Protein AF-0000000085051380 (afdb_homodimer)

pLDDT: mean 86.17, std 19.12, range [20.48, 98.88]

Secondary structure (DSSP, 8-state):
-PPPEEEEEESTTSSHHHHHHHHHHIIIIIS---EEEEEETT--SS-SSEEE-TTS-EEE-EEES-GGGGHHHHHH-SEEEESSGGG-TTSSS-HHHHHHHHHHTT-EEEEEEESB-TTSPBPHHHHHHHHH-SEEEE--EE-TTT-SEE-EEEE-S----S-----TTTEEEE-HHHHHTTS-----------------/-PPPEEEEEESTTSSHHHHHHHHHHIIIIIS---EEEEEETT--SS-SSEEE-TTS-EEE-EEES-GGGGHHHHHH-SEEEESSGGGGGGSSS-HHHHHHHHHHTT-EEEEEEESB-TTSPBPHHHHHHHHH-SEEEE--EE-TTT-SEE-EEEE-S----S-----TTTEEEE-HHHHHTTS-----------------

Foldseek 3Di:
DFAAEEEEEFAPPLCLLVVLLVVVCCCCPVVVWFEAEEEECQQCLDHPFWRADPVGDIDGYDYDPAPVVCVVVLLRGQEYEYDALLPCPDHPDDPLVVVNVSRVSVHYYYYYHYQAWQVRHGSPSSVVSCVVHPYYHYTWDAAPPPRPTFRHKHFPDPDPDGDDNDHPVGITTHHPVVSVVPPPVPCPPPPPDDDPPPPD/DFAAEEEEEFAPPLCLLVVLLVVVCCCCPVVVWFEAEEEEPQQCLDHPFWRADPVGDIDGYDYDQEPVVCVVVLLRGQEYEYEALLPCPPYPDDPLVVVNVSRVSVHYYYYYHYQAWQVRHGSPSSVVSCVVHPYYHYTWDAAPPPRPTFRHKHFPDPDPDGDDNDDPVGITTHHPVVSVVPPPVPCPPPPPDDDPPPPD

Solvent-accessible surface area (backbone atoms only — not comparable to full-atom values): 21698 Å² total; per-residue (Å²): 106,51,31,53,38,36,25,35,27,23,23,60,82,26,50,52,62,48,55,50,48,52,53,50,49,42,37,40,71,74,64,64,39,50,71,43,36,38,32,39,70,81,58,49,87,86,34,74,47,38,49,65,33,96,86,66,53,71,44,75,32,45,62,39,81,36,64,77,80,43,48,72,55,66,73,66,30,50,29,42,35,32,49,49,46,53,61,51,64,82,37,85,52,60,53,66,60,52,51,50,51,39,21,64,71,37,24,28,36,38,40,25,27,43,16,43,42,56,84,59,46,45,27,61,58,38,5,34,46,45,27,54,30,76,37,72,47,77,40,52,20,52,10,75,85,78,57,46,71,7,67,35,30,33,62,72,57,94,63,87,68,78,79,64,95,61,57,78,85,40,36,44,24,18,20,60,58,66,42,60,72,63,44,67,80,64,76,71,70,70,74,76,76,81,75,79,78,68,85,117,108,53,32,52,37,35,27,34,28,23,23,60,83,26,50,51,61,49,56,50,48,52,52,50,50,41,37,40,72,72,64,65,39,48,70,44,35,37,32,39,69,81,60,49,86,86,35,74,48,38,50,65,33,95,88,66,51,70,45,76,33,44,61,39,78,34,61,78,82,44,48,72,57,64,71,67,30,47,28,40,34,31,49,49,45,54,69,44,78,82,38,85,51,59,52,66,60,50,49,50,50,38,20,64,72,37,22,27,36,39,39,26,27,44,16,41,42,57,86,58,46,46,27,62,60,37,5,35,46,46,27,54,29,77,38,71,46,77,41,52,20,52,10,75,85,78,59,48,72,7,67,34,30,33,61,72,59,95,63,89,68,78,80,65,94,61,56,77,84,39,36,45,24,17,21,60,60,66,41,59,73,63,45,68,78,64,75,72,70,70,77,78,76,81,78,79,78,66,88,118

InterPro domains:
  IPR001267 Thymidine kinase [PF00265] (3-179)
  IPR001267 Thymidine kinase [PIRSF035805] (3-181)
  IPR001267 Thymidine kinase [PTHR11441] (2-181)
  IPR020633 Thymidine kinase, conserved site [PS00603] (166-179)
  IPR027417 P-loop containing nucleoside triphosphate hydrolase [G3DSA:3.40.50.300] (1-139)
  IPR027417 P-loop containing nucleoside triphosphate hydrolase [SSF52540] (2-140)

Sequence (400 aa):
MYGRLTVICGPMFAGKTTELLKRILWARNGERKDVLVLKTAFDVRYSRTEVITHDGLAAEAVVLHAFSDVEARLQEADLVCFDEVQFFQNMDRDVVELIRDLLASGTDVVAAGLDTNWKGEAFAATGLLMAMADEVVKLKAHCAVCGQPAHKTFKKVEDNVEIQLGHGDLYEPRCNRHWFDHLPLLSLSRAPAEGEISNVMYGRLTVICGPMFAGKTTELLKRILWARNGERKDVLVLKTAFDVRYSRTEVITHDGLAAEAVVLHAFSDVEARLQEADLVCFDEVQFFQNMDRDVVELIRDLLASGTDVVAAGLDTNWKGEAFAATGLLMAMADEVVKLKAHCAVCGQPAHKTFKKVEDNVEIQLGHGDLYEPRCNRHWFDHLPLLSLSRAPAEGEISNV

Structure (mmCIF, N/CA/C/O backbone):
data_AF-0000000085051380-model_v1
#
loop_
_entity.id
_entity.type
_entity.pdbx_description
1 polymer 'Thymidine kinase'
#
loop_
_atom_site.group_PDB
_atom_site.id
_atom_site.type_symbol
_atom_site.label_atom_id
_atom_site.label_alt_id
_atom_site.label_comp_id
_atom_site.label_asym_id
_atom_site.label_entity_id
_atom_site.label_seq_id
_atom_site.pdbx_PDB_ins_code
_atom_site.Cartn_x
_atom_site.Cartn_y
_atom_site.Cartn_z
_atom_site.occupancy
_atom_site.B_iso_or_equiv
_atom_site.auth_seq_id
_atom_site.auth_comp_id
_atom_site.auth_asym_id
_atom_site.auth_atom_id
_atom_site.pdbx_PDB_model_num
ATOM 1 N N . MET A 1 1 ? -10.828 -21.703 -6.918 1 85.94 1 MET A N 1
ATOM 2 C CA . MET A 1 1 ? -10.016 -21.234 -5.801 1 85.94 1 MET A CA 1
ATOM 3 C C . MET A 1 1 ? -9.328 -19.906 -6.145 1 85.94 1 MET A C 1
ATOM 5 O O . MET A 1 1 ? -9.008 -19.656 -7.309 1 85.94 1 MET A O 1
ATOM 9 N N . TYR A 1 2 ? -9.289 -19.016 -5.383 1 94.5 2 TYR A N 1
ATOM 10 C CA . TYR A 1 2 ? -8.625 -17.719 -5.543 1 94.5 2 TYR A CA 1
ATOM 11 C C . TYR A 1 2 ? -7.305 -17.688 -4.777 1 94.5 2 TYR A C 1
ATOM 13 O O . TYR A 1 2 ? -7.238 -18.125 -3.627 1 94.5 2 TYR A O 1
ATOM 21 N N . GLY A 1 3 ? -6.227 -17.297 -5.434 1 97.06 3 GLY A N 1
ATOM 22 C CA . GLY A 1 3 ? -4.91 -17.281 -4.82 1 97.06 3 GLY A CA 1
ATOM 23 C C . GLY A 1 3 ? -4.746 -16.203 -3.768 1 97.06 3 GLY A C 1
ATOM 24 O O . GLY A 1 3 ? -5.605 -15.336 -3.625 1 97.06 3 GLY A O 1
ATOM 25 N N . ARG A 1 4 ? -3.65 -16.328 -3.029 1 97.81 4 ARG A N 1
ATOM 26 C CA . ARG A 1 4 ? -3.285 -15.336 -2.016 1 97.81 4 ARG A CA 1
ATOM 27 C C . ARG A 1 4 ? -2.154 -14.445 -2.508 1 97.81 4 ARG A C 1
ATOM 29 O O . ARG A 1 4 ? -1.201 -14.922 -3.127 1 97.81 4 ARG A O 1
ATOM 36 N N . LEU A 1 5 ? -2.295 -13.156 -2.189 1 98.69 5 LEU A N 1
ATOM 37 C CA . LEU A 1 5 ? -1.269 -12.188 -2.561 1 98.69 5 LEU A CA 1
ATOM 38 C C . LEU A 1 5 ? -0.555 -11.648 -1.324 1 98.69 5 LEU A C 1
ATOM 40 O O . LEU A 1 5 ? -1.196 -11.117 -0.415 1 98.69 5 LEU A O 1
ATOM 44 N N . THR A 1 6 ? 0.75 -11.797 -1.294 1 98.81 6 THR A N 1
ATOM 45 C CA . THR A 1 6 ? 1.611 -11.164 -0.303 1 98.81 6 THR A CA 1
ATOM 46 C C . THR A 1 6 ? 2.549 -10.156 -0.966 1 98.81 6 THR A C 1
ATOM 48 O O . THR A 1 6 ? 3.17 -10.461 -1.987 1 98.81 6 THR A O 1
ATOM 51 N N . VAL A 1 7 ? 2.598 -8.992 -0.379 1 98.88 7 VAL A N 1
ATOM 52 C CA . VAL A 1 7 ? 3.529 -7.988 -0.88 1 98.88 7 VAL A CA 1
ATOM 53 C C . VAL A 1 7 ? 4.582 -7.684 0.183 1 98.88 7 VAL A C 1
ATOM 55 O O . VAL A 1 7 ? 4.246 -7.355 1.323 1 98.88 7 VAL A O 1
ATOM 58 N N . ILE A 1 8 ? 5.824 -7.848 -0.172 1 98.81 8 ILE A N 1
ATOM 59 C CA . ILE A 1 8 ? 6.98 -7.48 0.638 1 98.81 8 ILE A CA 1
ATOM 60 C C . ILE A 1 8 ? 7.617 -6.207 0.083 1 98.81 8 ILE A C 1
ATOM 62 O O . ILE A 1 8 ? 8.047 -6.176 -1.071 1 98.81 8 ILE A O 1
ATOM 66 N N . CYS A 1 9 ? 7.621 -5.188 0.937 1 98.69 9 CYS A N 1
ATOM 67 C CA . CYS A 1 9 ? 8.133 -3.938 0.382 1 98.69 9 CYS A CA 1
ATOM 68 C C . CYS A 1 9 ? 8.93 -3.162 1.425 1 98.69 9 CYS A C 1
ATOM 70 O O . CYS A 1 9 ? 8.984 -3.557 2.592 1 98.69 9 CYS A O 1
ATOM 72 N N . GLY A 1 10 ? 9.641 -2.156 1.001 1 98.12 10 GLY A N 1
ATOM 73 C CA . GLY A 1 10 ? 10.492 -1.302 1.814 1 98.12 10 GLY A CA 1
ATOM 74 C C . GLY A 1 10 ? 11.609 -0.646 1.026 1 98.12 10 GLY A C 1
ATOM 75 O O . GLY A 1 10 ? 11.742 -0.874 -0.178 1 98.12 10 GLY A O 1
ATOM 76 N N . PRO A 1 11 ? 12.344 0.21 1.714 1 96.94 11 PRO A N 1
ATOM 77 C CA . PRO A 1 11 ? 13.484 0.847 1.049 1 96.94 11 PRO A CA 1
ATOM 78 C C . PRO A 1 11 ? 14.617 -0.135 0.74 1 96.94 11 PRO A C 1
ATOM 80 O O . PRO A 1 11 ? 14.539 -1.308 1.118 1 96.94 11 PRO A O 1
ATOM 83 N N . MET A 1 12 ? 15.578 0.372 -0.011 1 92.06 12 MET A N 1
ATOM 84 C CA . MET A 1 12 ? 16.781 -0.437 -0.198 1 92.06 12 MET A CA 1
ATOM 85 C C . MET A 1 12 ? 17.406 -0.799 1.145 1 92.06 12 MET A C 1
ATOM 87 O O . MET A 1 12 ? 17.344 -0.02 2.098 1 92.06 12 MET A O 1
ATOM 91 N N . PHE A 1 13 ? 17.906 -2.059 1.236 1 90.94 13 PHE A N 1
ATOM 92 C CA . PHE A 1 13 ? 18.641 -2.57 2.385 1 90.94 13 PHE A CA 1
ATOM 93 C C . PHE A 1 13 ? 17.688 -2.928 3.523 1 90.94 13 PHE A C 1
ATOM 95 O O . PHE A 1 13 ? 18.125 -3.121 4.66 1 90.94 13 PHE A O 1
ATOM 102 N N . ALA A 1 14 ? 16.453 -3.043 3.205 1 95.25 14 ALA A N 1
ATOM 103 C CA . ALA A 1 14 ? 15.477 -3.361 4.242 1 95.25 14 ALA A CA 1
ATOM 104 C C . ALA A 1 14 ? 15.344 -4.871 4.43 1 95.25 14 ALA A C 1
ATOM 106 O O . ALA A 1 14 ? 14.633 -5.332 5.324 1 95.25 14 ALA A O 1
ATOM 107 N N . GLY A 1 15 ? 15.984 -5.672 3.609 1 93 15 GLY A N 1
ATOM 108 C CA . GLY A 1 15 ? 15.922 -7.117 3.75 1 93 15 GLY A CA 1
ATOM 109 C C . GLY A 1 15 ? 14.805 -7.75 2.939 1 93 15 GLY A C 1
ATOM 110 O O . GLY A 1 15 ? 14.336 -8.844 3.262 1 93 15 GLY A O 1
ATOM 111 N N . LYS A 1 16 ? 14.328 -7.117 1.92 1 93.94 16 LYS A N 1
ATOM 112 C CA . LYS A 1 16 ? 13.234 -7.621 1.09 1 93.94 16 LYS A CA 1
ATOM 113 C C . LYS A 1 16 ? 13.594 -8.961 0.453 1 93.94 16 LYS A C 1
ATOM 115 O O . LYS A 1 16 ? 12.797 -9.898 0.478 1 93.94 16 LYS A O 1
ATOM 120 N N . THR A 1 17 ? 14.82 -9.008 -0.113 1 90.38 17 THR A N 1
ATOM 121 C CA . THR A 1 17 ? 15.25 -10.227 -0.787 1 90.38 17 THR A CA 1
ATOM 122 C C . THR A 1 17 ? 15.344 -11.383 0.2 1 90.38 17 THR A C 1
ATOM 124 O O . THR A 1 17 ? 14.953 -12.508 -0.116 1 90.38 17 THR A O 1
ATOM 127 N N . THR A 1 18 ? 15.805 -11.109 1.367 1 92.88 18 THR A N 1
ATOM 128 C CA . THR A 1 18 ? 15.898 -12.133 2.402 1 92.88 18 THR A CA 1
ATOM 129 C C . THR A 1 18 ? 14.508 -12.664 2.762 1 92.88 18 THR A C 1
ATOM 131 O O . THR A 1 18 ? 14.305 -13.875 2.838 1 92.88 18 THR A O 1
ATOM 134 N N . GLU A 1 19 ? 13.578 -11.766 2.947 1 96.19 19 GLU A N 1
ATOM 135 C CA . GLU A 1 19 ? 12.211 -12.164 3.273 1 96.19 19 GLU A CA 1
ATOM 136 C C . GLU A 1 19 ? 11.586 -12.969 2.137 1 96.19 19 GLU A C 1
ATOM 138 O O . GLU A 1 19 ? 10.906 -13.969 2.377 1 96.19 19 GLU A O 1
ATOM 143 N N . LEU A 1 20 ? 11.828 -12.555 0.94 1 96.56 20 LEU A N 1
ATOM 144 C CA . LEU A 1 20 ? 11.32 -13.258 -0.23 1 96.56 20 LEU A CA 1
ATOM 145 C C . LEU A 1 20 ? 11.891 -14.672 -0.301 1 96.56 20 LEU A C 1
ATOM 147 O O . LEU A 1 20 ? 11.156 -15.633 -0.511 1 96.56 20 LEU A O 1
ATOM 151 N N . LEU A 1 21 ? 13.172 -14.766 -0.093 1 95.19 21 LEU A N 1
ATOM 152 C CA . LEU A 1 21 ? 13.852 -16.047 -0.17 1 95.19 21 LEU A CA 1
ATOM 153 C C . LEU A 1 21 ? 13.305 -17.016 0.883 1 95.19 21 LEU A C 1
ATOM 155 O O . LEU A 1 21 ? 13.109 -18.203 0.605 1 95.19 21 LEU A O 1
ATOM 159 N N . LYS A 1 22 ? 13.07 -16.516 2.057 1 95.06 22 LYS A N 1
ATOM 160 C CA . LYS A 1 22 ? 12.484 -17.344 3.107 1 95.06 22 LYS A CA 1
ATOM 161 C C . LYS A 1 22 ? 11.148 -17.938 2.656 1 95.06 22 LYS A C 1
ATOM 163 O O . LYS A 1 22 ? 10.891 -19.125 2.869 1 95.06 22 LYS A O 1
ATOM 168 N N . ARG A 1 23 ? 10.344 -17.156 1.995 1 96.5 23 ARG A N 1
ATOM 169 C CA . ARG A 1 23 ? 9.047 -17.609 1.521 1 96.5 23 ARG A CA 1
ATOM 170 C C . ARG A 1 23 ? 9.195 -18.656 0.421 1 96.5 23 ARG A C 1
ATOM 172 O O . ARG A 1 23 ? 8.453 -19.641 0.381 1 96.5 23 ARG A O 1
ATOM 179 N N . ILE A 1 24 ? 10.141 -18.422 -0.407 1 96.62 24 ILE A N 1
ATOM 180 C CA . ILE A 1 24 ? 10.406 -19.328 -1.51 1 96.62 24 ILE A CA 1
ATOM 181 C C . ILE A 1 24 ? 10.828 -20.703 -0.959 1 96.62 24 ILE A C 1
ATOM 183 O O . ILE A 1 24 ? 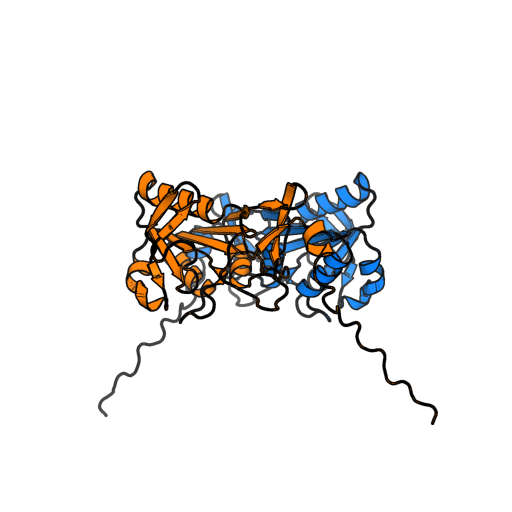10.273 -21.734 -1.346 1 96.62 24 ILE A O 1
ATOM 187 N N . LEU A 1 25 ? 11.734 -20.672 -0.034 1 94.12 25 LEU A N 1
ATOM 188 C CA . LEU A 1 25 ? 12.281 -21.906 0.51 1 94.12 25 LEU A CA 1
ATOM 189 C C . LEU A 1 25 ? 11.219 -22.656 1.31 1 94.12 25 LEU A C 1
ATOM 191 O O . LEU A 1 25 ? 11.141 -23.891 1.238 1 94.12 25 LEU A O 1
ATOM 195 N N . TRP A 1 26 ? 10.461 -21.922 2.014 1 95.25 26 TRP A N 1
ATOM 196 C CA . TRP A 1 26 ? 9.375 -22.547 2.762 1 95.25 26 TRP A CA 1
ATOM 197 C C . TRP A 1 26 ? 8.383 -23.234 1.819 1 95.25 26 TRP A C 1
ATOM 199 O O . TRP A 1 26 ? 7.984 -24.375 2.045 1 95.25 26 TRP A O 1
ATOM 209 N N . ALA A 1 27 ? 8.023 -22.547 0.766 1 96.75 27 ALA A N 1
ATOM 210 C CA . ALA A 1 27 ? 7.059 -23.094 -0.195 1 96.75 27 ALA A CA 1
ATOM 211 C C . ALA A 1 27 ? 7.617 -24.312 -0.906 1 96.75 27 ALA A C 1
ATOM 213 O O . ALA A 1 27 ? 6.918 -25.312 -1.072 1 96.75 27 ALA A O 1
ATOM 214 N N . ARG A 1 28 ? 8.867 -24.234 -1.314 1 94.69 28 ARG A N 1
ATOM 215 C CA . ARG A 1 28 ? 9.492 -25.328 -2.047 1 94.69 28 ARG A CA 1
ATOM 216 C C . ARG A 1 28 ? 9.727 -26.531 -1.14 1 94.69 28 ARG A C 1
ATOM 218 O O . ARG A 1 28 ? 9.305 -27.656 -1.458 1 94.69 28 ARG A O 1
ATOM 225 N N . ASN A 1 29 ? 10.328 -26.297 0.011 1 92.88 29 ASN A N 1
ATOM 226 C CA . ASN A 1 29 ? 10.797 -27.375 0.863 1 92.88 29 ASN A CA 1
ATOM 227 C C . ASN A 1 29 ? 9.727 -27.812 1.862 1 92.88 29 ASN A C 1
ATOM 229 O O . ASN A 1 29 ? 9.617 -29 2.182 1 92.88 29 ASN A O 1
ATOM 233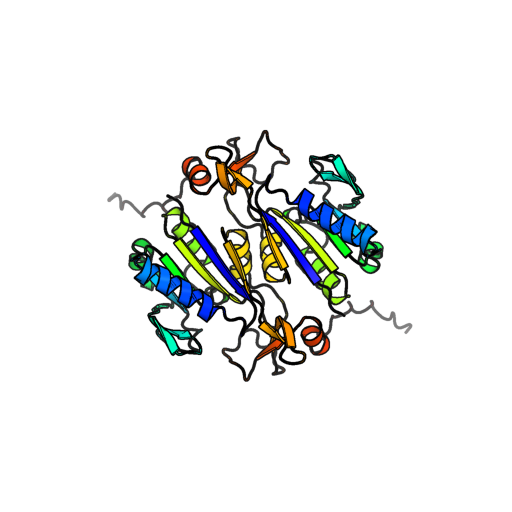 N N . GLY A 1 30 ? 9.039 -26.859 2.375 1 92.31 30 GLY A N 1
ATOM 234 C CA . GLY A 1 30 ? 8.055 -27.141 3.402 1 92.31 30 GLY A CA 1
ATOM 235 C C . GLY A 1 30 ? 6.727 -27.609 2.836 1 92.31 30 GLY A C 1
ATOM 236 O O . GLY A 1 30 ? 6.09 -28.5 3.391 1 92.31 30 GLY A O 1
ATOM 237 N N . GLU A 1 31 ? 6.398 -27.016 1.684 1 94.62 31 GLU A N 1
ATOM 238 C CA . GLU A 1 31 ? 5.074 -27.281 1.14 1 94.62 31 GLU A CA 1
ATOM 239 C C . GLU A 1 31 ? 5.16 -28.062 -0.173 1 94.62 31 GLU A C 1
ATOM 241 O O . GLU A 1 31 ? 4.137 -28.438 -0.749 1 94.62 31 GLU A O 1
ATOM 246 N N . ARG A 1 32 ? 6.305 -28.25 -0.696 1 95.31 32 ARG A N 1
ATOM 247 C CA . ARG A 1 32 ? 6.551 -28.969 -1.94 1 95.31 32 ARG A CA 1
ATOM 248 C C . ARG A 1 32 ? 5.805 -28.328 -3.104 1 95.31 32 ARG A C 1
ATOM 250 O O . ARG A 1 32 ? 5.262 -29.031 -3.963 1 95.31 32 ARG A O 1
ATOM 257 N N . LYS A 1 33 ? 5.758 -27 -3.027 1 96.75 33 LYS A N 1
ATOM 258 C CA . LYS A 1 33 ? 5.109 -26.25 -4.09 1 96.75 33 LYS A CA 1
ATOM 259 C C . LYS A 1 33 ? 6.051 -26.031 -5.273 1 96.75 33 LYS A C 1
ATOM 261 O O . LYS A 1 33 ? 7.262 -25.906 -5.09 1 96.75 33 LYS A O 1
ATOM 266 N N . ASP A 1 34 ? 5.438 -26.078 -6.445 1 97.38 34 ASP A N 1
ATOM 267 C CA . ASP A 1 34 ? 6.152 -25.578 -7.617 1 97.38 34 ASP A CA 1
ATOM 268 C C . ASP A 1 34 ? 6.223 -24.062 -7.621 1 97.38 34 ASP A C 1
ATOM 270 O O . ASP A 1 34 ? 5.211 -23.391 -7.82 1 97.38 34 ASP A O 1
ATOM 274 N N . VAL A 1 35 ? 7.473 -23.531 -7.422 1 98 35 VAL A N 1
ATOM 275 C CA . VAL A 1 35 ? 7.66 -22.094 -7.266 1 98 35 VAL A CA 1
ATOM 276 C C . VAL A 1 35 ? 8.383 -21.531 -8.484 1 98 35 VAL A C 1
ATOM 278 O O . VAL A 1 35 ? 9.43 -22.047 -8.883 1 98 35 VAL A O 1
ATOM 281 N N . LEU A 1 36 ? 7.777 -20.531 -9.125 1 97.88 36 LEU A N 1
ATOM 282 C CA . LEU A 1 36 ? 8.398 -19.766 -10.203 1 97.88 36 LEU A CA 1
ATOM 283 C C . LEU A 1 36 ? 8.852 -18.406 -9.703 1 97.88 36 LEU A C 1
ATOM 285 O O . LEU A 1 36 ? 8.039 -17.625 -9.195 1 97.88 36 LEU A O 1
ATOM 289 N N . VAL A 1 37 ? 10.125 -18.156 -9.797 1 97 37 VAL A N 1
ATOM 290 C CA . VAL A 1 37 ? 10.688 -16.875 -9.367 1 97 37 VAL A CA 1
ATOM 291 C C . VAL A 1 37 ? 11.086 -16.047 -10.586 1 97 37 VAL A C 1
ATOM 293 O O . VAL A 1 37 ? 11.852 -16.516 -11.438 1 97 37 VAL A O 1
ATOM 296 N N . LEU A 1 38 ? 10.57 -14.797 -10.609 1 95.62 38 LEU A N 1
ATOM 297 C CA . LEU A 1 38 ? 10.766 -13.953 -11.789 1 95.62 38 LEU A CA 1
ATOM 298 C C . LEU A 1 38 ? 11.539 -12.695 -11.43 1 95.62 38 LEU A C 1
ATOM 300 O O . LEU A 1 38 ? 11.297 -12.086 -10.383 1 95.62 38 LEU A O 1
ATOM 304 N N . LYS A 1 39 ? 12.43 -12.32 -12.258 1 91.19 39 LYS A N 1
ATOM 305 C CA . LYS A 1 39 ? 13.133 -11.047 -12.203 1 91.19 39 LYS A CA 1
ATOM 306 C C . LYS A 1 39 ? 13.281 -10.438 -13.594 1 91.19 39 LYS A C 1
ATOM 308 O O . LYS A 1 39 ? 13.102 -11.125 -14.602 1 91.19 39 LYS A O 1
ATOM 313 N N . THR A 1 40 ? 13.477 -9.148 -13.617 1 87.44 40 THR A N 1
ATOM 314 C CA . THR A 1 40 ? 13.641 -8.5 -14.914 1 87.44 40 THR A CA 1
ATOM 315 C C . THR A 1 40 ? 15.117 -8.445 -15.305 1 87.44 40 THR A C 1
ATOM 317 O O . THR A 1 40 ? 15.992 -8.555 -14.453 1 87.44 40 THR A O 1
ATOM 320 N N . ALA A 1 41 ? 15.336 -8.25 -16.594 1 77.88 41 ALA A N 1
ATOM 321 C CA . ALA A 1 41 ? 16.703 -8.133 -17.109 1 77.88 41 ALA A CA 1
ATOM 322 C C . ALA A 1 41 ? 17.359 -6.863 -16.578 1 77.88 41 ALA A C 1
ATOM 324 O O . ALA A 1 41 ? 18.594 -6.766 -16.578 1 77.88 41 ALA A O 1
ATOM 325 N N . PHE A 1 42 ? 16.609 -5.961 -16.188 1 73.19 42 PHE A N 1
ATOM 326 C CA . PHE A 1 42 ? 17.125 -4.707 -15.641 1 73.19 42 PHE A CA 1
ATOM 327 C C . PHE A 1 42 ? 17.766 -4.934 -14.273 1 73.19 42 PHE A C 1
ATOM 329 O O . PHE A 1 42 ? 18.703 -4.23 -13.906 1 73.19 42 PHE A O 1
ATOM 336 N N . ASP A 1 43 ? 17.234 -5.938 -13.648 1 66.44 43 ASP A N 1
ATOM 337 C CA . ASP A 1 43 ? 17.703 -6.18 -12.289 1 66.44 43 ASP A CA 1
ATOM 338 C C . ASP A 1 43 ? 18.797 -7.254 -12.266 1 66.44 43 ASP A C 1
ATOM 340 O O . ASP A 1 43 ? 18.5 -8.438 -12.109 1 66.44 43 ASP A O 1
ATOM 344 N N . VAL A 1 44 ? 19.938 -6.977 -12.648 1 62.88 44 VAL A N 1
ATOM 345 C CA . VAL A 1 44 ? 21 -7.984 -12.594 1 62.88 44 VAL A CA 1
ATOM 346 C C . VAL A 1 44 ? 22.094 -7.539 -11.625 1 62.88 44 VAL A C 1
ATOM 348 O O . VAL A 1 44 ? 23.281 -7.734 -11.891 1 62.88 44 VAL A O 1
ATOM 351 N N . ARG A 1 45 ? 21.609 -6.898 -10.547 1 59.84 45 ARG A N 1
ATOM 352 C CA . ARG A 1 45 ? 22.562 -6.375 -9.57 1 59.84 45 ARG A CA 1
ATOM 353 C C . ARG A 1 45 ? 23.375 -7.496 -8.945 1 59.84 45 ARG A C 1
ATOM 355 O O . ARG A 1 45 ? 24.594 -7.379 -8.797 1 59.84 45 ARG A O 1
ATOM 362 N N . TYR A 1 46 ? 22.656 -8.648 -8.555 1 60.41 46 TYR A N 1
ATOM 363 C CA . TYR A 1 46 ? 23.375 -9.672 -7.812 1 60.41 46 TYR A CA 1
ATOM 364 C C . TYR A 1 46 ? 23.656 -10.891 -8.688 1 60.41 46 TYR A C 1
ATOM 366 O O . TYR A 1 46 ? 24.719 -11.508 -8.578 1 60.41 46 TYR A O 1
ATOM 374 N N . SER A 1 47 ? 22.688 -11.305 -9.312 1 68.69 47 SER A N 1
ATOM 375 C CA . SER A 1 47 ? 22.812 -12.492 -10.156 1 68.69 47 SER A CA 1
ATOM 376 C C . SER A 1 47 ? 21.828 -12.445 -11.32 1 68.69 47 SER A C 1
ATOM 378 O O . SER A 1 47 ? 20.719 -11.945 -11.18 1 68.69 47 SER A O 1
ATOM 380 N N . ARG A 1 48 ? 22.281 -12.977 -12.375 1 73.06 48 ARG A N 1
ATOM 381 C CA . ARG A 1 48 ? 21.453 -13.031 -13.562 1 73.06 48 ARG A CA 1
ATOM 382 C C . ARG A 1 48 ? 20.391 -14.109 -13.438 1 73.06 48 ARG A C 1
ATOM 384 O O . ARG A 1 48 ? 19.328 -14.031 -14.078 1 73.06 48 ARG A O 1
ATOM 391 N N . THR A 1 49 ? 20.656 -14.984 -12.578 1 78.44 49 THR A N 1
ATOM 392 C CA . THR A 1 49 ? 19.75 -16.125 -12.641 1 78.44 49 THR A CA 1
ATOM 393 C C . THR A 1 49 ? 19.344 -16.562 -11.242 1 78.44 49 THR A C 1
ATOM 395 O O . THR A 1 49 ? 18.859 -17.688 -11.055 1 78.44 49 THR A O 1
ATOM 398 N N . GLU A 1 50 ? 19.656 -15.695 -10.273 1 85 50 GLU A N 1
ATOM 399 C CA . GLU A 1 50 ? 19.281 -16.109 -8.922 1 85 50 GLU A CA 1
ATOM 400 C C . GLU A 1 50 ? 18.844 -14.906 -8.078 1 85 50 GLU A C 1
ATOM 402 O O . GLU A 1 50 ? 19.219 -13.766 -8.375 1 85 50 GLU A O 1
ATOM 407 N N . VAL A 1 51 ? 18.031 -15.234 -7.152 1 84.75 51 VAL A N 1
ATOM 408 C CA . VAL A 1 51 ? 17.828 -14.336 -6.02 1 84.75 51 VAL A CA 1
ATOM 409 C C . VAL A 1 51 ? 18.734 -14.75 -4.859 1 84.75 51 VAL A C 1
ATOM 411 O O . VAL A 1 51 ? 18.688 -15.898 -4.41 1 84.75 51 VAL A O 1
ATOM 414 N N . ILE A 1 52 ? 19.562 -13.844 -4.477 1 79 52 ILE A N 1
ATOM 415 C CA . ILE A 1 52 ? 20.594 -14.211 -3.512 1 79 52 ILE A CA 1
ATOM 416 C C . ILE A 1 52 ? 20.547 -13.258 -2.318 1 79 52 ILE A C 1
ATOM 418 O O . ILE A 1 52 ? 20.375 -12.047 -2.486 1 79 52 ILE A O 1
ATOM 422 N N . THR A 1 53 ? 20.672 -13.906 -1.118 1 77.31 53 THR A N 1
ATOM 423 C CA . THR A 1 53 ? 20.766 -13.07 0.075 1 77.31 53 THR A CA 1
ATOM 424 C C . THR A 1 53 ? 22.219 -12.703 0.369 1 77.31 53 THR A C 1
ATOM 426 O O . THR A 1 53 ? 23.141 -13.25 -0.246 1 77.31 53 THR A O 1
ATOM 429 N N . HIS A 1 54 ? 22.281 -11.789 1.302 1 69.5 54 HIS A N 1
ATOM 430 C CA . HIS A 1 54 ? 23.609 -11.367 1.721 1 69.5 54 HIS A CA 1
ATOM 431 C C . HIS A 1 54 ? 24.375 -12.523 2.363 1 69.5 54 HIS A C 1
ATOM 433 O O . HIS A 1 54 ? 25.609 -12.562 2.307 1 69.5 54 HIS A O 1
ATOM 439 N N . ASP A 1 55 ? 23.688 -13.492 2.928 1 71.44 55 ASP A N 1
ATOM 440 C CA . ASP A 1 55 ? 24.312 -14.617 3.611 1 71.44 55 ASP A CA 1
ATOM 441 C C . ASP A 1 55 ? 24.547 -15.781 2.65 1 71.44 55 ASP A C 1
ATOM 443 O O . ASP A 1 55 ? 24.938 -16.875 3.072 1 71.44 55 ASP A O 1
ATOM 447 N N . GLY A 1 56 ? 24.219 -15.578 1.398 1 75.62 56 GLY A N 1
ATOM 448 C CA . GLY A 1 56 ? 24.609 -16.547 0.384 1 75.62 56 GLY A CA 1
ATOM 449 C C . GLY A 1 56 ? 23.5 -17.531 0.057 1 75.62 56 GLY A C 1
ATOM 450 O O . GLY A 1 56 ? 23.703 -18.438 -0.75 1 75.62 56 GLY A O 1
ATOM 451 N N . LEU A 1 57 ? 22.359 -17.5 0.755 1 81.69 57 LEU A N 1
ATOM 452 C CA . LEU A 1 57 ? 21.219 -18.297 0.357 1 81.69 57 LEU A CA 1
ATOM 453 C C . LEU A 1 57 ? 20.688 -17.859 -1.001 1 81.69 57 LEU A C 1
ATOM 455 O O . LEU A 1 57 ? 20.672 -16.672 -1.307 1 81.69 57 LEU A O 1
ATOM 459 N N . ALA A 1 58 ? 20.297 -18.953 -1.809 1 87.44 58 ALA A N 1
ATOM 460 C CA . ALA A 1 58 ? 19.906 -18.562 -3.164 1 87.44 58 ALA A CA 1
ATOM 461 C C . ALA A 1 58 ? 18.75 -19.422 -3.674 1 87.44 58 ALA A C 1
ATOM 463 O O . ALA A 1 58 ? 18.531 -20.531 -3.17 1 87.44 58 ALA A O 1
ATOM 464 N N . ALA A 1 59 ? 18 -18.875 -4.488 1 91.75 59 ALA A N 1
ATOM 465 C CA . ALA A 1 59 ? 16.984 -19.578 -5.262 1 91.75 59 ALA A CA 1
ATOM 466 C C . ALA A 1 59 ? 17.062 -19.203 -6.738 1 91.75 59 ALA A C 1
ATOM 468 O O . ALA A 1 59 ? 17.297 -18.031 -7.078 1 91.75 59 ALA A O 1
ATOM 469 N N . GLU A 1 60 ? 16.859 -20.25 -7.594 1 91.94 60 GLU A N 1
ATOM 470 C CA . GLU A 1 60 ? 16.875 -20 -9.031 1 91.94 60 GLU A CA 1
ATOM 471 C C . GLU A 1 60 ? 15.742 -19.062 -9.445 1 91.94 60 GLU A C 1
ATOM 473 O O . GLU A 1 60 ? 14.625 -19.172 -8.945 1 91.94 60 GLU A O 1
ATOM 478 N N . ALA A 1 61 ? 16.094 -18.172 -10.352 1 93.56 61 ALA A N 1
ATOM 479 C CA . ALA A 1 61 ? 15.117 -17.219 -10.883 1 93.56 61 ALA A CA 1
ATOM 480 C C . ALA A 1 61 ? 15.203 -17.141 -12.406 1 93.56 61 ALA A C 1
ATOM 482 O O . ALA A 1 61 ? 16.25 -17.422 -12.992 1 93.56 61 ALA A O 1
ATOM 483 N N . VAL A 1 62 ? 14.109 -16.797 -13.008 1 92.94 62 VAL A N 1
ATOM 484 C CA . VAL A 1 62 ? 14.047 -16.625 -14.453 1 92.94 62 VAL A CA 1
ATOM 485 C C . VAL A 1 62 ? 14.07 -15.133 -14.789 1 92.94 62 VAL A C 1
ATOM 487 O O . VAL A 1 62 ? 13.281 -14.352 -14.25 1 92.94 62 VAL A O 1
ATOM 490 N N . VAL A 1 63 ? 14.945 -14.734 -15.641 1 90.44 63 VAL A N 1
ATOM 491 C CA . VAL A 1 63 ? 15.008 -13.367 -16.141 1 90.44 63 VAL A CA 1
ATOM 492 C C . VAL A 1 63 ? 14.078 -13.219 -17.344 1 90.44 63 VAL A C 1
ATOM 494 O O . VAL A 1 63 ? 14.172 -13.977 -18.312 1 90.44 63 VAL A O 1
ATOM 497 N N . LEU A 1 64 ? 13.227 -12.156 -17.203 1 89.44 64 LEU A N 1
ATOM 498 C CA . LEU A 1 64 ? 12.219 -12.023 -18.25 1 89.44 64 LEU A CA 1
ATOM 499 C C . LEU A 1 64 ? 12.391 -10.703 -19 1 89.44 64 LEU A C 1
ATOM 501 O O . LEU A 1 64 ? 12.773 -9.695 -18.422 1 89.44 64 LEU A O 1
ATOM 505 N N . HIS A 1 65 ? 12.039 -10.859 -20.359 1 88.06 65 HIS A N 1
ATOM 506 C CA . HIS A 1 65 ? 11.844 -9.664 -21.172 1 88.06 65 HIS A CA 1
ATOM 507 C C . HIS A 1 65 ? 10.367 -9.422 -21.453 1 88.06 65 HIS A C 1
ATOM 509 O O . HIS A 1 65 ? 9.961 -8.281 -21.703 1 88.06 65 HIS A O 1
ATOM 515 N N . ALA A 1 66 ? 9.688 -10.523 -21.422 1 93.75 66 ALA A N 1
ATOM 516 C CA . ALA A 1 66 ? 8.242 -10.516 -21.609 1 93.75 66 ALA A CA 1
ATOM 517 C C . ALA A 1 66 ? 7.586 -11.656 -20.828 1 93.75 66 ALA A C 1
ATOM 519 O O . ALA A 1 66 ? 8.18 -12.727 -20.656 1 93.75 66 ALA A O 1
ATOM 520 N N . PHE A 1 67 ? 6.363 -11.438 -20.375 1 95.69 67 PHE A N 1
ATOM 521 C CA . PHE A 1 67 ? 5.664 -12.469 -19.625 1 95.69 67 PHE A CA 1
ATOM 522 C C . PHE A 1 67 ? 5.344 -13.664 -20.516 1 95.69 67 PHE A C 1
ATOM 524 O O . PHE A 1 67 ? 5.309 -14.805 -20.031 1 95.69 67 PHE A O 1
ATOM 531 N N . SER A 1 68 ? 5.156 -13.367 -21.797 1 94.5 68 SER A N 1
ATOM 532 C CA . SER A 1 68 ? 4.852 -14.43 -22.75 1 94.5 68 SER A CA 1
ATOM 533 C C . SER A 1 68 ? 5.977 -15.453 -22.812 1 94.5 68 SER A C 1
ATOM 535 O O . SER A 1 68 ? 5.758 -16.609 -23.219 1 94.5 68 SER A O 1
ATOM 537 N N . ASP A 1 69 ? 7.219 -15.055 -22.391 1 91.38 69 ASP A N 1
ATOM 538 C CA . ASP A 1 69 ? 8.375 -15.945 -22.391 1 91.38 69 ASP A CA 1
ATOM 539 C C . ASP A 1 69 ? 8.164 -17.125 -21.438 1 91.38 69 ASP A C 1
ATOM 541 O O . ASP A 1 69 ? 8.773 -18.188 -21.609 1 91.38 69 ASP A O 1
ATOM 545 N N . VAL A 1 70 ? 7.207 -16.953 -20.453 1 94.94 70 VAL A N 1
ATOM 546 C CA . VAL A 1 70 ? 7.055 -17.984 -19.438 1 94.94 70 VAL A CA 1
ATOM 547 C C . VAL A 1 70 ? 5.574 -18.297 -19.234 1 94.94 70 VAL A C 1
ATOM 549 O O . VAL A 1 70 ? 5.148 -18.656 -18.141 1 94.94 70 VAL A O 1
ATOM 552 N N . GLU A 1 71 ? 4.793 -18.125 -20.203 1 95.12 71 GLU A N 1
ATOM 553 C CA . GLU A 1 71 ? 3.342 -18.266 -20.109 1 95.12 71 GLU A CA 1
ATOM 554 C C . GLU A 1 71 ? 2.943 -19.625 -19.562 1 95.12 71 GLU A C 1
ATOM 556 O O . GLU A 1 71 ? 2.119 -19.719 -18.641 1 95.12 71 GLU A O 1
ATOM 561 N N . ALA A 1 72 ? 3.479 -20.75 -20.094 1 95 72 ALA A N 1
ATOM 562 C CA . ALA A 1 72 ? 3.158 -22.109 -19.656 1 95 72 ALA A CA 1
ATOM 563 C C . ALA A 1 72 ? 3.504 -22.312 -18.188 1 95 72 ALA A C 1
ATOM 565 O O . ALA A 1 72 ? 2.727 -22.906 -17.438 1 95 72 ALA A O 1
ATOM 566 N N . ARG A 1 73 ? 4.652 -21.766 -17.797 1 96.5 73 ARG A N 1
ATOM 567 C CA . ARG A 1 73 ? 5.098 -21.906 -16.422 1 96.5 73 ARG A CA 1
ATOM 568 C C . ARG A 1 73 ? 4.195 -21.125 -15.469 1 96.5 73 ARG A C 1
ATOM 570 O O . ARG A 1 73 ? 3.953 -21.562 -14.336 1 96.5 73 ARG A O 1
ATOM 577 N N . LEU A 1 74 ? 3.748 -19.969 -15.875 1 97.06 74 LEU A N 1
ATOM 578 C CA . LEU A 1 74 ? 2.838 -19.156 -15.078 1 97.06 74 LEU A CA 1
ATOM 579 C C . LEU A 1 74 ? 1.549 -19.922 -14.781 1 97.06 74 LEU A C 1
ATOM 581 O O . LEU A 1 74 ? 0.995 -19.812 -13.688 1 97.06 74 LEU A O 1
ATOM 585 N N . GLN A 1 75 ? 1.129 -20.734 -15.688 1 93.44 75 GLN A N 1
ATOM 586 C CA . GLN A 1 75 ? -0.132 -21.469 -15.555 1 93.44 75 GLN A CA 1
ATOM 587 C C . GLN A 1 75 ? 0.026 -22.688 -14.664 1 93.44 75 GLN A C 1
ATOM 589 O O . GLN A 1 75 ? -0.938 -23.141 -14.031 1 93.44 75 GLN A O 1
ATOM 594 N N . GLU A 1 76 ? 1.182 -23.156 -14.562 1 95.94 76 GLU A N 1
ATOM 595 C CA . GLU A 1 76 ? 1.405 -24.438 -13.883 1 95.94 76 GLU A CA 1
ATOM 596 C C . GLU A 1 76 ? 1.884 -24.219 -12.445 1 95.94 76 GLU A C 1
ATOM 598 O O . GLU A 1 76 ? 1.69 -25.078 -11.586 1 95.94 76 GLU A O 1
ATOM 603 N N . ALA A 1 77 ? 2.5 -23.109 -12.156 1 97.88 77 ALA A N 1
ATOM 604 C CA . ALA A 1 77 ? 3.131 -22.875 -10.867 1 97.88 77 ALA A CA 1
ATOM 605 C C . ALA A 1 77 ? 2.086 -22.75 -9.758 1 97.88 77 ALA A C 1
ATOM 607 O O . ALA A 1 77 ? 1.012 -22.188 -9.969 1 97.88 77 ALA A O 1
ATOM 608 N N . ASP A 1 78 ? 2.479 -23.281 -8.586 1 97.94 78 ASP A N 1
ATOM 609 C CA . ASP A 1 78 ? 1.652 -23.109 -7.395 1 97.94 78 ASP A CA 1
ATOM 610 C C . ASP A 1 78 ? 1.845 -21.703 -6.801 1 97.94 78 ASP A C 1
ATOM 612 O O . ASP A 1 78 ? 0.922 -21.156 -6.199 1 97.94 78 ASP A O 1
ATOM 616 N N . LEU A 1 79 ? 3.027 -21.234 -6.906 1 98.62 79 LEU A N 1
ATOM 617 C CA . LEU A 1 79 ? 3.447 -19.938 -6.359 1 98.62 79 LEU A CA 1
ATOM 618 C C . LEU A 1 79 ? 4.344 -19.203 -7.344 1 98.62 79 LEU A C 1
ATOM 620 O O . LEU A 1 79 ? 5.305 -19.766 -7.867 1 98.62 79 LEU A O 1
ATOM 624 N N . VAL A 1 80 ? 3.967 -18 -7.652 1 98.69 80 VAL A N 1
ATOM 625 C CA . VAL A 1 80 ? 4.801 -17.141 -8.492 1 98.69 80 VAL A CA 1
ATOM 626 C C . VAL A 1 80 ? 5.348 -15.984 -7.656 1 98.69 80 VAL A C 1
ATOM 628 O O . VAL A 1 80 ? 4.594 -15.289 -6.973 1 98.69 80 VAL A O 1
ATOM 631 N N . CYS A 1 81 ? 6.652 -15.781 -7.699 1 98.5 81 CYS A N 1
ATOM 632 C CA . CYS A 1 81 ? 7.332 -14.727 -6.961 1 98.5 81 CYS A CA 1
ATOM 633 C C . CYS A 1 81 ? 7.934 -13.695 -7.91 1 98.5 81 CYS A C 1
ATOM 635 O O . CYS A 1 81 ? 8.57 -14.055 -8.898 1 98.5 81 CYS A O 1
ATOM 637 N N . PHE A 1 82 ? 7.688 -12.477 -7.594 1 97.06 82 PHE A N 1
ATOM 638 C CA . PHE A 1 82 ? 8.258 -11.367 -8.344 1 97.06 82 PHE A CA 1
ATOM 639 C C . PHE A 1 82 ? 9.289 -10.625 -7.512 1 97.06 82 PHE A C 1
ATOM 641 O O . PHE A 1 82 ? 8.984 -10.109 -6.434 1 97.06 82 PHE A O 1
ATOM 648 N N . ASP A 1 83 ? 10.562 -10.602 -7.996 1 94.94 83 ASP A N 1
ATOM 649 C CA . ASP A 1 83 ? 11.602 -9.797 -7.367 1 94.94 83 ASP A CA 1
ATOM 650 C C . ASP A 1 83 ? 11.727 -8.43 -8.039 1 94.94 83 ASP A C 1
ATOM 652 O O . ASP A 1 83 ? 11.742 -8.336 -9.273 1 94.94 83 ASP A O 1
ATOM 656 N N . GLU A 1 84 ? 11.789 -7.387 -7.203 1 93.25 84 GLU A N 1
ATOM 657 C CA . GLU A 1 84 ? 11.836 -6.004 -7.672 1 93.25 84 GLU A CA 1
ATOM 658 C C . GLU A 1 84 ? 10.68 -5.703 -8.617 1 93.25 84 GLU A C 1
ATOM 660 O O . GLU A 1 84 ? 10.891 -5.301 -9.766 1 93.25 84 GLU A O 1
ATOM 665 N N . VAL A 1 85 ? 9.469 -5.855 -8.141 1 96 85 VAL A N 1
ATOM 666 C CA . VAL A 1 85 ? 8.242 -5.84 -8.93 1 96 85 VAL A CA 1
ATOM 667 C C . VAL A 1 85 ? 8.07 -4.473 -9.586 1 96 85 VAL A C 1
ATOM 669 O O . VAL A 1 85 ? 7.426 -4.355 -10.633 1 96 85 VAL A O 1
ATOM 672 N N . GLN A 1 86 ? 8.742 -3.418 -9.023 1 94.31 86 GLN A N 1
ATOM 673 C CA . GLN A 1 86 ? 8.594 -2.072 -9.57 1 94.31 86 GLN A CA 1
ATOM 674 C C . GLN A 1 86 ? 9.258 -1.959 -10.938 1 94.31 86 GLN A C 1
ATOM 676 O O . GLN A 1 86 ? 8.984 -1.019 -11.688 1 94.31 86 GLN A O 1
ATOM 681 N N . PHE A 1 87 ? 10.047 -2.912 -11.297 1 92 87 PHE A N 1
ATOM 682 C CA . PHE A 1 87 ? 10.781 -2.834 -12.555 1 92 87 PHE A CA 1
ATOM 683 C C . PHE A 1 87 ? 10.047 -3.594 -13.656 1 92 87 PHE A C 1
ATOM 685 O O . PHE A 1 87 ? 10.5 -3.627 -14.805 1 92 87 PHE A O 1
ATOM 692 N N . PHE A 1 88 ? 9.023 -4.203 -13.352 1 93.5 88 PHE A N 1
ATOM 693 C CA . PHE A 1 88 ? 8.25 -4.914 -14.367 1 93.5 88 PHE A CA 1
ATOM 694 C C . PHE A 1 88 ? 7.371 -3.951 -15.156 1 93.5 88 PHE A C 1
ATOM 696 O O . PHE A 1 88 ? 6.254 -4.297 -15.539 1 93.5 88 PHE A O 1
ATOM 703 N N . GLN A 1 89 ? 8.156 -2.783 -15.195 1 83.44 89 GLN A N 1
ATOM 704 C CA . GLN A 1 89 ? 7.496 -1.736 -15.969 1 83.44 89 GLN A CA 1
ATOM 705 C C . GLN A 1 89 ? 7.797 -1.875 -17.453 1 83.44 89 GLN A C 1
ATOM 707 O O . GLN A 1 89 ? 8.82 -2.451 -17.844 1 83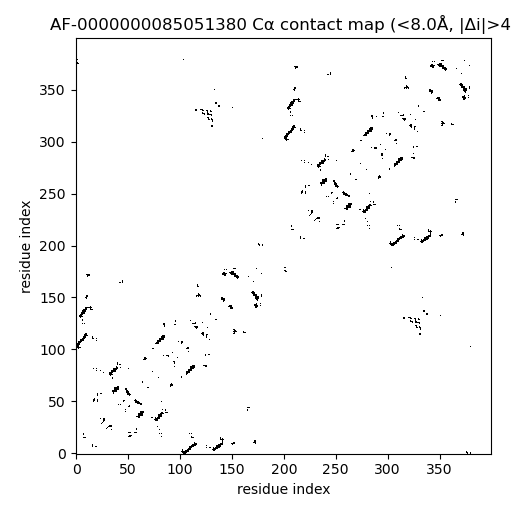.44 89 GLN A O 1
ATOM 712 N N . ASN A 1 90 ? 7.027 -2.162 -18.438 1 82.06 90 ASN A N 1
ATOM 713 C CA . ASN A 1 90 ? 7.168 -2.201 -19.891 1 82.06 90 ASN A CA 1
ATOM 714 C C . ASN A 1 90 ? 7.188 -3.633 -20.422 1 82.06 90 ASN A C 1
ATOM 716 O O . ASN A 1 90 ? 7.969 -3.961 -21.312 1 82.06 90 ASN A O 1
ATOM 720 N N . MET A 1 91 ? 6.594 -4.34 -19.719 1 91.12 91 MET A N 1
ATOM 721 C CA . MET A 1 91 ? 6.375 -5.703 -20.188 1 91.12 91 MET A CA 1
ATOM 722 C C . MET A 1 91 ? 5.234 -5.758 -21.203 1 91.12 91 MET A C 1
ATOM 724 O O . MET A 1 91 ? 4.621 -4.734 -21.5 1 91.12 91 MET A O 1
ATOM 728 N N . ASP A 1 92 ? 5.109 -6.883 -21.844 1 94.94 92 ASP A N 1
ATOM 729 C CA . ASP A 1 92 ? 4.062 -7.055 -22.844 1 94.94 92 ASP A CA 1
ATOM 730 C C . ASP A 1 92 ? 2.678 -6.996 -22.203 1 94.94 92 ASP A C 1
ATOM 732 O O . ASP A 1 92 ? 1.664 -6.934 -22.906 1 94.94 92 ASP A O 1
ATOM 736 N N . ARG A 1 93 ? 2.676 -7.062 -20.844 1 95.38 93 ARG A N 1
ATOM 737 C CA . ARG A 1 93 ? 1.445 -6.926 -20.062 1 95.38 93 ARG A CA 1
ATOM 738 C C . ARG A 1 93 ? 1.696 -6.168 -18.766 1 95.38 93 ARG A C 1
ATOM 740 O O . ARG A 1 93 ? 2.812 -6.168 -18.25 1 95.38 93 ARG A O 1
ATOM 747 N N . ASP A 1 94 ? 0.582 -5.531 -18.281 1 96.88 94 ASP A N 1
ATOM 748 C CA . ASP A 1 94 ? 0.672 -4.859 -16.984 1 96.88 94 ASP A CA 1
ATOM 749 C C . ASP A 1 94 ? 0.826 -5.867 -15.852 1 96.88 94 ASP A C 1
ATOM 751 O O . ASP A 1 94 ? 0.053 -6.824 -15.758 1 96.88 94 ASP A O 1
ATOM 755 N N . VAL A 1 95 ? 1.799 -5.668 -15.039 1 97.62 95 VAL A N 1
ATOM 756 C CA . VAL A 1 95 ? 2.146 -6.66 -14.023 1 97.62 95 VAL A CA 1
ATOM 757 C C . VAL A 1 95 ? 1.018 -6.777 -13 1 97.62 95 VAL A C 1
ATOM 759 O O . VAL A 1 95 ? 0.759 -7.859 -12.477 1 97.62 95 VAL A O 1
ATOM 762 N N . VAL A 1 96 ? 0.349 -5.684 -12.688 1 98.38 96 VAL A N 1
ATOM 763 C CA . VAL A 1 96 ? -0.752 -5.715 -11.734 1 98.38 96 VAL A CA 1
ATOM 764 C C . VAL A 1 96 ? -1.897 -6.559 -12.297 1 98.38 96 VAL A C 1
ATOM 766 O O . VAL A 1 96 ? -2.467 -7.391 -11.586 1 98.38 96 VAL A O 1
ATOM 769 N N . GLU A 1 97 ? -2.197 -6.367 -13.547 1 97.38 97 GLU A N 1
ATOM 770 C CA . GLU A 1 97 ? -3.238 -7.148 -14.211 1 97.38 97 GLU A CA 1
ATOM 771 C C . GLU A 1 97 ? -2.855 -8.625 -14.297 1 97.38 97 GLU A C 1
ATOM 773 O O . GLU A 1 97 ? -3.699 -9.5 -14.102 1 97.38 97 GLU A O 1
ATOM 778 N N . LEU A 1 98 ? -1.634 -8.82 -14.648 1 97.81 98 LEU A N 1
ATOM 779 C CA . LEU A 1 98 ? -1.162 -10.203 -14.719 1 97.81 98 LEU A CA 1
ATOM 780 C C . LEU A 1 98 ? -1.328 -10.906 -13.375 1 97.81 98 LEU A C 1
ATOM 782 O O . LEU A 1 98 ? -1.81 -12.039 -13.312 1 97.81 98 LEU A O 1
ATOM 786 N N . ILE A 1 99 ? -0.924 -10.234 -12.305 1 98.25 99 ILE A N 1
ATOM 787 C CA . ILE A 1 99 ? -1.002 -10.812 -10.977 1 98.25 99 ILE A CA 1
ATOM 788 C C . ILE A 1 99 ? -2.463 -11.062 -10.602 1 98.25 99 ILE A C 1
ATOM 790 O O . ILE A 1 99 ? -2.797 -12.094 -10.023 1 98.25 99 ILE A O 1
ATOM 794 N N . ARG A 1 100 ? -3.287 -10.172 -10.969 1 97.25 100 ARG A N 1
ATOM 795 C CA . ARG A 1 100 ? -4.715 -10.375 -10.742 1 97.25 100 ARG A CA 1
ATOM 796 C C . ARG A 1 100 ? -5.195 -11.656 -11.414 1 97.25 100 ARG A C 1
ATOM 798 O O . ARG A 1 100 ? -5.941 -12.43 -10.812 1 97.25 100 ARG A O 1
ATOM 805 N N . ASP A 1 101 ? -4.812 -11.867 -12.641 1 96.81 101 ASP A N 1
ATOM 806 C CA . ASP A 1 101 ? -5.211 -13.055 -13.391 1 96.81 101 ASP A CA 1
ATOM 807 C C . ASP A 1 101 ? -4.668 -14.328 -12.734 1 96.81 101 ASP A C 1
ATOM 809 O O . ASP A 1 101 ? -5.355 -15.352 -12.68 1 96.81 101 ASP A O 1
ATOM 813 N N . LEU A 1 102 ? -3.438 -14.258 -12.289 1 97.94 102 LEU A N 1
ATOM 814 C CA . LEU A 1 102 ? -2.842 -15.398 -11.609 1 97.94 102 LEU A CA 1
ATOM 815 C C . LEU A 1 102 ? -3.65 -15.766 -10.367 1 97.94 102 LEU A C 1
ATOM 817 O O . LEU A 1 102 ? -3.967 -16.938 -10.156 1 97.94 102 LEU A O 1
ATOM 821 N N . LEU A 1 103 ? -4.02 -14.758 -9.617 1 97.81 103 LEU A N 1
ATOM 822 C CA . LEU A 1 103 ? -4.809 -14.984 -8.414 1 97.81 103 LEU A CA 1
ATOM 823 C C . LEU A 1 103 ? -6.16 -15.602 -8.766 1 97.81 103 LEU A C 1
ATOM 825 O O . LEU A 1 103 ? -6.602 -16.547 -8.102 1 97.81 103 LEU A O 1
ATOM 829 N N . ALA A 1 104 ? -6.75 -15.102 -9.773 1 95.31 104 ALA A N 1
ATOM 830 C CA . ALA A 1 104 ? -8.055 -15.602 -10.211 1 95.31 104 ALA A CA 1
ATOM 831 C C . ALA A 1 104 ? -7.961 -17.062 -10.656 1 95.31 104 ALA A C 1
ATOM 833 O O . ALA A 1 104 ? -8.938 -17.797 -10.578 1 95.31 104 ALA A O 1
ATOM 834 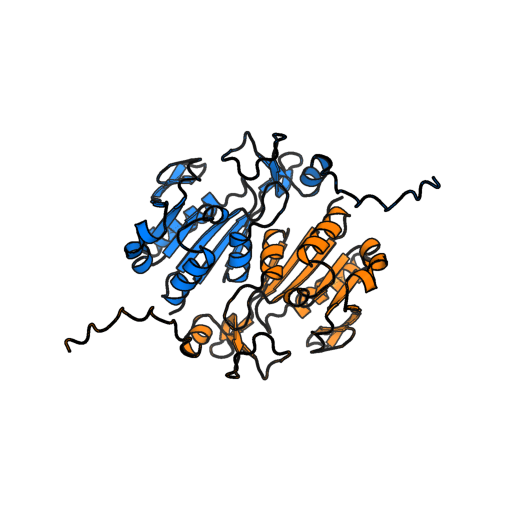N N . SER A 1 105 ? -6.797 -17.469 -11.109 1 95.62 105 SER A N 1
ATOM 835 C CA . SER A 1 105 ? -6.598 -18.844 -11.555 1 95.62 105 SER A CA 1
ATOM 836 C C . SER A 1 105 ? -6.219 -19.75 -10.391 1 95.62 105 SER A C 1
ATOM 838 O O . SER A 1 105 ? -5.988 -20.938 -10.586 1 95.62 105 SER A O 1
ATOM 840 N N . GLY A 1 106 ? -6.113 -19.125 -9.219 1 96.12 106 GLY A N 1
ATOM 841 C CA . GLY A 1 106 ? -5.852 -19.922 -8.031 1 96.12 106 GLY A CA 1
ATOM 842 C C . GLY A 1 106 ? -4.383 -19.953 -7.648 1 96.12 106 GLY A C 1
ATOM 843 O O . GLY A 1 106 ? -4 -20.641 -6.699 1 96.12 106 GLY A O 1
ATOM 844 N N . THR A 1 107 ? -3.531 -19.234 -8.344 1 98.06 107 THR A N 1
ATOM 845 C CA . THR A 1 107 ? -2.096 -19.203 -8.094 1 98.06 107 THR A CA 1
ATOM 846 C C . THR A 1 107 ? -1.761 -18.219 -6.984 1 98.06 107 THR A C 1
ATOM 848 O O . THR A 1 107 ? -2.252 -17.078 -6.984 1 98.06 107 THR A O 1
ATOM 851 N N . ASP A 1 108 ? -0.964 -18.641 -5.965 1 98.38 108 ASP A N 1
ATOM 852 C CA . ASP A 1 108 ? -0.445 -17.719 -4.961 1 98.38 108 ASP A CA 1
ATOM 853 C C . ASP A 1 108 ? 0.66 -16.844 -5.543 1 98.38 108 ASP A C 1
ATOM 855 O O . ASP A 1 1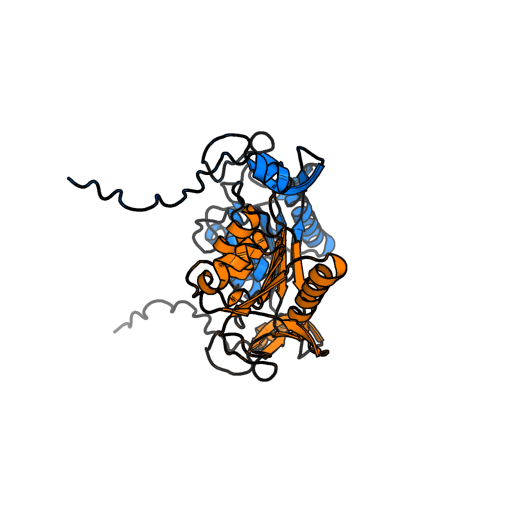08 ? 1.395 -17.266 -6.438 1 98.38 108 ASP A O 1
ATOM 859 N N . VAL A 1 109 ? 0.708 -15.656 -5.035 1 98.81 109 VAL A N 1
ATOM 860 C CA . VAL A 1 109 ? 1.706 -14.727 -5.547 1 98.81 109 VAL A CA 1
ATOM 861 C C . VAL A 1 109 ? 2.406 -14.023 -4.383 1 98.81 109 VAL A C 1
ATOM 863 O O . VAL A 1 109 ? 1.759 -13.625 -3.412 1 98.81 109 VAL A O 1
ATOM 866 N N . VAL A 1 110 ? 3.73 -13.891 -4.449 1 98.88 110 VAL A N 1
ATOM 867 C CA . VAL A 1 110 ? 4.516 -13 -3.604 1 98.88 110 VAL A CA 1
ATOM 868 C C . VAL A 1 110 ? 5.238 -11.969 -4.469 1 98.88 110 VAL A C 1
ATOM 870 O O . VAL A 1 110 ? 5.992 -12.336 -5.375 1 98.88 110 VAL A O 1
ATOM 873 N N . ALA A 1 111 ? 4.945 -10.75 -4.258 1 98.69 111 ALA A N 1
ATOM 874 C CA . ALA A 1 111 ? 5.629 -9.664 -4.949 1 98.69 111 ALA A CA 1
ATOM 875 C C . ALA A 1 111 ? 6.512 -8.875 -3.99 1 98.69 111 ALA A C 1
ATOM 877 O O . ALA A 1 111 ? 6.02 -8.305 -3.01 1 98.69 111 ALA A O 1
ATOM 878 N N . ALA A 1 112 ? 7.793 -8.852 -4.254 1 97.75 112 ALA A N 1
ATOM 879 C CA . ALA A 1 112 ? 8.742 -8.062 -3.471 1 97.75 112 ALA A CA 1
ATOM 880 C C . ALA A 1 112 ? 9.266 -6.883 -4.277 1 97.75 112 ALA A C 1
ATOM 882 O O . ALA A 1 112 ? 9.523 -7.004 -5.477 1 97.75 112 ALA A O 1
ATOM 883 N N . GLY A 1 113 ? 9.398 -5.746 -3.609 1 96.44 113 GLY A N 1
ATOM 884 C CA . GLY A 1 113 ? 9.945 -4.613 -4.34 1 96.44 113 GLY A CA 1
ATOM 885 C C . GLY A 1 113 ? 10.055 -3.359 -3.496 1 96.44 113 GLY A C 1
ATOM 886 O O . GLY A 1 113 ? 9.648 -3.35 -2.332 1 96.44 113 GLY A O 1
ATOM 887 N N . LEU A 1 114 ? 10.609 -2.355 -4.152 1 96.5 114 LEU A N 1
ATOM 888 C CA . LEU A 1 114 ? 10.688 -1.039 -3.527 1 96.5 114 LEU A CA 1
ATOM 889 C C . LEU A 1 114 ? 9.312 -0.394 -3.436 1 96.5 114 LEU A C 1
ATOM 891 O O . LEU A 1 114 ? 8.5 -0.514 -4.359 1 96.5 114 LEU A O 1
ATOM 895 N N . ASP A 1 115 ? 9.078 0.275 -2.314 1 98.25 115 ASP A N 1
ATOM 896 C CA . ASP A 1 115 ? 7.801 0.969 -2.178 1 98.25 115 ASP A CA 1
ATOM 897 C C . ASP A 1 115 ? 7.859 2.354 -2.82 1 98.25 115 ASP A C 1
ATOM 899 O O . ASP A 1 115 ? 6.914 2.77 -3.496 1 98.25 115 ASP A O 1
ATOM 903 N N . THR A 1 116 ? 9.031 3.055 -2.664 1 97.25 116 THR A N 1
ATOM 904 C CA . THR A 1 116 ? 9.18 4.379 -3.25 1 97.25 116 THR A CA 1
ATOM 905 C C . THR A 1 116 ? 10.531 4.508 -3.953 1 97.25 116 THR A C 1
ATOM 907 O O . THR A 1 116 ? 11.453 3.729 -3.689 1 97.25 116 THR A O 1
ATOM 910 N N . ASN A 1 117 ? 10.602 5.504 -4.891 1 94.19 117 ASN A N 1
ATOM 911 C CA . ASN A 1 117 ? 11.906 5.863 -5.434 1 94.19 117 ASN A CA 1
ATOM 912 C C . ASN A 1 117 ? 12.664 6.793 -4.496 1 94.19 117 ASN A C 1
ATOM 914 O O . ASN A 1 117 ? 12.203 7.086 -3.393 1 94.19 117 ASN A O 1
ATOM 918 N N . TRP A 1 118 ? 13.875 7.219 -4.918 1 92.31 118 TRP A N 1
ATOM 919 C CA . TRP A 1 118 ? 14.742 7.973 -4.02 1 92.31 118 TRP A CA 1
ATOM 920 C C . TRP A 1 118 ? 14.164 9.352 -3.736 1 92.31 118 TRP A C 1
ATOM 922 O O . TRP A 1 118 ? 14.594 10.031 -2.799 1 92.31 118 TRP A O 1
ATOM 932 N N . LYS A 1 119 ? 13.125 9.773 -4.488 1 92.12 119 LYS A N 1
ATOM 933 C CA . LYS A 1 119 ? 12.453 11.047 -4.266 1 92.12 119 LYS A CA 1
ATOM 934 C C . LYS A 1 119 ? 11.273 10.891 -3.312 1 92.12 119 LYS A C 1
ATOM 936 O O . LYS A 1 119 ? 10.578 11.859 -3 1 92.12 119 LYS A O 1
ATOM 941 N N . GLY A 1 120 ? 10.984 9.688 -2.93 1 94.25 120 GLY A N 1
ATOM 942 C CA . GLY A 1 120 ? 9.883 9.445 -2.014 1 94.25 120 GLY A CA 1
ATOM 943 C C . GLY A 1 120 ? 8.555 9.242 -2.719 1 94.25 120 GLY A C 1
ATOM 944 O O . GLY A 1 120 ? 7.496 9.273 -2.082 1 94.25 120 GLY A O 1
ATOM 945 N N . GLU A 1 121 ? 8.602 9.094 -4.016 1 95.62 121 GLU A N 1
ATOM 946 C CA . GLU A 1 121 ? 7.398 8.852 -4.801 1 95.62 121 GLU A CA 1
ATOM 947 C C . GLU A 1 121 ? 7.074 7.363 -4.879 1 95.62 121 GLU A C 1
ATOM 949 O O . GLU A 1 121 ? 7.973 6.539 -5.062 1 95.62 121 GLU A O 1
ATOM 954 N N . ALA A 1 122 ? 5.812 7.074 -4.773 1 97.81 122 ALA A N 1
ATOM 955 C CA . ALA A 1 122 ? 5.375 5.68 -4.777 1 97.81 122 ALA A CA 1
ATOM 956 C C . ALA A 1 122 ? 5.652 5.023 -6.125 1 97.81 122 ALA A C 1
ATOM 958 O O . ALA A 1 122 ? 5.438 5.633 -7.176 1 97.81 122 ALA A O 1
ATOM 959 N N . PHE A 1 123 ? 6.152 3.793 -6.09 1 96.94 123 PHE A N 1
ATOM 960 C CA . PHE A 1 123 ? 6.055 2.957 -7.281 1 96.94 123 PHE A CA 1
ATOM 961 C C . PHE A 1 123 ? 4.637 2.439 -7.461 1 96.94 123 PHE A C 1
ATOM 963 O O . PHE A 1 123 ? 4.129 1.693 -6.621 1 96.94 123 PHE A O 1
ATOM 970 N N . ALA A 1 124 ? 4.09 2.799 -8.555 1 97.31 124 ALA A N 1
ATOM 971 C CA . ALA A 1 124 ? 2.67 2.545 -8.773 1 97.31 124 ALA A CA 1
ATOM 972 C C . ALA A 1 124 ? 2.355 1.056 -8.656 1 97.31 124 ALA A C 1
ATOM 974 O O . ALA A 1 124 ? 1.409 0.666 -7.969 1 97.31 124 ALA A O 1
ATOM 975 N N . ALA A 1 125 ? 3.146 0.246 -9.289 1 97.88 125 ALA A N 1
ATOM 976 C CA . ALA A 1 125 ? 2.895 -1.192 -9.273 1 97.88 125 ALA A CA 1
ATOM 977 C C . ALA A 1 125 ? 2.916 -1.733 -7.844 1 97.88 125 ALA A C 1
ATOM 979 O O . ALA A 1 125 ? 2.01 -2.465 -7.438 1 97.88 125 ALA A O 1
ATOM 980 N N . THR A 1 126 ? 3.91 -1.327 -7.121 1 98.5 126 THR A N 1
ATOM 981 C CA . THR A 1 126 ? 4.027 -1.792 -5.746 1 98.5 126 THR A CA 1
ATOM 982 C C . THR A 1 126 ? 2.84 -1.317 -4.91 1 98.5 126 THR A C 1
ATOM 984 O O . THR A 1 126 ? 2.217 -2.109 -4.199 1 98.5 126 THR A O 1
ATOM 987 N N . GLY A 1 127 ? 2.508 -0.065 -5.035 1 98.69 127 GLY A N 1
ATOM 988 C CA . GLY A 1 127 ? 1.396 0.486 -4.277 1 98.69 127 GLY A CA 1
ATOM 989 C C . GLY A 1 127 ? 0.073 -0.193 -4.578 1 98.69 127 GLY A C 1
ATOM 990 O O . GLY A 1 127 ? -0.66 -0.569 -3.66 1 98.69 127 GLY A O 1
ATOM 991 N N . LEU A 1 128 ? -0.207 -0.358 -5.801 1 98.69 128 LEU A N 1
ATOM 992 C CA . LEU A 1 128 ? -1.465 -0.981 -6.195 1 98.69 128 LEU A CA 1
ATOM 993 C C . LEU A 1 128 ? -1.537 -2.422 -5.699 1 98.69 128 LEU A C 1
ATOM 995 O O . LEU A 1 128 ? -2.584 -2.867 -5.227 1 98.69 128 LEU A O 1
ATOM 999 N N . LEU A 1 129 ? -0.443 -3.084 -5.793 1 98.88 129 LEU A N 1
ATOM 1000 C CA . LEU A 1 129 ? -0.406 -4.461 -5.309 1 98.88 129 LEU A CA 1
ATOM 1001 C C . LEU A 1 129 ? -0.572 -4.512 -3.795 1 98.88 129 LEU A C 1
ATOM 1003 O O . LEU A 1 129 ? -1.187 -5.438 -3.264 1 98.88 129 LEU A O 1
ATOM 1007 N N . MET A 1 130 ? 0.009 -3.535 -3.135 1 98.88 130 MET A N 1
ATOM 1008 C CA . MET A 1 130 ? -0.187 -3.457 -1.69 1 98.88 130 MET A CA 1
ATOM 1009 C C . MET A 1 130 ? -1.67 -3.355 -1.348 1 98.88 130 MET A C 1
ATOM 1011 O O . MET A 1 130 ? -2.145 -4.02 -0.426 1 98.88 130 MET A O 1
ATOM 1015 N N . ALA A 1 131 ? -2.352 -2.568 -2.051 1 98.81 131 ALA A N 1
ATOM 1016 C CA . ALA A 1 131 ? -3.783 -2.406 -1.813 1 98.81 131 ALA A CA 1
ATOM 1017 C C . ALA A 1 131 ? -4.531 -3.715 -2.057 1 98.81 131 ALA A C 1
ATOM 1019 O O . ALA A 1 131 ? -5.414 -4.086 -1.28 1 98.81 131 ALA A O 1
ATOM 1020 N N . MET A 1 132 ? -4.172 -4.461 -2.988 1 98.56 132 MET A N 1
ATOM 1021 C CA . MET A 1 132 ? -4.844 -5.699 -3.379 1 98.56 132 MET A CA 1
ATOM 1022 C C . MET A 1 132 ? -4.434 -6.852 -2.473 1 98.56 132 MET A C 1
ATOM 1024 O O . MET A 1 132 ? -5.098 -7.891 -2.439 1 98.56 132 MET A O 1
ATOM 1028 N N . ALA A 1 133 ? -3.424 -6.699 -1.738 1 98.75 133 ALA A N 1
ATOM 1029 C CA . ALA A 1 133 ? -2.752 -7.801 -1.053 1 98.75 133 ALA A CA 1
ATOM 1030 C C . ALA A 1 133 ? -3.576 -8.289 0.133 1 98.75 133 ALA A C 1
ATOM 1032 O O . ALA A 1 133 ? -4.223 -7.496 0.821 1 98.75 133 ALA A O 1
ATOM 1033 N N . ASP A 1 134 ? -3.461 -9.594 0.345 1 98.06 134 ASP A N 1
ATOM 1034 C CA . ASP A 1 134 ? -3.967 -10.18 1.581 1 98.06 134 ASP A CA 1
ATOM 1035 C C . ASP A 1 134 ? -3.043 -9.875 2.756 1 98.06 134 ASP A C 1
ATOM 1037 O O . ASP A 1 134 ? -3.498 -9.75 3.895 1 98.06 134 ASP A O 1
ATOM 1041 N N . GLU A 1 135 ? -1.814 -9.773 2.432 1 98.25 135 GLU A N 1
ATOM 1042 C CA . GLU A 1 135 ? -0.789 -9.477 3.428 1 98.25 135 GLU A CA 1
ATOM 1043 C C . GLU A 1 135 ? 0.245 -8.492 2.879 1 98.25 135 GLU A C 1
ATOM 1045 O O . GLU A 1 135 ? 0.726 -8.656 1.755 1 98.25 135 GLU A O 1
ATOM 1050 N N . VAL A 1 136 ? 0.492 -7.504 3.701 1 98.69 136 VAL A N 1
ATOM 1051 C CA . VAL A 1 136 ? 1.565 -6.566 3.391 1 98.69 136 VAL A CA 1
ATOM 1052 C C . VAL A 1 136 ? 2.65 -6.652 4.461 1 98.69 136 VAL A C 1
ATOM 1054 O O . VAL A 1 136 ? 2.367 -6.52 5.656 1 98.69 136 VAL A O 1
ATOM 1057 N N . VAL A 1 137 ? 3.822 -6.949 4.055 1 98.5 137 VAL A N 1
ATOM 1058 C CA . VAL A 1 137 ? 5.008 -6.895 4.902 1 98.5 137 VAL A CA 1
ATOM 1059 C C . VAL A 1 137 ? 5.855 -5.68 4.531 1 98.5 137 VAL A C 1
ATOM 1061 O O . VAL A 1 137 ? 6.664 -5.738 3.602 1 98.5 137 VAL A O 1
ATOM 1064 N N . LYS A 1 138 ? 5.594 -4.613 5.219 1 98.5 138 LYS A N 1
ATOM 1065 C CA . LYS A 1 138 ? 6.363 -3.396 4.961 1 98.5 138 LYS A CA 1
ATOM 1066 C C . LYS A 1 138 ? 7.582 -3.314 5.875 1 98.5 138 LYS A C 1
ATOM 1068 O O . LYS A 1 138 ? 7.457 -2.998 7.059 1 98.5 138 LYS A O 1
ATOM 1073 N N . LEU A 1 139 ? 8.727 -3.498 5.332 1 98.31 139 LEU A N 1
ATOM 1074 C CA . LEU A 1 139 ? 9.977 -3.586 6.078 1 98.31 139 LEU A CA 1
ATOM 1075 C C . LEU A 1 139 ? 10.633 -2.213 6.211 1 98.31 139 LEU A C 1
ATOM 1077 O O . LEU A 1 139 ? 10.273 -1.281 5.484 1 98.31 139 LEU A O 1
ATOM 1081 N N . LYS A 1 140 ? 11.461 -2.105 7.168 1 98.06 140 LYS A N 1
ATOM 1082 C CA . LYS A 1 140 ? 12.258 -0.906 7.41 1 98.06 140 LYS A CA 1
ATOM 1083 C C . LYS A 1 140 ? 13.742 -1.236 7.453 1 98.06 140 LYS A C 1
ATOM 1085 O O . LYS A 1 140 ? 14.125 -2.373 7.746 1 98.06 140 LYS A O 1
ATOM 1090 N N . ALA A 1 141 ? 14.508 -0.285 7.094 1 97.5 141 ALA A N 1
ATOM 1091 C CA . ALA A 1 141 ? 15.953 -0.381 7.242 1 97.5 141 ALA A CA 1
ATOM 1092 C C . ALA A 1 141 ? 16.438 0.461 8.414 1 97.5 141 ALA A C 1
ATOM 1094 O O . ALA A 1 141 ? 15.664 0.819 9.297 1 97.5 141 ALA A O 1
ATOM 1095 N N . HIS A 1 142 ? 17.75 0.494 8.562 1 97.56 142 HIS A N 1
ATOM 1096 C CA . HIS A 1 142 ? 18.359 1.386 9.539 1 97.56 142 HIS A CA 1
ATOM 1097 C C . HIS A 1 142 ? 19 2.596 8.852 1 97.56 142 HIS A C 1
ATOM 1099 O O . HIS A 1 142 ? 19.719 2.449 7.863 1 97.56 142 HIS A O 1
ATOM 1105 N N . CYS A 1 143 ? 18.672 3.711 9.43 1 97.5 143 CYS A N 1
ATOM 1106 C CA . CYS A 1 143 ? 19.234 4.941 8.875 1 97.5 143 CYS A CA 1
ATOM 1107 C C . CYS A 1 143 ? 20.75 4.922 8.906 1 97.5 143 CYS A C 1
ATOM 1109 O O . CYS A 1 143 ? 21.359 4.738 9.969 1 97.5 143 CYS A O 1
ATOM 1111 N N . ALA A 1 144 ? 21.359 5.215 7.816 1 96.06 144 ALA A N 1
ATOM 1112 C CA . ALA A 1 144 ? 22.812 5.164 7.691 1 96.06 144 ALA A CA 1
ATOM 1113 C C . ALA A 1 144 ? 23.484 6.297 8.469 1 96.06 144 ALA A C 1
ATOM 1115 O O . ALA A 1 144 ? 24.672 6.254 8.742 1 96.06 144 ALA A O 1
ATOM 1116 N N . VAL A 1 145 ? 22.672 7.277 8.844 1 95.5 145 VAL A N 1
ATOM 1117 C CA . VAL A 1 145 ? 23.234 8.461 9.5 1 95.5 145 VAL A CA 1
ATOM 1118 C C . VAL A 1 145 ? 23.031 8.352 11.008 1 95.5 145 VAL A C 1
ATOM 1120 O O . VAL A 1 145 ? 23.969 8.523 11.781 1 95.5 145 VAL A O 1
ATOM 1123 N N . CYS A 1 146 ? 21.844 7.949 11.453 1 97.06 146 CYS A N 1
ATOM 1124 C CA . CYS A 1 146 ? 21.578 8.07 12.883 1 97.06 146 CYS A CA 1
ATOM 1125 C C . CYS A 1 146 ? 21.156 6.727 13.477 1 97.06 146 CYS A C 1
ATOM 1127 O O . CYS A 1 146 ? 20.984 6.609 14.688 1 97.06 146 CYS A O 1
ATOM 1129 N N . GLY A 1 147 ? 20.828 5.75 12.664 1 97.25 147 GLY A N 1
ATOM 1130 C CA . GLY A 1 147 ? 20.516 4.414 13.148 1 97.25 147 GLY A CA 1
ATOM 1131 C C . GLY A 1 147 ? 19.031 4.207 13.422 1 97.25 147 GLY A C 1
ATOM 1132 O O . GLY A 1 147 ? 18.594 3.088 13.695 1 97.25 147 GLY A O 1
ATOM 1133 N N . GLN A 1 148 ? 18.25 5.238 13.359 1 97 148 GLN A N 1
ATOM 1134 C CA . GLN A 1 148 ? 16.797 5.117 13.547 1 97 148 GLN A CA 1
ATOM 1135 C C . GLN A 1 148 ? 16.156 4.391 12.367 1 97 148 GLN A C 1
ATOM 1137 O O . GLN A 1 148 ? 16.781 4.203 11.328 1 97 148 GLN A O 1
ATOM 1142 N N . PRO A 1 149 ? 14.883 3.953 12.555 1 97.62 149 PRO A N 1
ATOM 1143 C CA . PRO A 1 149 ? 14.219 3.279 11.43 1 97.62 149 PRO A CA 1
ATOM 1144 C C . PRO A 1 149 ? 14.195 4.125 10.164 1 97.62 149 PRO A C 1
ATOM 1146 O O . PRO A 1 149 ? 13.93 5.328 10.227 1 97.62 149 PRO A O 1
ATOM 1149 N N . ALA A 1 150 ? 14.539 3.486 9.086 1 97.81 150 ALA A N 1
ATOM 1150 C CA . ALA A 1 150 ? 14.609 4.148 7.785 1 97.81 150 ALA A CA 1
ATOM 1151 C C . ALA A 1 150 ? 13.539 3.613 6.836 1 97.81 150 ALA A C 1
ATOM 1153 O O . ALA A 1 150 ? 13.438 2.402 6.629 1 97.81 150 ALA A O 1
ATOM 1154 N N . HIS A 1 151 ? 12.812 4.551 6.242 1 97.38 151 HIS A N 1
ATOM 1155 C CA . HIS A 1 151 ? 11.75 4.195 5.309 1 97.38 151 HIS A CA 1
ATOM 1156 C C . HIS A 1 151 ? 12.031 4.738 3.912 1 97.38 151 HIS A C 1
ATOM 1158 O O . HIS A 1 151 ? 11.219 4.578 2.998 1 97.38 151 HIS A O 1
ATOM 1164 N N . LYS A 1 152 ? 13.195 5.418 3.834 1 97 152 LYS A N 1
ATOM 1165 C CA . LYS A 1 152 ? 13.508 6.094 2.58 1 97 152 LYS A CA 1
ATOM 1166 C C . LYS A 1 152 ? 14.828 5.59 1.996 1 97 152 LYS A C 1
ATOM 1168 O O . LYS A 1 152 ? 15.758 5.273 2.738 1 97 152 LYS A O 1
ATOM 1173 N N . THR A 1 153 ? 14.859 5.5 0.672 1 94.44 153 THR A N 1
ATOM 1174 C CA . THR A 1 153 ? 16.109 5.324 -0.072 1 94.44 153 THR A CA 1
ATOM 1175 C C . THR A 1 153 ? 16.672 6.676 -0.493 1 94.44 153 THR A C 1
ATOM 1177 O O . THR A 1 153 ? 15.992 7.477 -1.129 1 94.44 153 THR A O 1
ATOM 1180 N N . PHE A 1 154 ? 17.891 6.957 -0.047 1 93.38 154 PHE A N 1
ATOM 1181 C CA . PHE A 1 154 ? 18.562 8.211 -0.361 1 93.38 154 PHE A CA 1
ATOM 1182 C C . PHE A 1 154 ? 19.625 8 -1.441 1 93.38 154 PHE A C 1
ATOM 1184 O O . PHE A 1 154 ? 20.438 7.082 -1.354 1 93.38 154 PHE A O 1
ATOM 1191 N N . LYS A 1 155 ? 19.547 8.812 -2.438 1 90.19 155 LYS A N 1
ATOM 1192 C CA . LYS A 1 155 ? 20.562 8.781 -3.486 1 90.19 155 LYS A CA 1
ATOM 1193 C C . LYS A 1 155 ? 21.734 9.695 -3.15 1 90.19 155 LYS A C 1
ATOM 1195 O O . LYS A 1 155 ? 21.562 10.906 -2.992 1 90.19 155 LYS A O 1
ATOM 1200 N N . LYS A 1 156 ? 22.859 9.102 -3.125 1 87.69 156 LYS A N 1
ATOM 1201 C CA . LYS A 1 156 ? 24.047 9.82 -2.67 1 87.69 156 LYS A CA 1
ATOM 1202 C C . LYS A 1 156 ? 24.641 10.68 -3.789 1 87.69 156 LYS A C 1
ATOM 1204 O O . LYS A 1 156 ? 25.375 11.625 -3.527 1 87.69 156 LYS A O 1
ATOM 1209 N N . VAL A 1 157 ? 24.375 10.242 -5.023 1 80.31 157 VAL A N 1
ATOM 1210 C CA . VAL A 1 157 ? 24.953 10.969 -6.152 1 80.31 157 VAL A CA 1
ATOM 1211 C C . VAL A 1 157 ? 23.922 11.969 -6.691 1 80.31 157 VAL A C 1
ATOM 1213 O O . VAL A 1 157 ? 22.734 11.68 -6.73 1 80.31 157 VAL A O 1
ATOM 1216 N N . GLU A 1 158 ? 24.406 13.133 -6.934 1 73.25 158 GLU A N 1
ATOM 1217 C CA . GLU A 1 158 ? 23.531 14.195 -7.414 1 73.25 158 GLU A CA 1
ATOM 1218 C C . GLU A 1 158 ? 23.281 14.062 -8.914 1 73.25 158 GLU A C 1
ATOM 1220 O O . GLU A 1 158 ? 24 14.656 -9.727 1 73.25 158 GLU A O 1
ATOM 1225 N N . ASP A 1 159 ? 22.547 13.172 -9.289 1 73.62 159 ASP A N 1
ATOM 1226 C CA . ASP A 1 159 ? 22.047 13.086 -10.656 1 73.62 159 ASP A CA 1
ATOM 1227 C C . ASP A 1 159 ? 20.531 12.867 -10.68 1 73.62 159 ASP A C 1
ATOM 1229 O O . ASP A 1 159 ? 19.906 12.742 -9.625 1 73.62 159 ASP A O 1
ATOM 1233 N N . ASN A 1 160 ? 19.875 13.156 -11.695 1 67.31 160 ASN A N 1
ATOM 1234 C CA . ASN A 1 160 ? 18.422 13.086 -11.734 1 67.31 160 ASN A CA 1
ATOM 1235 C C . ASN A 1 160 ? 17.938 11.766 -12.312 1 67.31 160 ASN A C 1
ATOM 1237 O O . ASN A 1 160 ? 16.797 11.648 -12.75 1 67.31 160 ASN A O 1
ATOM 1241 N N . VAL A 1 161 ? 18.906 10.844 -12.203 1 67.19 161 VAL A N 1
ATOM 1242 C CA . VAL A 1 161 ? 18.484 9.562 -12.766 1 67.19 161 VAL A CA 1
ATOM 1243 C C . VAL A 1 161 ? 17.625 8.812 -11.75 1 67.19 161 VAL A C 1
ATOM 1245 O O . VAL A 1 161 ? 18 8.688 -10.578 1 67.19 161 VAL A O 1
ATOM 1248 N N . GLU A 1 162 ? 16.438 8.43 -12.094 1 62.22 162 GLU A N 1
ATOM 1249 C CA . GLU A 1 162 ? 15.453 7.824 -11.195 1 62.22 162 GLU A CA 1
ATOM 1250 C C . GLU A 1 162 ? 15.93 6.465 -10.688 1 62.22 162 GLU A C 1
ATOM 1252 O O . GLU A 1 162 ? 15.852 6.18 -9.492 1 62.22 162 GLU A O 1
ATOM 1257 N N . ILE A 1 163 ? 16.219 5.555 -11.609 1 61.41 163 ILE A N 1
ATOM 1258 C CA . ILE A 1 163 ? 16.578 4.195 -11.219 1 61.41 163 ILE A CA 1
ATOM 1259 C C . ILE A 1 163 ? 17.969 3.861 -11.758 1 61.41 163 ILE A C 1
ATOM 1261 O O . ILE A 1 163 ? 18.203 3.938 -12.969 1 61.41 163 ILE A O 1
ATOM 1265 N N . GLN A 1 164 ? 18.891 3.965 -11 1 63.44 164 GLN A N 1
ATOM 1266 C CA . GLN A 1 164 ? 20.203 3.438 -11.344 1 63.44 164 GLN A CA 1
ATOM 1267 C C . GLN A 1 164 ? 20.5 2.158 -10.562 1 63.44 164 GLN A C 1
ATOM 1269 O O . GLN A 1 164 ? 20.266 2.09 -9.359 1 63.44 164 GLN A O 1
ATOM 1274 N N . LEU A 1 165 ? 20.578 1.134 -11.484 1 59.94 165 LEU A N 1
ATOM 1275 C CA . LEU A 1 165 ? 20.984 -0.109 -10.836 1 59.94 165 LEU A CA 1
ATOM 1276 C C . LEU A 1 165 ? 22.266 0.089 -10.023 1 59.94 165 LEU A C 1
ATOM 1278 O O . LEU A 1 165 ? 23.25 0.625 -10.539 1 59.94 165 LEU A O 1
ATOM 1282 N N . GLY A 1 166 ? 22.141 0.5 -8.805 1 57.31 166 GLY A N 1
ATOM 1283 C CA . GLY A 1 166 ? 23.281 0.65 -7.918 1 57.31 166 GLY A CA 1
ATOM 1284 C C . GLY A 1 166 ? 23.031 0.11 -6.523 1 57.31 166 GLY A C 1
ATOM 1285 O O . GLY A 1 166 ? 21.891 -0.228 -6.176 1 57.31 166 GLY A O 1
ATOM 1286 N N . HIS A 1 167 ? 24.094 -0.355 -5.863 1 64.88 167 HIS A N 1
ATOM 1287 C CA . HIS A 1 167 ? 24.062 -0.841 -4.488 1 64.88 167 HIS A CA 1
ATOM 1288 C C . HIS A 1 167 ? 24.531 0.229 -3.514 1 64.88 167 HIS A C 1
ATOM 1290 O O . HIS A 1 167 ? 24.25 1.415 -3.697 1 64.88 167 HIS A O 1
ATOM 1296 N N . GLY A 1 168 ? 25.062 -0.125 -2.559 1 67.12 168 GLY A N 1
ATOM 1297 C CA . GLY A 1 168 ? 25.5 0.632 -1.393 1 67.12 168 GLY A CA 1
ATOM 1298 C C . GLY A 1 168 ? 26.344 1.835 -1.742 1 67.12 168 GLY A C 1
ATOM 1299 O O . GLY A 1 168 ? 26.422 2.795 -0.973 1 67.12 168 GLY A O 1
ATOM 1300 N N . ASP A 1 169 ? 26.797 1.886 -2.996 1 78.44 169 ASP A N 1
ATOM 1301 C CA . ASP A 1 169 ? 27.641 3.023 -3.369 1 78.44 169 ASP A CA 1
ATOM 1302 C C . ASP A 1 169 ? 26.781 4.207 -3.816 1 78.44 169 ASP A C 1
ATOM 1304 O O . ASP A 1 169 ? 27.156 5.363 -3.605 1 78.44 169 ASP A O 1
ATOM 1308 N N . LEU A 1 170 ? 25.625 3.928 -4.273 1 84.94 170 LEU A N 1
ATOM 1309 C CA . LEU A 1 170 ? 24.812 4.988 -4.867 1 84.94 170 LEU A CA 1
ATOM 1310 C C . LEU A 1 170 ? 23.672 5.371 -3.945 1 84.94 170 LEU A C 1
ATOM 1312 O O . LEU A 1 170 ? 23.156 6.492 -4.02 1 84.94 170 LEU A O 1
ATOM 1316 N N . TYR A 1 171 ? 23.312 4.426 -3.1 1 90.31 171 TYR A N 1
ATOM 1317 C CA . TYR A 1 171 ? 22.125 4.645 -2.277 1 90.31 171 TYR A CA 1
ATOM 1318 C C . TYR A 1 171 ? 22.406 4.273 -0.824 1 90.31 171 TYR A C 1
ATOM 1320 O O . TYR A 1 171 ? 23.328 3.508 -0.532 1 90.31 171 TYR A O 1
ATOM 1328 N N . GLU A 1 172 ? 21.672 4.82 0.035 1 93.75 172 GLU A N 1
ATOM 1329 C CA . GLU A 1 172 ? 21.656 4.422 1.439 1 93.75 172 GLU A CA 1
ATOM 1330 C C . GLU A 1 172 ? 20.281 4.645 2.062 1 93.75 172 GLU A C 1
ATOM 1332 O O . GLU A 1 172 ? 19.531 5.516 1.621 1 93.75 172 GLU A O 1
ATOM 1337 N N . PRO A 1 173 ? 19.922 3.787 3.016 1 96.25 173 PRO A N 1
ATOM 1338 C CA . PRO A 1 173 ? 18.656 4.02 3.707 1 96.25 173 PRO A CA 1
ATOM 1339 C C . PRO A 1 173 ? 18.719 5.18 4.695 1 96.25 173 PRO A C 1
ATOM 1341 O O . PRO A 1 173 ? 19.75 5.363 5.363 1 96.25 173 PRO A O 1
ATOM 1344 N N . ARG A 1 174 ? 17.656 5.965 4.715 1 96.88 174 ARG A N 1
ATOM 1345 C CA . ARG A 1 174 ? 17.609 7.074 5.664 1 96.88 174 ARG A CA 1
ATOM 1346 C C . ARG A 1 174 ? 16.234 7.203 6.297 1 96.88 174 ARG A C 1
ATOM 1348 O O . ARG A 1 174 ? 15.227 6.848 5.684 1 96.88 174 ARG A O 1
ATOM 1355 N N . CYS A 1 175 ? 16.266 7.672 7.57 1 97.19 175 CYS A N 1
ATOM 1356 C CA . CYS A 1 175 ? 15.016 8.062 8.203 1 97.19 175 CYS A CA 1
ATOM 1357 C C . CYS A 1 175 ? 14.445 9.32 7.562 1 97.19 175 CYS A C 1
ATOM 1359 O O . CYS A 1 175 ? 15.109 9.961 6.746 1 97.19 175 CYS A O 1
ATOM 1361 N N . ASN A 1 176 ? 13.266 9.656 7.914 1 96.38 176 ASN A N 1
ATOM 1362 C CA . ASN A 1 176 ? 12.602 10.82 7.328 1 96.38 176 ASN A CA 1
ATOM 1363 C C . ASN A 1 176 ? 13.43 12.086 7.5 1 96.38 176 ASN A C 1
ATOM 1365 O O . ASN A 1 176 ? 13.594 12.859 6.555 1 96.38 176 ASN A O 1
ATOM 1369 N N . ARG A 1 177 ? 13.953 12.266 8.609 1 94.44 177 ARG A N 1
ATOM 1370 C CA . ARG A 1 177 ? 14.727 13.461 8.945 1 94.44 177 ARG A CA 1
ATOM 1371 C C . ARG A 1 177 ? 15.953 13.594 8.047 1 94.44 177 ARG A C 1
ATOM 1373 O O . ARG A 1 177 ? 16.156 14.625 7.402 1 94.44 177 ARG A O 1
ATOM 1380 N N . HIS A 1 178 ? 16.719 12.586 7.934 1 95.56 178 HIS A N 1
ATOM 1381 C CA . HIS A 1 178 ? 17.984 12.656 7.23 1 95.56 178 HIS A CA 1
ATOM 1382 C C . HIS A 1 178 ? 17.797 12.523 5.727 1 95.56 178 HIS A C 1
ATOM 1384 O O . HIS A 1 178 ? 18.672 12.914 4.945 1 95.56 178 HIS A O 1
ATOM 1390 N N . TRP A 1 179 ? 16.641 11.977 5.379 1 96 179 TRP A N 1
ATOM 1391 C CA . TRP A 1 179 ? 16.266 11.961 3.969 1 96 179 TRP A CA 1
ATOM 1392 C C . TRP A 1 179 ? 15.867 13.359 3.496 1 96 179 TRP A C 1
ATOM 1394 O O . TRP A 1 179 ? 16.344 13.828 2.463 1 96 179 TRP A O 1
ATOM 1404 N N . PHE A 1 180 ? 15.102 14 4.34 1 94.19 180 PHE A N 1
ATOM 14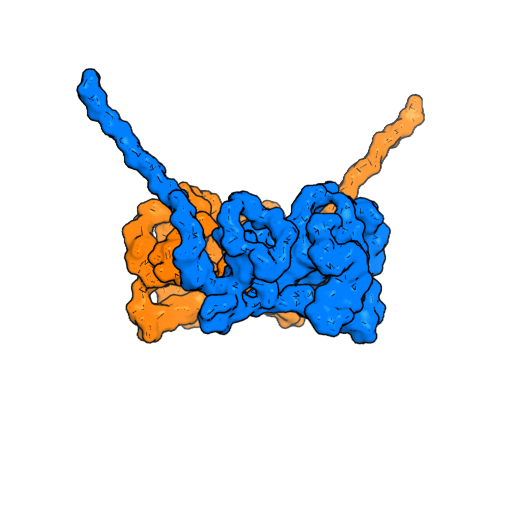05 C CA . PHE A 1 180 ? 14.516 15.281 3.969 1 94.19 180 PHE A CA 1
ATOM 1406 C C . PHE A 1 180 ? 15.539 16.406 4.055 1 94.19 180 PHE A C 1
ATOM 1408 O O . PHE A 1 180 ? 15.547 17.312 3.223 1 94.19 180 PHE A O 1
ATOM 1415 N N . ASP A 1 181 ? 16.484 16.438 4.922 1 87 181 ASP A N 1
ATOM 1416 C CA . ASP A 1 181 ? 17.5 17.469 5.121 1 87 181 ASP A CA 1
ATOM 1417 C C . ASP A 1 181 ? 18.438 17.547 3.926 1 87 181 ASP A C 1
ATOM 1419 O O . ASP A 1 181 ? 19.016 18.594 3.65 1 87 181 ASP A O 1
ATOM 1423 N N . HIS A 1 182 ? 18.656 16.516 3.258 1 73.75 182 HIS A N 1
ATOM 1424 C CA . HIS A 1 182 ? 19.703 16.453 2.236 1 73.75 182 HIS A CA 1
ATOM 1425 C C . HIS A 1 182 ? 19.094 16.375 0.839 1 73.75 182 HIS A C 1
ATOM 1427 O O . HIS A 1 182 ? 19.781 16.031 -0.124 1 73.75 182 HIS A O 1
ATOM 1433 N N . LEU A 1 183 ? 17.781 16.391 0.801 1 67.81 183 LEU A N 1
ATOM 1434 C CA . LEU A 1 183 ? 17.219 16.484 -0.539 1 67.81 183 LEU A CA 1
ATOM 1435 C C . LEU A 1 183 ? 17.656 17.766 -1.235 1 67.81 183 LEU A C 1
ATOM 1437 O O . LEU A 1 183 ? 17.641 18.828 -0.627 1 67.81 183 LEU A O 1
ATOM 1441 N N . PRO A 1 184 ? 18.625 17.688 -2.152 1 53.09 184 PRO A N 1
ATOM 1442 C CA . PRO A 1 184 ? 18.906 18.969 -2.791 1 53.09 184 PRO A CA 1
ATOM 1443 C C . PRO A 1 184 ? 17.672 19.875 -2.865 1 53.09 184 PRO A C 1
ATOM 1445 O O . PRO A 1 184 ? 16.547 19.375 -2.91 1 53.09 184 PRO A O 1
ATOM 1448 N N . LEU A 1 185 ? 17.672 21.016 -2.283 1 45.62 185 LEU A N 1
ATOM 1449 C CA . LEU A 1 185 ? 16.562 21.969 -2.379 1 45.62 185 LEU A CA 1
ATOM 1450 C C . LEU A 1 185 ? 15.703 21.672 -3.607 1 45.62 185 LEU A C 1
ATOM 1452 O O . LEU A 1 185 ? 16.125 21.906 -4.738 1 45.62 185 LEU A O 1
ATOM 1456 N N . LEU A 1 186 ? 15.234 20.562 -3.807 1 41.12 186 LEU A N 1
ATOM 1457 C CA . LEU A 1 186 ? 14.234 20.469 -4.863 1 41.12 186 LEU A CA 1
ATOM 1458 C C . LEU A 1 186 ? 13.508 21.797 -5.031 1 41.12 186 LEU A C 1
ATOM 1460 O O . LEU A 1 186 ? 13.102 22.422 -4.047 1 41.12 186 LEU A O 1
ATOM 1464 N N . SER A 1 187 ? 13.961 22.672 -5.926 1 37.12 187 SER A N 1
ATOM 1465 C CA . SER A 1 187 ? 13.18 23.859 -6.285 1 37.12 187 SER A CA 1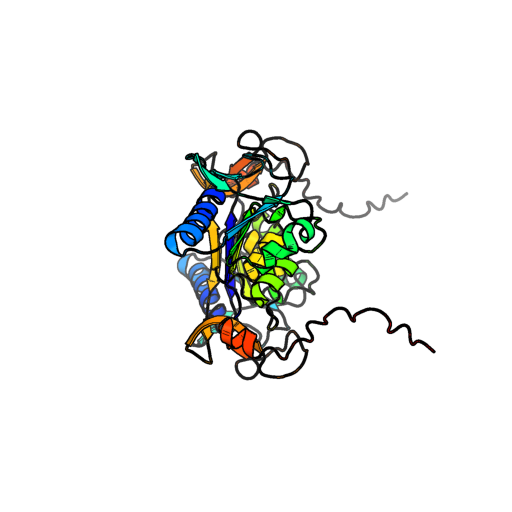
ATOM 1466 C C . SER A 1 187 ? 11.688 23.609 -6.051 1 37.12 187 SER A C 1
ATOM 1468 O O . SER A 1 187 ? 11.047 22.859 -6.793 1 37.12 187 SER A O 1
ATOM 1470 N N . LEU A 1 188 ? 11.234 23.219 -4.941 1 37.84 188 LEU A N 1
ATOM 1471 C CA . LEU A 1 188 ? 9.805 23.438 -4.773 1 37.84 188 LEU A CA 1
ATOM 1472 C C . LEU A 1 188 ? 9.359 24.688 -5.516 1 37.84 188 LEU A C 1
ATOM 1474 O O . LEU A 1 188 ? 9.766 25.797 -5.16 1 37.84 188 LEU A O 1
ATOM 1478 N N . SER A 1 189 ? 9.43 24.734 -6.746 1 34.09 189 SER A N 1
ATOM 1479 C CA . SER A 1 189 ? 8.938 25.781 -7.629 1 34.09 189 SER A CA 1
ATOM 1480 C C . SER A 1 189 ? 7.719 26.484 -7.035 1 34.09 189 SER A C 1
ATOM 1482 O O . SER A 1 189 ? 6.656 25.875 -6.898 1 34.09 189 SER A O 1
ATOM 1484 N N . ARG A 1 190 ? 7.773 27.344 -6.031 1 32.09 190 ARG A N 1
ATOM 1485 C CA . ARG A 1 190 ? 6.719 28.359 -5.98 1 32.09 190 ARG A CA 1
ATOM 1486 C C . ARG A 1 190 ? 6.355 28.844 -7.379 1 32.09 190 ARG A C 1
ATOM 1488 O O . ARG A 1 190 ? 7.238 29.125 -8.195 1 32.09 190 ARG A O 1
ATOM 1495 N N . ALA A 1 191 ? 5.234 28.594 -7.996 1 33.44 191 ALA A N 1
ATOM 1496 C CA . ALA A 1 191 ? 4.742 29.297 -9.172 1 33.44 191 ALA A CA 1
ATOM 1497 C C . ALA A 1 191 ? 5.094 30.781 -9.117 1 33.44 191 ALA A C 1
ATOM 1499 O O . ALA A 1 191 ? 4.891 31.438 -8.086 1 33.44 191 ALA A O 1
ATOM 1500 N N . PRO A 1 192 ? 5.953 31.266 -9.891 1 30.67 192 PRO A N 1
ATOM 1501 C CA . PRO A 1 192 ? 6.203 32.719 -9.93 1 30.67 192 PRO A CA 1
ATOM 1502 C C . PRO A 1 192 ? 4.93 33.531 -9.742 1 30.67 192 PRO A C 1
ATOM 1504 O O . PRO A 1 192 ? 3.863 33.156 -10.227 1 30.67 192 PRO A O 1
ATOM 1507 N N . ALA A 1 193 ? 4.672 34.156 -8.625 1 31.23 193 ALA A N 1
ATOM 1508 C CA . ALA A 1 193 ? 3.676 35.25 -8.602 1 31.23 193 ALA A CA 1
ATOM 1509 C C . ALA A 1 193 ? 3.633 35.969 -9.93 1 31.23 193 ALA A C 1
ATOM 1511 O O . ALA A 1 193 ? 4.676 36.25 -10.531 1 31.23 193 ALA A O 1
ATOM 1512 N N . GLU A 1 194 ? 2.463 36.062 -10.586 1 28.94 194 GLU A N 1
ATOM 1513 C CA . GLU A 1 194 ? 2.129 36.812 -11.805 1 28.94 194 GLU A CA 1
ATOM 1514 C C . GLU A 1 194 ? 2.998 38.062 -11.953 1 28.94 194 GLU A C 1
ATOM 1516 O O . GLU A 1 194 ? 3.641 38.5 -10.992 1 28.94 194 GLU A O 1
ATOM 1521 N N . GLY A 1 195 ? 2.564 38.875 -12.906 1 28.78 195 GLY A N 1
ATOM 1522 C CA . GLY A 1 195 ? 2.855 39.938 -13.844 1 28.78 195 GLY A CA 1
ATOM 1523 C C . GLY A 1 195 ? 3.186 41.25 -13.164 1 28.78 195 GLY A C 1
ATOM 1524 O O . GLY A 1 195 ? 2.373 41.812 -12.406 1 28.78 195 GLY A O 1
ATOM 1525 N N . GLU A 1 196 ? 4.426 41.469 -12.789 1 27.89 196 GLU A N 1
ATOM 1526 C CA . GLU A 1 196 ? 4.816 42.875 -12.758 1 27.89 196 GLU A CA 1
ATOM 1527 C C . GLU A 1 196 ? 4.277 43.625 -13.969 1 27.89 196 GLU A C 1
ATOM 1529 O O . GLU A 1 196 ? 4.594 43.281 -15.109 1 27.89 196 GLU A O 1
ATOM 1534 N N . ILE A 1 197 ? 3.027 44.188 -13.93 1 29.58 197 ILE A N 1
ATOM 1535 C CA . ILE A 1 197 ? 2.477 45.25 -14.75 1 29.58 197 ILE A CA 1
ATOM 1536 C C . ILE A 1 197 ? 3.508 46.375 -14.906 1 29.58 197 ILE A C 1
ATOM 1538 O O . ILE A 1 197 ? 3.854 47.062 -13.938 1 29.58 197 ILE A O 1
ATOM 1542 N N . SER A 1 198 ? 4.637 46 -15.492 1 24.73 198 SER A N 1
ATOM 1543 C CA . SER A 1 198 ? 5.426 47.125 -15.938 1 24.73 198 SER A CA 1
ATOM 1544 C C . SER A 1 198 ? 4.594 48.062 -16.812 1 24.73 198 SER A C 1
ATOM 1546 O O . SER A 1 198 ? 3.979 47.656 -17.781 1 24.73 198 SER A O 1
ATOM 1548 N N . ASN A 1 199 ? 4.074 49.125 -16.203 1 26.25 199 ASN A N 1
ATOM 1549 C CA . ASN A 1 199 ? 3.646 50.406 -16.781 1 26.25 199 ASN A CA 1
ATOM 1550 C C . ASN A 1 199 ? 4.629 50.906 -17.844 1 26.25 199 ASN A C 1
ATOM 1552 O O . ASN A 1 199 ? 5.754 51.281 -17.516 1 26.25 199 ASN A O 1
ATOM 1556 N N . VAL A 1 200 ? 4.906 50.031 -18.891 1 20.48 200 VAL A N 1
ATOM 1557 C CA . VAL A 1 200 ? 5.191 50.875 -20.062 1 20.48 200 VAL A CA 1
ATOM 1558 C C . VAL A 1 200 ? 3.885 51.375 -20.656 1 20.48 200 VAL A C 1
ATOM 1560 O O . VAL A 1 200 ? 2.869 50.688 -20.641 1 20.48 200 VAL A O 1
ATOM 1563 N N . MET B 1 1 ? 11.547 19.656 9.461 1 85.94 1 MET B N 1
ATOM 1564 C CA . MET B 1 1 ? 11 18.391 9.969 1 85.94 1 MET B CA 1
ATOM 1565 C C . MET B 1 1 ? 10.078 17.75 8.945 1 85.94 1 MET B C 1
ATOM 1567 O O . MET B 1 1 ? 9.43 18.438 8.156 1 85.94 1 MET B O 1
ATOM 1571 N N . TYR B 1 2 ? 10.109 16.594 8.719 1 94.44 2 TYR B N 1
ATOM 1572 C CA . TYR B 1 2 ? 9.266 15.812 7.812 1 94.44 2 TYR B CA 1
ATOM 1573 C C . TYR B 1 2 ? 8.219 15.023 8.586 1 94.44 2 TYR B C 1
ATOM 1575 O O . TYR B 1 2 ? 8.531 14.398 9.602 1 94.44 2 TYR B O 1
ATOM 1583 N N . GLY B 1 3 ? 6.961 15.133 8.203 1 97.06 3 GLY B N 1
ATOM 1584 C CA . GLY B 1 3 ? 5.875 14.477 8.906 1 97.06 3 GLY B CA 1
ATOM 1585 C C . GLY B 1 3 ? 5.863 12.977 8.719 1 97.06 3 GLY B C 1
ATOM 1586 O O . GLY B 1 3 ? 6.602 12.445 7.887 1 97.06 3 GLY B O 1
ATOM 1587 N N . ARG B 1 4 ? 5.039 12.328 9.539 1 97.81 4 ARG B N 1
ATOM 1588 C CA . ARG B 1 4 ? 4.836 10.891 9.453 1 97.81 4 ARG B CA 1
ATOM 1589 C C . ARG B 1 4 ? 3.502 10.555 8.797 1 97.81 4 ARG B C 1
ATOM 1591 O O . ARG B 1 4 ? 2.49 11.203 9.07 1 97.81 4 ARG B O 1
ATOM 1598 N N . LEU B 1 5 ? 3.561 9.531 7.941 1 98.69 5 LEU B N 1
ATOM 1599 C CA . LEU B 1 5 ? 2.352 9.078 7.266 1 98.69 5 LEU B CA 1
ATOM 1600 C C . LEU B 1 5 ? 1.94 7.695 7.754 1 98.69 5 LEU B C 1
ATOM 1602 O O . LEU B 1 5 ? 2.73 6.75 7.688 1 98.69 5 LEU B O 1
ATOM 1606 N N . THR B 1 6 ? 0.72 7.59 8.25 1 98.81 6 THR B N 1
ATOM 1607 C CA . THR B 1 6 ? 0.087 6.312 8.562 1 98.81 6 THR B CA 1
ATOM 1608 C C . THR B 1 6 ? -1.125 6.074 7.664 1 98.81 6 THR B C 1
ATOM 1610 O O . THR B 1 6 ? -1.958 6.965 7.488 1 98.81 6 THR B O 1
ATOM 1613 N N . VAL B 1 7 ? -1.168 4.895 7.109 1 98.88 7 VAL B N 1
ATOM 1614 C CA . VAL B 1 7 ? -2.328 4.531 6.301 1 98.88 7 VAL B CA 1
ATOM 1615 C C . VAL B 1 7 ? -3.076 3.377 6.961 1 98.88 7 VAL B C 1
ATOM 1617 O O . VAL B 1 7 ? -2.484 2.338 7.266 1 98.88 7 VAL B O 1
ATOM 1620 N N . ILE B 1 8 ? -4.332 3.586 7.227 1 98.81 8 ILE B N 1
ATOM 1621 C CA . ILE B 1 8 ? -5.258 2.574 7.723 1 98.81 8 ILE B CA 1
ATOM 1622 C C . ILE B 1 8 ? -6.188 2.129 6.594 1 98.81 8 ILE B C 1
ATOM 1624 O O . ILE B 1 8 ? -6.922 2.943 6.027 1 98.81 8 ILE B O 1
ATOM 1628 N N . CYS B 1 9 ? -6.102 0.84 6.293 1 98.69 9 CYS B N 1
ATOM 1629 C CA . CYS B 1 9 ? -6.91 0.427 5.148 1 98.69 9 CYS B CA 1
ATOM 1630 C C . CYS B 1 9 ? -7.48 -0.971 5.359 1 98.69 9 CYS B C 1
ATOM 1632 O O . CYS B 1 9 ? -7.156 -1.636 6.348 1 98.69 9 CYS B O 1
ATOM 1634 N N . GLY B 1 10 ? -8.414 -1.364 4.531 1 98.12 10 GLY B N 1
ATOM 1635 C CA . GLY B 1 10 ? -9.109 -2.641 4.562 1 98.12 10 GLY B CA 1
ATOM 1636 C C . GLY B 1 10 ? -10.484 -2.59 3.916 1 98.12 10 GLY B C 1
ATOM 1637 O O . GLY B 1 10 ? -10.914 -1.535 3.443 1 98.12 10 GLY B O 1
ATOM 1638 N N . PRO B 1 11 ? -11.109 -3.746 3.85 1 96.94 11 PRO B N 1
ATOM 1639 C CA . PRO B 1 11 ? -12.461 -3.781 3.293 1 96.94 11 PRO B CA 1
ATOM 1640 C C . PRO B 1 11 ? -13.492 -3.088 4.188 1 96.94 11 PRO B C 1
ATOM 1642 O O . PRO B 1 11 ? -13.156 -2.654 5.293 1 96.94 11 PRO B O 1
ATOM 1645 N N . MET B 1 12 ? -14.68 -2.947 3.637 1 92.06 12 MET B N 1
ATOM 1646 C CA . MET B 1 12 ? -15.7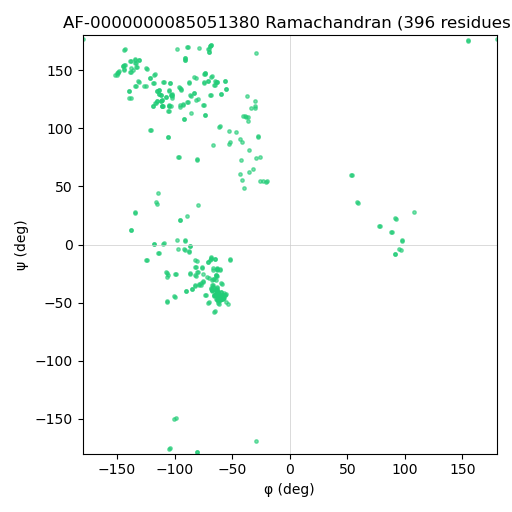66 -2.463 4.484 1 92.06 12 MET B CA 1
ATOM 1647 C C . MET B 1 12 ? -15.945 -3.361 5.703 1 92.06 12 MET B C 1
ATOM 1649 O O . MET B 1 12 ? -15.727 -4.57 5.625 1 92.06 12 MET B O 1
ATOM 1653 N N . PHE B 1 13 ? -16.219 -2.721 6.863 1 91 13 PHE B N 1
ATOM 1654 C CA . PHE B 1 13 ? -16.531 -3.393 8.117 1 91 13 PHE B CA 1
ATOM 1655 C C . PHE B 1 13 ? -15.273 -3.924 8.789 1 91 13 PHE B C 1
ATOM 1657 O O . PHE B 1 13 ? -15.344 -4.742 9.703 1 91 13 PHE B O 1
ATOM 1664 N N . ALA B 1 14 ? -14.156 -3.445 8.359 1 95.31 14 ALA B N 1
ATOM 1665 C CA . ALA B 1 14 ? -12.898 -3.92 8.93 1 95.31 14 ALA B CA 1
ATOM 1666 C C . ALA B 1 14 ? -12.516 -3.115 10.172 1 95.31 14 ALA B C 1
ATOM 1668 O O . ALA B 1 14 ? -11.531 -3.426 10.836 1 95.31 14 ALA B O 1
ATOM 1669 N N . GLY B 1 15 ? -13.25 -2.057 10.492 1 93 15 GLY B N 1
ATOM 1670 C CA . GLY B 1 15 ? -12.953 -1.263 11.672 1 93 15 GLY B CA 1
ATOM 1671 C C . GLY B 1 15 ? -12.031 -0.094 11.391 1 93 15 GLY B C 1
ATOM 1672 O O . GLY B 1 15 ? -11.352 0.399 12.297 1 93 15 GLY B O 1
ATOM 1673 N N . LYS B 1 16 ? -11.938 0.361 10.188 1 94 16 LYS B N 1
ATOM 1674 C CA . LYS B 1 16 ? -11.062 1.462 9.797 1 94 16 LYS B CA 1
ATOM 1675 C C . LYS B 1 16 ? -11.406 2.734 10.57 1 94 16 LYS B C 1
ATOM 1677 O O . LYS B 1 16 ? -10.516 3.408 11.094 1 94 16 LYS B O 1
ATOM 1682 N N . THR B 1 17 ? -12.711 3.035 10.625 1 90.31 17 THR B N 1
ATOM 1683 C CA . THR B 1 17 ? -13.148 4.25 11.305 1 90.31 17 THR B CA 1
ATOM 1684 C C . THR B 1 17 ? -12.812 4.195 12.789 1 90.31 17 THR B C 1
ATOM 1686 O O . THR B 1 17 ? -12.375 5.188 13.367 1 90.31 17 THR B O 1
ATOM 1689 N N . THR B 1 18 ? -12.969 3.059 13.375 1 92.88 18 THR B N 1
ATOM 1690 C CA . THR B 1 18 ? -12.633 2.879 14.781 1 92.88 18 THR B CA 1
ATOM 1691 C C . THR B 1 18 ? -11.141 3.121 15.016 1 92.88 18 THR B C 1
ATOM 1693 O O . THR B 1 18 ? -10.766 3.842 15.938 1 92.88 18 THR B O 1
ATOM 1696 N N . GLU B 1 19 ? -10.32 2.555 14.172 1 96.25 19 GLU B N 1
ATOM 1697 C CA . GLU B 1 19 ? -8.875 2.736 14.297 1 96.25 19 GLU B CA 1
ATOM 1698 C C . GLU B 1 19 ? -8.484 4.199 14.094 1 96.25 19 GLU B C 1
ATOM 1700 O O . GLU B 1 19 ? -7.641 4.727 14.812 1 96.25 19 GLU B O 1
ATOM 1705 N N . LEU B 1 20 ? -9.117 4.832 13.148 1 96.56 20 LEU B N 1
ATOM 1706 C CA . LEU B 1 20 ? -8.859 6.242 12.883 1 96.56 20 LEU B CA 1
ATOM 1707 C C . LEU B 1 20 ? -9.234 7.098 14.094 1 96.56 20 LEU B C 1
ATOM 1709 O O . LEU B 1 20 ? -8.461 7.957 14.516 1 96.56 20 LEU B O 1
ATOM 1713 N N . LEU B 1 21 ? -10.375 6.812 14.641 1 95.19 21 LEU B N 1
ATOM 1714 C CA . LEU B 1 21 ? -10.867 7.582 15.781 1 95.19 21 LEU B CA 1
ATOM 1715 C C . LEU B 1 21 ? -9.93 7.438 16.969 1 95.19 21 LEU B C 1
ATOM 1717 O O . LEU B 1 21 ? -9.656 8.414 17.672 1 95.19 21 LEU B O 1
ATOM 1721 N N . LYS B 1 22 ? -9.453 6.258 17.203 1 95.06 22 LYS B N 1
ATOM 1722 C CA . LYS B 1 22 ? -8.484 6.039 18.266 1 95.06 22 LYS B CA 1
ATOM 1723 C C . LYS B 1 22 ? -7.266 6.938 18.109 1 95.06 22 LYS B C 1
ATOM 1725 O O . LYS B 1 22 ? -6.801 7.543 19.078 1 95.06 22 LYS B O 1
ATOM 1730 N N . ARG B 1 23 ? -6.785 7.074 16.906 1 96.5 23 ARG B N 1
ATOM 1731 C CA . ARG B 1 23 ? -5.617 7.898 16.625 1 96.5 23 ARG B CA 1
ATOM 1732 C C . ARG B 1 23 ? -5.926 9.375 16.844 1 96.5 23 ARG B C 1
ATOM 1734 O O . ARG B 1 23 ? -5.098 10.117 17.375 1 96.5 23 ARG B O 1
ATOM 1741 N N . ILE B 1 24 ? -7.078 9.742 16.438 1 96.56 24 ILE B N 1
ATOM 1742 C CA . ILE B 1 24 ? -7.516 11.125 16.594 1 96.56 24 ILE B CA 1
ATOM 1743 C C . ILE B 1 24 ? -7.578 11.484 18.078 1 96.56 24 ILE B C 1
ATOM 1745 O O . ILE B 1 24 ? -7.02 12.5 18.5 1 96.56 24 ILE B O 1
ATOM 1749 N N . LEU B 1 25 ? -8.195 10.641 18.844 1 94.25 25 LEU B N 1
ATOM 1750 C CA . LEU B 1 25 ? -8.398 10.914 20.25 1 94.25 25 LEU B CA 1
ATOM 1751 C C . LEU B 1 25 ? -7.066 10.906 21 1 94.25 25 LEU B C 1
ATOM 1753 O O . LEU B 1 25 ? -6.844 11.734 21.891 1 94.25 25 LEU B O 1
ATOM 1757 N N . TRP B 1 26 ? -6.246 10.008 20.625 1 95.25 26 TRP B N 1
ATOM 1758 C CA . TRP B 1 26 ? -4.918 9.961 21.234 1 95.25 26 TRP B CA 1
ATOM 1759 C C . TRP B 1 26 ? -4.145 11.242 20.953 1 95.25 26 TRP B C 1
ATOM 1761 O O . TRP B 1 26 ? -3.551 11.836 21.859 1 95.25 26 TRP B O 1
ATOM 1771 N N . ALA B 1 27 ? -4.184 11.68 19.719 1 96.75 27 ALA B N 1
ATOM 1772 C CA . ALA B 1 27 ? -3.461 12.883 19.328 1 96.75 27 ALA B CA 1
ATOM 1773 C C . ALA B 1 27 ? -4.023 14.117 20.016 1 96.75 27 ALA B C 1
ATOM 1775 O O . ALA B 1 27 ? -3.268 14.961 20.5 1 96.75 27 ALA B O 1
ATOM 1776 N N . ARG B 1 28 ? -5.336 14.227 20.078 1 94.69 28 ARG B N 1
ATOM 1777 C CA . ARG B 1 28 ? -5.984 15.391 20.672 1 94.69 28 ARG B CA 1
ATOM 1778 C C . ARG B 1 28 ? -5.793 15.398 22.188 1 94.69 28 ARG B C 1
ATOM 1780 O O . ARG B 1 28 ? -5.332 16.391 22.75 1 94.69 28 ARG B O 1
ATOM 1787 N N . ASN B 1 29 ? -6.086 14.281 22.812 1 92.88 29 ASN B N 1
ATOM 1788 C CA . ASN B 1 29 ? -6.152 14.227 24.266 1 92.88 29 ASN B CA 1
ATOM 1789 C C . ASN B 1 29 ? -4.805 13.867 24.891 1 92.88 29 ASN B C 1
ATOM 1791 O O . ASN B 1 29 ? -4.449 14.367 25.953 1 92.88 29 ASN B O 1
ATOM 1795 N N . GLY B 1 30 ? -4.137 12.961 24.25 1 92.5 30 GLY B N 1
ATOM 1796 C CA . GLY B 1 30 ? -2.877 12.477 24.781 1 92.5 30 GLY B CA 1
ATOM 1797 C C . GLY B 1 30 ? -1.703 13.375 24.453 1 92.5 30 GLY B C 1
ATOM 1798 O O . GLY B 1 30 ? -0.819 13.578 25.297 1 92.5 30 GLY B O 1
ATOM 1799 N N . GLU B 1 31 ? -1.804 13.953 23.25 1 94.94 31 GLU B N 1
ATOM 1800 C CA . GLU B 1 31 ? -0.65 14.719 22.797 1 94.94 31 GLU B CA 1
ATOM 1801 C C . GLU B 1 31 ? -0.988 16.203 22.672 1 94.94 31 GLU B C 1
ATOM 1803 O O . GLU B 1 31 ? -0.118 17.016 22.344 1 94.94 31 GLU B O 1
ATOM 1808 N N . ARG B 1 32 ? -2.199 16.562 22.828 1 95.44 32 ARG B N 1
ATOM 1809 C CA . ARG B 1 32 ? -2.676 17.938 22.75 1 95.44 32 ARG B CA 1
ATOM 1810 C C . ARG B 1 32 ? -2.373 18.531 21.375 1 95.44 32 ARG B C 1
ATOM 1812 O O . ARG B 1 32 ? -2.01 19.703 21.281 1 95.44 32 ARG B O 1
ATOM 1819 N N . LYS B 1 33 ? -2.471 17.672 20.375 1 96.81 33 LYS B N 1
ATOM 1820 C CA . LYS B 1 33 ? -2.248 18.109 19 1 96.81 33 LYS B CA 1
ATOM 1821 C C . LYS B 1 33 ? -3.5 18.766 18.422 1 96.81 33 LYS B C 1
ATOM 1823 O O . LYS B 1 33 ? -4.621 18.375 18.766 1 96.81 33 LYS B O 1
ATOM 1828 N N . ASP B 1 34 ? -3.223 19.781 17.625 1 97.38 34 ASP B N 1
ATOM 1829 C CA . ASP B 1 34 ? -4.297 20.281 16.766 1 97.38 34 ASP B CA 1
ATOM 1830 C C . ASP B 1 34 ? -4.57 19.328 15.609 1 97.38 34 ASP B C 1
ATOM 1832 O O . ASP B 1 34 ? -3.75 19.203 14.695 1 97.38 34 ASP B O 1
ATOM 1836 N N . VAL B 1 35 ? -5.773 18.688 15.656 1 98 35 VAL B N 1
ATOM 1837 C CA . VAL B 1 35 ? -6.105 17.656 14.688 1 98 35 VAL B CA 1
ATOM 1838 C C . VAL B 1 35 ? -7.207 18.141 13.758 1 98 35 VAL B C 1
ATOM 1840 O O . VAL B 1 35 ? -8.242 18.625 14.211 1 98 35 VAL B O 1
ATOM 1843 N N . LEU B 1 36 ? -6.938 18.094 12.453 1 97.88 36 LEU B N 1
ATOM 1844 C CA . LEU B 1 36 ? -7.934 18.375 11.422 1 97.88 36 LEU B CA 1
ATOM 1845 C C . LEU B 1 36 ? -8.406 17.078 10.766 1 97.88 36 LEU B C 1
ATOM 1847 O O . LEU B 1 36 ? -7.602 16.312 10.234 1 97.88 36 LEU B O 1
ATOM 1851 N N . VAL B 1 37 ? -9.688 16.812 10.867 1 97 37 VAL B N 1
ATOM 1852 C CA . VAL B 1 37 ? -10.273 15.617 10.273 1 97 37 VAL B CA 1
ATOM 1853 C C . VAL B 1 37 ? -11.102 16 9.055 1 97 37 VAL B C 1
ATOM 1855 O O . VAL B 1 37 ? -12 16.844 9.141 1 97 37 VAL B O 1
ATOM 1858 N N . LEU B 1 38 ? -10.781 15.32 7.922 1 95.69 38 LEU B N 1
ATOM 1859 C CA . LEU B 1 38 ? -11.406 15.68 6.656 1 95.69 38 LEU B CA 1
ATOM 1860 C C . LEU B 1 38 ? -12.219 14.516 6.098 1 95.69 38 LEU B C 1
ATOM 1862 O O . LEU B 1 38 ? -11.781 13.367 6.16 1 95.69 38 LEU B O 1
ATOM 1866 N N . LYS B 1 39 ? -13.336 14.805 5.586 1 91.19 39 LYS B N 1
ATOM 1867 C CA . LYS B 1 39 ? -14.172 13.875 4.824 1 91.19 39 LYS B CA 1
ATOM 1868 C C . LYS B 1 39 ? -14.773 14.555 3.598 1 91.19 39 LYS B C 1
ATOM 1870 O O . LYS B 1 39 ? -14.789 15.789 3.508 1 91.19 39 LYS B O 1
ATOM 1875 N N . THR B 1 40 ? -15.148 13.758 2.645 1 87.5 40 THR B N 1
ATOM 1876 C CA . THR B 1 40 ? -15.75 14.328 1.445 1 87.5 40 THR B CA 1
ATOM 1877 C C . THR B 1 40 ? -17.266 14.414 1.585 1 87.5 40 THR B C 1
ATOM 1879 O O . THR B 1 40 ? -17.859 13.703 2.402 1 87.5 40 THR B O 1
ATOM 1882 N N . ALA B 1 41 ? -17.844 15.258 0.758 1 77.75 41 ALA B N 1
ATOM 1883 C CA . ALA B 1 41 ? -19.297 15.398 0.748 1 77.75 41 ALA B CA 1
ATOM 1884 C C . ALA B 1 41 ? -19.969 14.125 0.247 1 77.75 41 ALA B C 1
ATOM 1886 O O . ALA B 1 41 ? -21.156 13.891 0.507 1 77.75 41 ALA B O 1
ATOM 1887 N N . PHE B 1 42 ? -19.281 13.344 -0.416 1 73.25 42 PHE B N 1
ATOM 1888 C CA . PHE B 1 42 ? -19.797 12.086 -0.932 1 73.25 42 PHE B CA 1
ATOM 1889 C C . PHE B 1 42 ? -20 11.078 0.197 1 73.25 42 PHE B C 1
ATOM 1891 O O . PHE B 1 42 ? -20.891 10.234 0.125 1 73.25 42 PHE B O 1
ATOM 1898 N N . ASP B 1 43 ? -19.188 11.281 1.185 1 66.88 43 ASP B N 1
ATOM 1899 C CA . ASP B 1 43 ? -19.234 10.32 2.279 1 66.88 43 ASP B CA 1
ATOM 1900 C C . ASP B 1 43 ? -20.109 10.82 3.418 1 66.88 43 ASP B C 1
ATOM 1902 O O . ASP B 1 43 ? -19.625 11.477 4.344 1 66.88 43 ASP B O 1
ATOM 1906 N N . VAL B 1 44 ? -21.344 10.789 3.297 1 62.56 44 VAL B N 1
ATOM 1907 C CA . VAL B 1 44 ? -22.203 11.234 4.387 1 62.56 44 VAL B CA 1
ATOM 1908 C C . VAL B 1 44 ? -23.031 10.062 4.922 1 62.56 44 VAL B C 1
ATOM 1910 O O . VAL B 1 44 ? -24.188 10.227 5.301 1 62.56 44 VAL B O 1
ATOM 1913 N N . ARG B 1 45 ? -22.359 8.891 4.883 1 59.72 45 ARG B N 1
ATOM 1914 C CA . ARG B 1 45 ? -23.062 7.68 5.297 1 59.72 45 ARG B CA 1
ATOM 1915 C C . ARG B 1 45 ? -23.5 7.773 6.758 1 59.72 45 ARG B C 1
ATOM 1917 O O . ARG B 1 45 ? -24.625 7.414 7.098 1 59.72 45 ARG B O 1
ATOM 1924 N N . TYR B 1 46 ? -22.547 8.289 7.668 1 60.06 46 TYR B N 1
ATOM 1925 C CA . TYR B 1 46 ? -22.875 8.242 9.086 1 60.06 46 TYR B CA 1
ATOM 1926 C C . TYR B 1 46 ? -23.219 9.633 9.609 1 60.06 46 TYR B C 1
ATOM 1928 O O . TYR B 1 46 ? -24.109 9.781 10.445 1 60.06 46 TYR B O 1
ATOM 1936 N N . SER B 1 47 ? -22.422 10.5 9.328 1 68.5 47 SER B N 1
ATOM 1937 C CA . SER B 1 47 ? -22.609 11.867 9.797 1 68.5 47 SER B CA 1
ATOM 1938 C C . SER B 1 47 ? -22.016 12.875 8.82 1 68.5 47 SER B C 1
ATOM 1940 O O . SER B 1 47 ? -20.969 12.609 8.203 1 68.5 47 SER B O 1
ATOM 1942 N N . ARG B 1 48 ? -22.672 13.953 8.758 1 72.5 48 ARG B N 1
ATOM 1943 C CA . ARG B 1 48 ? -22.203 15.023 7.887 1 72.5 48 ARG B CA 1
ATOM 1944 C C . ARG B 1 48 ? -21 15.75 8.5 1 72.5 48 ARG B C 1
ATOM 1946 O O . ARG B 1 48 ? -20.188 16.344 7.777 1 72.5 48 ARG B O 1
ATOM 1953 N N . THR B 1 49 ? -20.906 15.57 9.742 1 78 49 THR B N 1
ATOM 1954 C CA . THR B 1 49 ? -19.906 16.453 10.336 1 78 49 THR B CA 1
ATOM 1955 C C . THR B 1 49 ? -19.062 15.703 11.367 1 78 49 THR B C 1
ATOM 1957 O O . THR B 1 49 ? -18.406 16.312 12.211 1 78 49 THR B O 1
ATOM 1960 N N . GLU B 1 50 ? -19.203 14.375 11.336 1 84.75 50 GLU B N 1
ATOM 1961 C CA . GLU B 1 50 ? -18.422 13.633 12.32 1 84.75 50 GLU B CA 1
ATOM 1962 C C . GLU B 1 50 ? -17.938 12.297 11.758 1 84.75 50 GLU B C 1
ATOM 1964 O O . GLU B 1 50 ? -18.531 11.766 10.812 1 84.75 50 GLU B O 1
ATOM 1969 N N . VAL B 1 51 ? -16.875 11.898 12.32 1 84.56 51 VAL B N 1
ATOM 1970 C CA . VAL B 1 51 ? -16.469 10.492 12.219 1 84.56 51 VAL B CA 1
ATOM 1971 C C . VAL B 1 51 ? -16.953 9.734 13.453 1 84.56 51 VAL B C 1
ATOM 1973 O O . VAL B 1 51 ? -16.625 10.102 14.586 1 84.56 51 VAL B O 1
ATOM 1976 N N . ILE B 1 52 ? -17.781 8.773 13.219 1 78.69 52 ILE B N 1
ATOM 1977 C CA . ILE B 1 52 ? -18.453 8.109 14.336 1 78.69 52 ILE B CA 1
ATOM 1978 C C . ILE B 1 52 ? -18.203 6.605 14.266 1 78.69 52 ILE B C 1
ATOM 1980 O O . ILE B 1 52 ? -18.266 6.008 13.195 1 78.69 52 ILE B O 1
ATOM 1984 N N . THR B 1 53 ? -17.906 6.055 15.484 1 77.25 53 THR B N 1
ATOM 1985 C CA . THR B 1 53 ? -17.766 4.605 15.547 1 77.25 53 THR B CA 1
ATOM 1986 C C . THR B 1 53 ? -19.125 3.955 15.844 1 77.25 53 THR B C 1
ATOM 1988 O O . THR B 1 53 ? -20.094 4.645 16.172 1 77.25 53 THR B O 1
ATOM 1991 N N . HIS B 1 54 ? -19.062 2.674 15.695 1 69.44 54 HIS B N 1
ATOM 1992 C CA . HIS B 1 54 ? -20.266 1.909 15.984 1 69.44 54 HIS B CA 1
ATOM 1993 C C . HIS B 1 54 ? -20.656 2.027 17.453 1 69.44 54 HIS B C 1
ATOM 1995 O O . HIS B 1 54 ? -21.844 1.934 17.797 1 69.44 54 HIS B O 1
ATOM 2001 N N . ASP B 1 55 ? -19.688 2.287 18.328 1 71.44 55 ASP B N 1
ATOM 2002 C CA . ASP B 1 55 ? -19.938 2.373 19.766 1 71.44 55 ASP B CA 1
ATOM 2003 C C . ASP B 1 55 ? -20.266 3.807 20.172 1 71.44 55 ASP B C 1
ATOM 2005 O O . ASP B 1 55 ? -20.359 4.105 21.375 1 71.44 55 ASP B O 1
ATOM 2009 N N . GLY B 1 56 ? -20.359 4.695 19.219 1 75.38 56 GLY B N 1
ATOM 2010 C CA . GLY B 1 56 ? -20.859 6.031 19.484 1 75.38 56 GLY B CA 1
ATOM 2011 C C . GLY B 1 56 ? -19.766 7.043 19.75 1 75.38 56 GLY B C 1
ATOM 2012 O O . GLY B 1 56 ? -20.047 8.203 20.062 1 75.38 56 GLY B O 1
ATOM 2013 N N . LEU B 1 57 ? -18.5 6.629 19.797 1 81.56 57 LEU B N 1
ATOM 2014 C CA . LEU B 1 57 ? -17.406 7.594 19.875 1 81.56 57 LEU B CA 1
ATOM 2015 C C . LEU B 1 57 ? -17.328 8.438 18.609 1 81.56 57 LEU B C 1
ATOM 2017 O O . LEU B 1 57 ? -17.562 7.93 17.5 1 81.56 57 LEU B O 1
ATOM 2021 N N . ALA B 1 58 ? -17.031 9.789 18.875 1 87.31 58 ALA B N 1
ATOM 2022 C CA . ALA B 1 58 ? -17.094 10.641 17.703 1 87.31 58 ALA B CA 1
ATOM 2023 C C . ALA B 1 58 ? -16.016 11.727 17.75 1 87.31 58 ALA B C 1
ATOM 2025 O O . ALA B 1 58 ? -15.516 12.062 18.828 1 87.31 58 ALA B O 1
ATOM 2026 N N . ALA B 1 59 ? -15.602 12.117 16.656 1 91.69 59 ALA B N 1
ATOM 2027 C CA . ALA B 1 59 ? -14.75 13.289 16.453 1 91.69 59 ALA B CA 1
ATOM 2028 C C . ALA B 1 59 ? -15.289 14.18 15.344 1 91.69 59 ALA B C 1
ATOM 2030 O O . ALA B 1 59 ? -15.758 13.68 14.312 1 91.69 59 ALA B O 1
ATOM 2031 N N . GLU B 1 60 ? -15.195 15.516 15.609 1 91.81 60 GLU B N 1
ATOM 2032 C CA . GLU B 1 60 ? -15.648 16.469 14.602 1 91.81 60 GLU B CA 1
ATOM 2033 C C . GLU B 1 60 ? -14.812 16.359 13.328 1 91.81 60 GLU B C 1
ATOM 2035 O O . GLU B 1 60 ? -13.594 16.203 13.398 1 91.81 60 GLU B O 1
ATOM 2040 N N . ALA B 1 61 ? -15.508 16.453 12.211 1 93.44 61 ALA B N 1
ATOM 2041 C CA . ALA B 1 61 ? -14.859 16.406 10.898 1 93.44 61 ALA B CA 1
ATOM 2042 C C . ALA B 1 61 ? -15.367 17.516 10 1 93.44 61 ALA B C 1
ATOM 2044 O O . ALA B 1 61 ? -16.484 18.016 10.172 1 93.44 61 ALA B O 1
ATOM 2045 N N . VAL B 1 62 ? -14.539 17.922 9.094 1 92.94 62 VAL B N 1
ATOM 2046 C CA . VAL B 1 62 ? -14.906 18.938 8.117 1 92.94 62 VAL B CA 1
ATOM 2047 C C . VAL B 1 62 ? -15.227 18.281 6.781 1 92.94 62 VAL B C 1
ATOM 2049 O O . VAL B 1 62 ? -14.438 17.484 6.27 1 92.94 62 VAL B O 1
ATOM 2052 N N . VAL B 1 63 ? -16.375 18.547 6.227 1 90.38 63 VAL B N 1
ATOM 2053 C CA . VAL B 1 63 ? -16.75 18.078 4.898 1 90.38 63 VAL B CA 1
ATOM 2054 C C . VAL B 1 63 ? -16.234 19.047 3.84 1 90.38 63 VAL B C 1
ATOM 2056 O O . VAL B 1 63 ? -16.5 20.25 3.906 1 90.38 63 VAL B O 1
ATOM 2059 N N . LEU B 1 64 ? -15.516 18.406 2.863 1 89.5 64 LEU B N 1
ATOM 2060 C CA . LEU B 1 64 ? -14.867 19.266 1.882 1 89.5 64 LEU B CA 1
ATOM 2061 C C . LEU B 1 64 ? -15.422 19.016 0.483 1 89.5 64 LEU B C 1
ATOM 2063 O O . LEU B 1 64 ? -15.758 17.875 0.144 1 89.5 64 LEU B O 1
ATOM 2067 N N . HIS B 1 65 ? -15.438 20.188 -0.261 1 88.12 65 HIS B N 1
ATOM 2068 C CA . HIS B 1 65 ? -15.648 20.109 -1.703 1 88.12 65 HIS B CA 1
ATOM 2069 C C . HIS B 1 65 ? -14.352 20.375 -2.459 1 88.12 65 HIS B C 1
ATOM 2071 O O . HIS B 1 65 ? -14.188 19.922 -3.596 1 88.12 65 HIS B O 1
ATOM 2077 N N . ALA B 1 66 ? -13.547 21.141 -1.777 1 93.75 66 ALA B N 1
ATOM 2078 C CA . ALA B 1 66 ? -12.219 21.469 -2.287 1 93.75 66 ALA B CA 1
ATOM 2079 C C . ALA B 1 66 ? -11.227 21.656 -1.145 1 93.75 66 ALA B C 1
ATOM 2081 O O . ALA B 1 66 ? -11.594 22.109 -0.058 1 93.75 66 ALA B O 1
ATOM 2082 N N . PHE B 1 67 ? -9.961 21.344 -1.394 1 95.62 67 PHE B N 1
ATOM 2083 C CA . PHE B 1 67 ? -8.945 21.484 -0.359 1 95.62 67 PHE B CA 1
ATOM 2084 C C . PHE B 1 67 ? -8.727 22.953 -0.029 1 95.62 67 PHE B C 1
ATOM 2086 O O . PHE B 1 67 ? -8.398 23.297 1.109 1 95.62 67 PHE B O 1
ATOM 2093 N N . SER B 1 68 ? -8.938 23.797 -1.057 1 94.5 68 SER B N 1
ATOM 2094 C CA . SER B 1 68 ? -8.766 25.234 -0.862 1 94.5 68 SER B CA 1
ATOM 2095 C C . SER B 1 68 ? -9.711 25.766 0.21 1 94.5 68 SER B C 1
ATOM 2097 O O . SER B 1 68 ? -9.453 26.812 0.811 1 94.5 68 SER B O 1
ATOM 2099 N N . ASP B 1 69 ? -10.836 25.016 0.493 1 91.38 69 ASP B N 1
ATOM 2100 C CA . ASP B 1 69 ? -11.82 25.406 1.504 1 91.38 69 ASP B CA 1
ATOM 2101 C C . ASP B 1 69 ? -11.188 25.438 2.895 1 91.38 69 ASP B C 1
ATOM 2103 O O . ASP B 1 69 ? -11.672 26.156 3.783 1 91.38 69 ASP B O 1
ATOM 2107 N N . VAL B 1 70 ? -10.016 24.703 3.064 1 94.88 70 VAL B N 1
ATOM 2108 C CA . VAL B 1 70 ? -9.445 24.578 4.402 1 94.88 70 VAL B CA 1
ATOM 2109 C C . VAL B 1 70 ? -7.938 24.828 4.348 1 94.88 70 VAL B C 1
ATOM 2111 O O . VAL B 1 70 ? -7.176 24.25 5.137 1 94.88 70 VAL B O 1
ATOM 2114 N N . GLU B 1 71 ? -7.484 25.562 3.443 1 95.06 71 GLU B N 1
ATOM 2115 C CA . GLU B 1 71 ? -6.062 25.781 3.193 1 95.06 71 GLU B CA 1
ATOM 2116 C C . GLU B 1 71 ? -5.344 26.25 4.453 1 95.06 71 GLU B C 1
ATOM 2118 O O . GLU B 1 71 ? -4.301 25.703 4.82 1 95.06 71 GLU B O 1
ATOM 2123 N N . ALA B 1 72 ? -5.844 27.297 5.164 1 94.94 72 ALA B N 1
ATOM 2124 C CA . ALA B 1 72 ? -5.23 27.844 6.371 1 94.94 72 ALA B CA 1
ATOM 2125 C C . ALA B 1 72 ? -5.129 26.781 7.465 1 94.94 72 ALA B C 1
ATOM 2127 O O . ALA B 1 72 ? -4.102 26.672 8.141 1 94.94 72 ALA B O 1
ATOM 2128 N N . ARG B 1 73 ? -6.188 25.984 7.59 1 96.44 73 ARG B N 1
ATOM 2129 C CA . ARG B 1 73 ? -6.215 24.938 8.617 1 96.44 73 ARG B CA 1
ATOM 2130 C C . ARG B 1 73 ? -5.199 23.844 8.305 1 96.44 73 ARG B C 1
ATOM 2132 O O . ARG B 1 73 ? -4.602 23.281 9.219 1 96.44 73 ARG B O 1
ATOM 2139 N N . LEU B 1 74 ? -5.039 23.516 7.055 1 97 74 LEU B N 1
ATOM 2140 C CA . LEU B 1 74 ? -4.062 22.516 6.633 1 97 74 LEU B CA 1
ATOM 2141 C C . LEU B 1 74 ? -2.652 22.922 7.035 1 97 74 LEU B C 1
ATOM 2143 O O . LEU B 1 74 ? -1.841 22.078 7.418 1 97 74 LEU B O 1
ATOM 2147 N N . GLN B 1 75 ? -2.393 24.188 7.031 1 93.19 75 GLN B N 1
ATOM 2148 C CA . GLN B 1 75 ? -1.059 24.703 7.316 1 93.19 75 GLN B CA 1
ATOM 2149 C C . GLN B 1 75 ? -0.798 24.75 8.82 1 93.19 75 GLN B C 1
ATOM 2151 O O . GLN B 1 75 ? 0.351 24.688 9.258 1 93.19 75 GLN B O 1
ATOM 2156 N N . GLU B 1 76 ? -1.805 24.812 9.562 1 95.88 76 GLU B N 1
ATOM 2157 C CA . GLU B 1 76 ? -1.66 25.047 10.992 1 95.88 76 GLU B CA 1
ATOM 2158 C C . GLU B 1 76 ? -1.751 23.734 11.781 1 95.88 76 GLU B C 1
ATOM 2160 O O . GLU B 1 76 ? -1.211 23.641 12.883 1 95.88 76 GLU B O 1
ATOM 2165 N N . ALA B 1 77 ? -2.406 22.75 11.266 1 97.88 77 ALA B N 1
ATOM 2166 C CA . ALA B 1 77 ? -2.682 21.516 11.992 1 97.88 77 ALA B CA 1
ATOM 2167 C C . ALA B 1 77 ? -1.398 20.734 12.25 1 97.88 77 ALA B C 1
ATOM 2169 O O . ALA B 1 77 ? -0.511 20.688 11.391 1 97.88 77 ALA B O 1
ATOM 2170 N N . ASP B 1 78 ? -1.385 20.094 13.422 1 97.94 78 ASP B N 1
ATOM 2171 C CA . ASP B 1 78 ? -0.295 19.172 13.742 1 97.94 78 ASP B CA 1
ATOM 2172 C C . ASP B 1 78 ? -0.501 17.828 13.055 1 97.94 78 ASP B C 1
ATOM 2174 O O . ASP B 1 78 ? 0.466 17.141 12.719 1 97.94 78 ASP B O 1
ATOM 2178 N N . LEU B 1 79 ? -1.721 17.469 12.945 1 98.62 79 LEU B N 1
ATOM 2179 C CA . LEU B 1 79 ? -2.145 16.188 12.375 1 98.62 79 LEU B CA 1
ATOM 2180 C C . LEU B 1 79 ? -3.373 16.375 11.492 1 98.62 79 LEU B C 1
ATOM 2182 O O . LEU B 1 79 ? -4.352 17 11.898 1 98.62 79 LEU B O 1
ATOM 2186 N N . VAL B 1 80 ? -3.258 15.914 10.281 1 98.62 80 VAL B N 1
ATOM 2187 C CA . VAL B 1 80 ? -4.402 15.914 9.375 1 98.62 80 VAL B CA 1
ATOM 2188 C C . VAL B 1 80 ? -4.848 14.484 9.102 1 98.62 80 VAL B C 1
ATOM 2190 O O . VAL B 1 80 ? -4.031 13.625 8.75 1 98.62 80 VAL B O 1
ATOM 2193 N N . CYS B 1 81 ? -6.129 14.211 9.281 1 98.5 81 CYS B N 1
ATOM 2194 C CA . CYS B 1 81 ? -6.715 12.891 9.07 1 98.5 81 CYS B CA 1
ATOM 2195 C C . CYS B 1 81 ? -7.688 12.906 7.898 1 98.5 81 CYS B C 1
ATOM 2197 O O . CYS B 1 81 ? -8.516 13.812 7.781 1 98.5 81 CYS B O 1
ATOM 2199 N N . PHE B 1 82 ? -7.527 11.945 7.07 1 97.06 82 PHE B N 1
ATOM 2200 C CA . PHE B 1 82 ? -8.43 11.758 5.938 1 97.06 82 PHE B CA 1
ATOM 2201 C C . PHE B 1 82 ? -9.281 10.508 6.125 1 97.06 82 PHE B C 1
ATOM 2203 O O . PHE B 1 82 ? -8.758 9.406 6.254 1 97.06 82 PHE B O 1
ATOM 2210 N N . ASP B 1 83 ? -10.633 10.695 6.18 1 94.94 83 ASP B N 1
ATOM 2211 C CA . ASP B 1 83 ? -11.555 9.562 6.203 1 94.94 83 ASP B CA 1
ATOM 2212 C C . ASP B 1 83 ? -12.039 9.227 4.797 1 94.94 83 ASP B C 1
ATOM 2214 O O . ASP B 1 83 ? -12.422 10.117 4.031 1 94.94 83 ASP B O 1
ATOM 2218 N N . GLU B 1 84 ? -12.016 7.918 4.484 1 93.31 84 GLU B N 1
ATOM 2219 C CA . GLU B 1 84 ? -12.375 7.418 3.16 1 93.31 84 GLU B CA 1
ATOM 2220 C C . GLU B 1 84 ? -11.57 8.125 2.068 1 93.31 84 GLU B C 1
ATOM 2222 O O . GLU B 1 84 ? -12.148 8.734 1.165 1 93.31 84 GLU B O 1
ATOM 2227 N N . VAL B 1 85 ? -10.281 8.023 2.123 1 96 85 VAL B N 1
ATOM 2228 C CA . VAL B 1 85 ? -9.336 8.797 1.322 1 96 85 VAL B CA 1
ATOM 2229 C C . VAL B 1 85 ? -9.531 8.484 -0.158 1 96 85 VAL B C 1
ATOM 2231 O O . VAL B 1 85 ? -9.227 9.305 -1.022 1 96 85 VAL B O 1
ATOM 2234 N N . GLN B 1 86 ? -10.148 7.293 -0.475 1 94.31 86 GLN B N 1
ATOM 2235 C CA . GLN B 1 86 ? -10.344 6.902 -1.868 1 94.31 86 GLN B CA 1
ATOM 2236 C C . GLN B 1 86 ? -11.367 7.801 -2.557 1 94.31 86 GLN B C 1
ATOM 2238 O O . GLN B 1 86 ? -11.445 7.832 -3.785 1 94.31 86 GLN B O 1
ATOM 2243 N N . PHE B 1 87 ? -12.078 8.578 -1.819 1 92.12 87 PHE B N 1
ATOM 2244 C CA . PHE B 1 87 ? -13.133 9.398 -2.396 1 92.12 87 PHE B CA 1
ATOM 2245 C C . PHE B 1 87 ? -12.641 10.82 -2.639 1 92.12 87 PHE B C 1
ATOM 2247 O O . PHE B 1 87 ? -13.383 11.672 -3.141 1 92.12 87 PHE B O 1
ATOM 2254 N N . PHE B 1 88 ? -11.391 11.102 -2.402 1 93.56 88 PHE B N 1
ATOM 2255 C CA . PHE B 1 88 ? -10.844 12.438 -2.625 1 93.56 88 PHE B CA 1
ATOM 2256 C C . PHE B 1 88 ? -10.328 12.578 -4.055 1 93.56 88 PHE B C 1
ATOM 2258 O O . PHE B 1 88 ? -9.375 13.32 -4.305 1 93.56 88 PHE B O 1
ATOM 2265 N N . GLN B 1 89 ? -10.695 11.906 -5.105 1 86.25 89 GLN B N 1
ATOM 2266 C CA . GLN B 1 89 ? -10.203 11.867 -6.48 1 86.25 89 GLN B CA 1
ATOM 2267 C C . GLN B 1 89 ? -10.641 13.109 -7.258 1 86.25 89 GLN B C 1
ATOM 2269 O O . GLN B 1 89 ? -9.961 13.531 -8.188 1 86.25 89 GLN B O 1
ATOM 2274 N N . ASN B 1 90 ? -11.766 13.883 -6.977 1 82.12 90 ASN B N 1
ATOM 2275 C CA . ASN B 1 90 ? -12.297 15.008 -7.738 1 82.12 90 ASN B CA 1
ATOM 2276 C C . ASN B 1 90 ? -12.203 16.312 -6.953 1 82.12 90 ASN B C 1
ATOM 2278 O O . ASN B 1 90 ? -13.125 17.125 -6.988 1 82.12 90 ASN B O 1
ATOM 2282 N N . MET B 1 91 ? -11.023 16.391 -6.383 1 91.25 91 MET B N 1
ATOM 2283 C CA . MET B 1 91 ? -10.75 17.625 -5.66 1 91.25 91 MET B CA 1
ATOM 2284 C C . MET B 1 91 ? -9.93 18.594 -6.52 1 91.25 91 MET B C 1
ATOM 2286 O O . MET B 1 91 ? -9.562 18.266 -7.648 1 91.25 91 MET B O 1
ATOM 2290 N N . ASP B 1 92 ? -9.82 19.812 -6.086 1 95 92 ASP B N 1
ATOM 2291 C CA . ASP B 1 92 ? -9.078 20.844 -6.816 1 95 92 ASP B CA 1
ATOM 2292 C C . ASP B 1 92 ? -7.59 20.5 -6.879 1 95 92 ASP B C 1
ATOM 2294 O O . ASP B 1 92 ? -6.832 21.141 -7.609 1 95 92 ASP B O 1
ATOM 2298 N N . ARG B 1 93 ? -7.191 19.484 -6.055 1 95.44 93 ARG B N 1
ATOM 2299 C CA . ARG B 1 93 ? -5.824 18.969 -6.059 1 95.44 93 ARG B CA 1
ATOM 2300 C C . ARG B 1 93 ? -5.801 17.469 -5.832 1 95.44 93 ARG B C 1
ATOM 2302 O O . ARG B 1 93 ? -6.715 16.906 -5.219 1 95.44 93 ARG B O 1
ATOM 2309 N N . ASP B 1 94 ? -4.688 16.859 -6.352 1 96.88 94 ASP B N 1
ATOM 2310 C CA . ASP B 1 94 ? -4.504 15.43 -6.109 1 96.88 94 ASP B CA 1
ATOM 2311 C C . ASP B 1 94 ? -4.199 15.156 -4.637 1 96.88 94 ASP B C 1
ATOM 2313 O O . ASP B 1 94 ? -3.311 15.781 -4.055 1 96.88 94 ASP B O 1
ATOM 2317 N N . VAL B 1 95 ? -4.914 14.273 -4.059 1 97.62 95 VAL B N 1
ATOM 2318 C CA . VAL B 1 95 ? -4.832 14.062 -2.617 1 97.62 95 VAL B CA 1
ATOM 2319 C C . VAL B 1 95 ? -3.461 13.492 -2.256 1 97.62 95 VAL B C 1
ATOM 2321 O O . VAL B 1 95 ? -2.92 13.797 -1.189 1 97.62 95 VAL B O 1
ATOM 2324 N N . VAL B 1 96 ? -2.883 12.664 -3.094 1 98.38 96 VAL B N 1
ATOM 2325 C CA . VAL B 1 96 ? -1.565 12.094 -2.824 1 98.38 96 VAL B CA 1
ATOM 2326 C C . VAL B 1 96 ? -0.517 13.203 -2.811 1 98.38 96 VAL B C 1
ATOM 2328 O O . VAL B 1 96 ? 0.334 13.25 -1.918 1 98.38 96 VAL B O 1
ATOM 2331 N N . GLU B 1 97 ? -0.606 14.102 -3.758 1 97.38 97 GLU B N 1
ATOM 2332 C CA . GLU B 1 97 ? 0.311 15.234 -3.82 1 97.38 97 GLU B CA 1
ATOM 2333 C C . GLU B 1 97 ? 0.123 16.156 -2.623 1 97.38 97 GLU B C 1
ATOM 2335 O O . GLU B 1 97 ? 1.099 16.672 -2.066 1 97.38 97 GLU B O 1
ATOM 2340 N N . LEU B 1 98 ? -1.112 16.391 -2.336 1 97.81 98 LEU B N 1
ATOM 2341 C CA . LEU B 1 98 ? -1.392 17.234 -1.178 1 97.81 98 LEU B CA 1
ATOM 2342 C C . LEU B 1 98 ? -0.768 16.656 0.084 1 97.81 98 LEU B C 1
ATOM 2344 O O . LEU B 1 98 ? -0.136 17.375 0.861 1 97.81 98 LEU B O 1
ATOM 2348 N N . ILE B 1 99 ? -0.945 15.352 0.287 1 98.25 99 ILE B N 1
ATOM 2349 C CA . ILE B 1 99 ? -0.423 14.695 1.479 1 98.25 99 ILE B CA 1
ATOM 2350 C C . ILE B 1 99 ? 1.103 14.758 1.477 1 98.25 99 ILE B C 1
ATOM 2352 O O . ILE B 1 99 ? 1.722 14.992 2.516 1 98.25 99 ILE B O 1
ATOM 2356 N N . ARG B 1 100 ? 1.664 14.602 0.348 1 97.25 100 ARG B N 1
ATOM 2357 C CA . ARG B 1 100 ? 3.111 14.742 0.24 1 97.25 100 ARG B CA 1
ATOM 2358 C C . ARG B 1 100 ? 3.566 16.125 0.716 1 97.25 100 ARG B C 1
ATOM 2360 O O . ARG B 1 100 ? 4.547 16.234 1.454 1 97.25 100 ARG B O 1
ATOM 2367 N N . ASP B 1 101 ? 2.885 17.141 0.293 1 96.75 101 ASP B N 1
ATOM 2368 C CA . ASP B 1 101 ? 3.223 18.516 0.674 1 96.75 101 ASP B CA 1
ATOM 2369 C C . ASP B 1 101 ? 3.061 18.719 2.178 1 96.75 101 ASP B C 1
ATOM 2371 O O . ASP B 1 101 ? 3.875 19.406 2.809 1 96.75 101 ASP B O 1
ATOM 2375 N N . LEU B 1 102 ? 2 18.172 2.713 1 97.88 102 LEU B N 1
ATOM 2376 C CA . LEU B 1 102 ? 1.781 18.266 4.152 1 97.88 102 LEU B CA 1
ATOM 2377 C C . LEU B 1 102 ? 2.941 17.641 4.922 1 97.88 102 LEU B C 1
ATOM 2379 O O . LEU B 1 102 ? 3.461 18.25 5.863 1 97.88 102 LEU B O 1
ATOM 2383 N N . LEU B 1 103 ? 3.365 16.5 4.465 1 97.81 103 LEU B N 1
ATOM 2384 C CA . LEU B 1 103 ? 4.48 15.812 5.109 1 97.81 103 LEU B CA 1
ATOM 2385 C C . LEU B 1 103 ? 5.754 16.641 5.02 1 97.81 103 LEU B C 1
ATOM 2387 O O . LEU B 1 103 ? 6.488 16.781 6 1 97.81 103 LEU B O 1
ATOM 2391 N N . ALA B 1 104 ? 5.969 17.203 3.895 1 95.25 104 ALA B N 1
ATOM 2392 C CA . ALA B 1 104 ? 7.156 18.016 3.67 1 95.25 104 ALA B CA 1
ATOM 2393 C C . ALA B 1 104 ? 7.145 19.25 4.566 1 95.25 104 ALA B C 1
ATOM 2395 O O . ALA B 1 104 ? 8.203 19.781 4.918 1 95.25 104 ALA B O 1
ATOM 2396 N N . SER B 1 105 ? 5.969 19.688 4.938 1 95.62 105 SER B N 1
ATOM 2397 C CA . SER B 1 105 ? 5.84 20.859 5.801 1 95.62 105 SER B CA 1
ATOM 2398 C C . SER B 1 105 ? 5.922 20.469 7.273 1 95.62 105 SER B C 1
ATOM 2400 O O . SER B 1 105 ? 5.812 21.328 8.156 1 95.62 105 SER B O 1
ATOM 2402 N N . GLY B 1 106 ? 6.059 19.172 7.492 1 96.12 106 GLY B N 1
ATOM 2403 C CA . GLY B 1 106 ? 6.242 18.719 8.859 1 96.12 106 GLY B CA 1
ATOM 2404 C C . GLY B 1 106 ? 4.953 18.234 9.508 1 96.12 106 GLY B C 1
ATOM 2405 O O . GLY B 1 106 ? 4.941 17.875 10.688 1 96.12 106 GLY B O 1
ATOM 2406 N N . THR B 1 107 ? 3.867 18.219 8.781 1 98.06 107 THR B N 1
ATOM 2407 C CA . THR B 1 107 ? 2.562 17.812 9.297 1 98.06 107 THR B CA 1
ATOM 2408 C C . THR B 1 107 ? 2.414 16.297 9.258 1 98.06 107 THR B C 1
ATOM 2410 O O . THR B 1 107 ? 2.729 15.664 8.25 1 98.06 107 THR B O 1
ATOM 2413 N N . ASP B 1 108 ? 1.988 15.664 10.391 1 98.38 108 ASP B N 1
ATOM 2414 C CA . ASP B 1 108 ? 1.646 14.25 10.391 1 98.38 108 ASP B CA 1
ATOM 2415 C C . ASP B 1 108 ? 0.315 14 9.688 1 98.38 108 ASP B C 1
ATOM 2417 O O . ASP B 1 108 ? -0.573 14.859 9.711 1 98.38 108 ASP B O 1
ATOM 2421 N N . VAL B 1 109 ? 0.251 12.867 9.07 1 98.75 109 VAL B N 1
ATOM 2422 C CA . VAL B 1 109 ? -0.965 12.547 8.336 1 98.75 109 VAL B CA 1
ATOM 2423 C C . VAL B 1 109 ? -1.403 11.125 8.648 1 98.75 109 VAL B C 1
ATOM 2425 O O . VAL B 1 109 ? -0.575 10.211 8.711 1 98.75 109 VAL B O 1
ATOM 2428 N N . VAL B 1 110 ? -2.707 10.922 8.875 1 98.88 110 VAL B N 1
ATOM 2429 C CA . VAL B 1 110 ? -3.342 9.609 8.883 1 98.88 110 VAL B CA 1
ATOM 2430 C C . VAL B 1 110 ? -4.406 9.539 7.789 1 98.88 110 VAL B C 1
ATOM 2432 O O . VAL B 1 110 ? -5.32 10.367 7.754 1 98.88 110 VAL B O 1
ATOM 2435 N N . ALA B 1 111 ? -4.23 8.664 6.895 1 98.69 111 ALA B N 1
ATOM 2436 C CA . ALA B 1 111 ? -5.223 8.43 5.844 1 98.69 111 ALA B CA 1
ATOM 2437 C C . ALA B 1 111 ? -5.906 7.078 6.023 1 98.69 111 ALA B C 1
ATOM 2439 O O . ALA B 1 111 ? -5.242 6.035 6.012 1 98.69 111 ALA B O 1
ATOM 2440 N N . ALA B 1 112 ? -7.199 7.102 6.207 1 97.81 112 ALA B N 1
ATOM 2441 C CA . ALA B 1 112 ? -7.992 5.879 6.305 1 97.81 112 ALA B CA 1
ATOM 2442 C C . ALA B 1 112 ? -8.875 5.695 5.074 1 97.81 112 ALA B C 1
ATOM 2444 O O . ALA B 1 112 ? -9.43 6.664 4.555 1 97.81 112 ALA B O 1
ATOM 2445 N N . GLY B 1 113 ? -8.969 4.461 4.613 1 96.44 113 GLY B N 1
ATOM 2446 C CA . GLY B 1 113 ? -9.844 4.25 3.469 1 96.44 113 GLY B CA 1
ATOM 2447 C C . GLY B 1 113 ? -9.891 2.805 3.012 1 96.44 113 GLY B C 1
ATOM 2448 O O . GLY B 1 113 ? -9.188 1.952 3.559 1 96.44 113 GLY B O 1
ATOM 2449 N N . LEU B 1 114 ? -10.734 2.611 2.018 1 96.62 114 LEU B N 1
ATOM 2450 C CA . LEU B 1 114 ? -10.82 1.303 1.379 1 96.62 114 LEU B CA 1
ATOM 2451 C C . LEU B 1 114 ? -9.57 1.021 0.552 1 96.62 114 LEU B C 1
ATOM 2453 O O . LEU B 1 114 ? -9.039 1.92 -0.106 1 96.62 114 LEU B O 1
ATOM 2457 N N . ASP B 1 115 ? -9.125 -0.233 0.612 1 98.25 115 ASP B N 1
ATOM 2458 C CA . ASP B 1 115 ? -7.965 -0.593 -0.199 1 98.25 115 ASP B CA 1
ATOM 2459 C C . ASP B 1 115 ? -8.383 -0.962 -1.62 1 98.25 115 ASP B C 1
ATOM 2461 O O . ASP B 1 115 ? -7.73 -0.565 -2.588 1 98.25 115 ASP B O 1
ATOM 2465 N N . THR B 1 116 ? -9.547 -1.672 -1.752 1 97.25 116 THR B N 1
ATOM 2466 C CA . THR B 1 116 ? -10.031 -2.057 -3.07 1 97.25 116 THR B CA 1
ATOM 2467 C C . THR B 1 116 ? -11.531 -1.776 -3.195 1 97.25 116 THR B C 1
ATOM 2469 O O . THR B 1 116 ? -12.227 -1.623 -2.189 1 97.25 116 THR B O 1
ATOM 2472 N N . ASN B 1 117 ? -11.984 -1.674 -4.484 1 94.25 117 ASN B N 1
ATOM 2473 C CA . ASN B 1 117 ? -13.422 -1.656 -4.715 1 94.25 117 ASN B CA 1
ATOM 2474 C C . ASN B 1 117 ? -14.016 -3.062 -4.691 1 94.25 117 ASN B C 1
ATOM 2476 O O . ASN B 1 117 ? -13.305 -4.031 -4.418 1 94.25 117 ASN B O 1
ATOM 2480 N N . TRP B 1 118 ? -15.336 -3.168 -4.926 1 92.38 118 TRP B N 1
ATOM 2481 C CA . TRP B 1 118 ? -16.016 -4.449 -4.762 1 92.38 118 TRP B CA 1
ATOM 2482 C C . TRP B 1 118 ? -15.57 -5.441 -5.832 1 92.38 118 TRP B C 1
ATOM 2484 O O . TRP B 1 118 ? -15.805 -6.645 -5.707 1 92.38 118 TRP B O 1
ATOM 2494 N N . LYS B 1 119 ? -14.844 -4.973 -6.863 1 92.19 119 LYS B N 1
ATOM 2495 C CA . LYS B 1 119 ? -14.32 -5.84 -7.914 1 92.19 119 LYS B CA 1
ATOM 2496 C C . LYS B 1 119 ? -12.906 -6.32 -7.57 1 92.19 119 LYS B C 1
ATOM 2498 O O . LYS B 1 119 ? -12.297 -7.066 -8.336 1 92.19 119 LYS B O 1
ATOM 2503 N N . GLY B 1 120 ? -12.375 -5.84 -6.492 1 94.31 120 GLY B N 1
ATOM 2504 C CA . GLY B 1 120 ? -11.039 -6.246 -6.086 1 94.31 120 GLY B CA 1
ATOM 2505 C C . GLY B 1 120 ? -9.945 -5.398 -6.699 1 94.31 120 GLY B C 1
ATOM 2506 O O . GLY B 1 120 ? -8.766 -5.762 -6.648 1 94.31 120 GLY B O 1
ATOM 2507 N N . GLU B 1 121 ? -10.328 -4.309 -7.305 1 95.62 121 GLU B N 1
ATOM 2508 C CA . GLU B 1 121 ? -9.367 -3.387 -7.902 1 95.62 121 GLU B CA 1
ATOM 2509 C C . GLU B 1 121 ? -8.883 -2.361 -6.883 1 95.62 121 GLU B C 1
ATOM 2511 O O . GLU B 1 121 ? -9.672 -1.827 -6.102 1 95.62 121 GLU B O 1
ATOM 2516 N N . ALA B 1 122 ? -7.605 -2.1 -6.945 1 97.88 122 ALA B N 1
ATOM 2517 C CA . ALA B 1 122 ? -7.004 -1.174 -5.988 1 97.88 122 ALA B CA 1
ATOM 2518 C C . ALA B 1 122 ? -7.551 0.239 -6.176 1 97.88 122 ALA B C 1
ATOM 2520 O O . ALA B 1 122 ? -7.719 0.702 -7.305 1 97.88 122 ALA B O 1
ATOM 2521 N N . PHE B 1 123 ? -7.855 0.905 -5.07 1 97 123 PHE B N 1
ATOM 2522 C CA . PHE B 1 123 ? -7.98 2.357 -5.129 1 97 123 PHE B CA 1
ATOM 2523 C C . PHE B 1 123 ? -6.605 3.014 -5.227 1 97 123 PHE B C 1
ATOM 2525 O O . PHE B 1 123 ? -5.793 2.896 -4.309 1 97 123 PHE B O 1
ATOM 2532 N N . ALA B 1 124 ? -6.445 3.717 -6.273 1 97.31 124 ALA B N 1
ATOM 2533 C CA . ALA B 1 124 ? -5.117 4.234 -6.59 1 97.31 124 ALA B CA 1
ATOM 2534 C C . ALA B 1 124 ? -4.586 5.105 -5.461 1 97.31 124 ALA B C 1
ATOM 2536 O O . ALA B 1 124 ? -3.441 4.941 -5.027 1 97.31 124 ALA B O 1
ATOM 2537 N N . ALA B 1 125 ? -5.406 5.992 -4.977 1 97.88 125 ALA B N 1
ATOM 2538 C CA . ALA B 1 125 ? -4.969 6.902 -3.922 1 97.88 125 ALA B CA 1
ATOM 2539 C C . ALA B 1 125 ? -4.52 6.129 -2.686 1 97.88 125 ALA B C 1
ATOM 2541 O O . ALA B 1 125 ? -3.445 6.391 -2.139 1 97.88 125 ALA B O 1
ATOM 2542 N N . THR B 1 126 ? -5.312 5.176 -2.312 1 98.5 126 THR B N 1
ATOM 2543 C CA . THR B 1 126 ? -4.98 4.383 -1.134 1 98.5 126 THR B CA 1
ATOM 2544 C C . THR B 1 126 ? -3.688 3.604 -1.354 1 98.5 126 THR B C 1
ATOM 2546 O O . THR B 1 126 ? -2.793 3.629 -0.506 1 98.5 126 THR B O 1
ATOM 2549 N N . GLY B 1 127 ? -3.576 2.973 -2.479 1 98.69 127 GLY B N 1
ATOM 2550 C CA . GLY B 1 127 ? -2.383 2.197 -2.781 1 98.69 127 GLY B CA 1
ATOM 2551 C C . GLY B 1 127 ? -1.116 3.031 -2.789 1 98.69 127 GLY B C 1
ATOM 2552 O O . GLY B 1 127 ? -0.115 2.654 -2.176 1 98.69 127 GLY B O 1
ATOM 2553 N N . LEU B 1 128 ? -1.172 4.117 -3.438 1 98.69 128 LEU B N 1
ATOM 2554 C CA . LEU B 1 128 ? 0 4.98 -3.525 1 98.69 128 LEU B CA 1
ATOM 2555 C C . LEU B 1 128 ? 0.4 5.496 -2.148 1 98.69 128 LEU B C 1
ATOM 2557 O O . LEU B 1 128 ? 1.587 5.547 -1.819 1 98.69 128 LEU B O 1
ATOM 2561 N N . LEU B 1 129 ? -0.573 5.832 -1.388 1 98.88 129 LEU B N 1
ATOM 2562 C CA . LEU B 1 129 ? -0.29 6.305 -0.037 1 98.88 129 LEU B CA 1
ATOM 2563 C C . LEU B 1 129 ? 0.294 5.188 0.819 1 98.88 129 LEU B C 1
ATOM 2565 O O . LEU B 1 129 ? 1.152 5.434 1.67 1 98.88 129 LEU B O 1
ATOM 2569 N N . MET B 1 130 ? -0.203 3.99 0.6 1 98.88 130 MET B N 1
ATOM 2570 C CA . MET B 1 130 ? 0.371 2.85 1.31 1 98.88 130 MET B CA 1
ATOM 2571 C C . MET B 1 130 ? 1.862 2.723 1.02 1 98.88 130 MET B C 1
ATOM 2573 O O . MET B 1 130 ? 2.658 2.486 1.93 1 98.88 130 MET B O 1
ATOM 2577 N N . ALA B 1 131 ? 2.211 2.877 -0.173 1 98.81 131 ALA B N 1
ATOM 2578 C CA . ALA B 1 131 ? 3.619 2.785 -0.555 1 98.81 131 ALA B CA 1
ATOM 2579 C C . ALA B 1 131 ? 4.441 3.885 0.11 1 98.81 131 ALA B C 1
ATOM 2581 O O . ALA B 1 131 ? 5.547 3.635 0.597 1 98.81 131 ALA B O 1
ATOM 2582 N N . MET B 1 132 ? 3.943 5.02 0.268 1 98.62 132 MET B N 1
ATOM 2583 C CA . MET B 1 132 ? 4.645 6.18 0.812 1 98.62 132 MET B CA 1
ATOM 2584 C C . MET B 1 132 ? 4.652 6.145 2.336 1 98.62 132 MET B C 1
ATOM 2586 O O . MET B 1 132 ? 5.43 6.855 2.975 1 98.62 132 MET B O 1
ATOM 2590 N N . ALA B 1 133 ? 3.879 5.336 2.906 1 98.75 133 ALA B N 1
ATOM 2591 C CA . ALA B 1 133 ? 3.578 5.398 4.332 1 98.75 133 ALA B CA 1
ATOM 2592 C C . ALA B 1 133 ? 4.754 4.898 5.164 1 98.75 133 ALA B C 1
ATOM 2594 O O . ALA B 1 133 ? 5.453 3.963 4.766 1 98.75 133 ALA B O 1
ATOM 2595 N N . ASP B 1 134 ? 4.879 5.523 6.328 1 98.06 134 ASP B N 1
ATOM 2596 C CA . ASP B 1 134 ? 5.781 5 7.352 1 98.06 134 ASP B CA 1
ATOM 2597 C C . ASP B 1 134 ? 5.184 3.771 8.031 1 98.06 134 ASP B C 1
ATOM 2599 O O . ASP B 1 134 ? 5.91 2.871 8.453 1 98.06 134 ASP B O 1
ATOM 2603 N N . GLU B 1 135 ? 3.916 3.795 8.109 1 98.25 135 GLU B N 1
ATOM 2604 C CA . GLU B 1 135 ? 3.174 2.699 8.727 1 98.25 135 GLU B CA 1
ATOM 2605 C C . GLU B 1 135 ? 1.907 2.377 7.941 1 98.25 135 GLU B C 1
ATOM 2607 O O . GLU B 1 135 ? 1.164 3.281 7.555 1 98.25 135 GLU B O 1
ATOM 2612 N N . VAL B 1 136 ? 1.763 1.101 7.711 1 98.75 136 VAL B N 1
ATOM 2613 C CA . VAL B 1 136 ? 0.53 0.613 7.102 1 98.75 136 VAL B CA 1
ATOM 2614 C C . VAL B 1 136 ? -0.197 -0.313 8.07 1 98.75 136 VAL B C 1
ATOM 2616 O O . VAL B 1 136 ? 0.386 -1.278 8.57 1 98.75 136 VAL B O 1
ATOM 2619 N N . VAL B 1 137 ? -1.393 0.029 8.391 1 98.5 137 VAL B N 1
ATOM 2620 C CA . VAL B 1 137 ? -2.293 -0.825 9.156 1 98.5 137 VAL B CA 1
ATOM 2621 C C . VAL B 1 137 ? -3.365 -1.405 8.234 1 98.5 137 VAL B C 1
ATOM 2623 O O . VAL B 1 137 ? -4.383 -0.761 7.98 1 98.5 137 VAL B O 1
ATOM 2626 N N . LYS B 1 138 ? -3.07 -2.559 7.734 1 98.56 138 LYS B N 1
ATOM 2627 C CA . LYS B 1 138 ? -4.035 -3.213 6.855 1 98.56 138 LYS B CA 1
ATOM 2628 C C . LYS B 1 138 ? -4.957 -4.141 7.645 1 98.56 138 LYS B C 1
ATOM 2630 O O . LYS B 1 138 ? -4.559 -5.242 8.031 1 98.56 138 LYS B O 1
ATOM 2635 N N . LEU B 1 139 ? -6.172 -3.758 7.797 1 98.31 139 LEU B N 1
ATOM 2636 C CA . LEU B 1 139 ? -7.141 -4.453 8.633 1 98.31 139 LEU B CA 1
ATOM 2637 C C . LEU B 1 139 ? -7.91 -5.492 7.828 1 98.31 139 LEU B C 1
ATOM 2639 O O . LEU B 1 139 ? -7.898 -5.461 6.594 1 98.31 139 LEU B O 1
ATOM 2643 N N . LYS B 1 140 ? -8.445 -6.418 8.523 1 98.12 140 LYS B N 1
ATOM 2644 C CA . LYS B 1 140 ? -9.297 -7.457 7.953 1 98.12 140 LYS B CA 1
ATOM 2645 C C . LYS B 1 140 ? -10.656 -7.488 8.641 1 98.12 140 LYS B C 1
ATOM 2647 O O . LYS B 1 140 ? -10.789 -7.062 9.789 1 98.12 140 LYS B O 1
ATOM 2652 N N . ALA B 1 141 ? -11.609 -7.895 7.918 1 97.5 141 ALA B N 1
ATOM 2653 C CA . ALA B 1 141 ? -12.938 -8.148 8.477 1 97.5 141 ALA B CA 1
ATOM 2654 C C . ALA B 1 141 ? -13.188 -9.641 8.633 1 97.5 141 ALA B C 1
ATOM 2656 O O . ALA B 1 141 ? -12.25 -10.438 8.656 1 97.5 141 ALA B O 1
ATOM 2657 N N . HIS B 1 142 ? -14.398 -9.945 9.039 1 97.62 142 HIS B N 1
ATOM 2658 C CA . HIS B 1 142 ? -14.844 -11.336 9.07 1 97.62 142 HIS B CA 1
ATOM 2659 C C . HIS B 1 142 ? -15.797 -11.641 7.922 1 97.62 142 HIS B C 1
ATOM 2661 O O . HIS B 1 142 ? -16.734 -10.883 7.668 1 97.62 142 HIS B O 1
ATOM 2667 N N . CYS B 1 143 ? -15.492 -12.734 7.301 1 97.5 143 CYS B N 1
ATOM 2668 C CA . CYS B 1 143 ? -16.328 -13.148 6.184 1 97.5 143 CYS B CA 1
ATOM 2669 C C . CYS B 1 143 ? -17.766 -13.367 6.641 1 97.5 143 CYS B C 1
ATOM 2671 O O . CYS B 1 143 ? -18.016 -14.148 7.555 1 97.5 143 CYS B O 1
ATOM 2673 N N . ALA B 1 144 ? -18.703 -12.789 5.961 1 96 144 ALA B N 1
ATOM 2674 C CA . ALA B 1 144 ? -20.109 -12.852 6.328 1 96 144 ALA B CA 1
ATOM 2675 C C . ALA B 1 144 ? -20.672 -14.25 6.078 1 96 144 ALA B C 1
ATOM 2677 O O . ALA B 1 144 ? -21.734 -14.594 6.598 1 96 144 ALA B O 1
ATOM 2678 N N . VAL B 1 145 ? -19.953 -15.039 5.316 1 95.5 145 VAL B N 1
ATOM 2679 C CA . VAL B 1 145 ? -20.453 -16.359 4.93 1 95.5 145 VAL B CA 1
ATOM 2680 C C . VAL B 1 145 ? -19.828 -17.422 5.824 1 95.5 145 VAL B C 1
ATOM 2682 O O . VAL B 1 145 ? -20.547 -18.266 6.387 1 95.5 145 VAL B O 1
ATOM 2685 N N . CYS B 1 146 ? -18.516 -17.359 6.055 1 97.06 146 CYS B N 1
ATOM 2686 C CA . CYS B 1 146 ? -17.891 -18.5 6.707 1 97.06 146 CYS B CA 1
ATOM 2687 C C . CYS B 1 146 ? -17.156 -18.062 7.973 1 97.06 146 CYS B C 1
ATOM 2689 O O . CYS B 1 146 ? -16.641 -18.906 8.711 1 97.06 146 CYS B O 1
ATOM 2691 N N . GLY B 1 147 ? -16.938 -16.797 8.172 1 97.31 147 GLY B N 1
ATOM 2692 C CA . GLY B 1 147 ? -16.312 -16.297 9.398 1 97.31 147 GLY B CA 1
ATOM 2693 C C . GLY B 1 147 ? -14.812 -16.188 9.305 1 97.31 147 GLY B C 1
ATOM 2694 O O . GLY B 1 147 ? -14.164 -15.641 10.203 1 97.31 147 GLY B O 1
ATOM 2695 N N . GLN B 1 148 ? -14.211 -16.672 8.258 1 97.06 148 GLN B N 1
ATOM 2696 C CA . GLN B 1 148 ? -12.773 -16.547 8.062 1 97.06 148 GLN B CA 1
ATOM 2697 C C . GLN B 1 148 ? -12.383 -15.102 7.77 1 97.06 148 GLN B C 1
ATOM 2699 O O . GLN B 1 148 ? -13.242 -14.266 7.488 1 97.06 148 GLN B O 1
ATOM 2704 N N . PRO B 1 149 ? -11.055 -14.797 7.863 1 97.69 149 PRO B N 1
ATOM 2705 C CA . PRO B 1 149 ? -10.633 -13.43 7.562 1 97.69 149 PRO B CA 1
ATOM 2706 C C . PRO B 1 149 ? -11.078 -12.969 6.176 1 97.69 149 PRO B C 1
ATOM 2708 O O . PRO B 1 149 ? -10.969 -13.719 5.207 1 97.69 149 PRO B O 1
ATOM 2711 N N . ALA B 1 150 ? -11.609 -11.781 6.141 1 97.81 150 ALA B N 1
ATOM 2712 C CA . ALA B 1 150 ? -12.125 -11.195 4.906 1 97.81 150 ALA B CA 1
ATOM 2713 C C . ALA B 1 150 ? -11.297 -9.984 4.484 1 97.81 150 ALA B C 1
ATOM 2715 O O . ALA B 1 150 ? -11.094 -9.062 5.273 1 97.81 150 ALA B O 1
ATOM 2716 N N . HIS B 1 151 ? -10.891 -10 3.209 1 97.44 151 HIS B N 1
ATOM 2717 C CA . HIS B 1 151 ? -10.086 -8.914 2.66 1 97.44 151 HIS B CA 1
ATOM 2718 C C . HIS B 1 151 ? -10.82 -8.211 1.523 1 97.44 151 HIS B C 1
ATOM 2720 O O . HIS B 1 151 ? -10.281 -7.289 0.906 1 97.44 151 HIS B O 1
ATOM 2726 N N . LYS B 1 152 ? -12.039 -8.719 1.275 1 97.06 152 LYS B N 1
ATOM 2727 C CA . LYS B 1 152 ? -12.781 -8.211 0.123 1 97.06 152 LYS B CA 1
ATOM 2728 C C . LYS B 1 152 ? -14.125 -7.625 0.545 1 97.06 152 LYS B C 1
ATOM 2730 O O . LYS B 1 152 ? -14.766 -8.125 1.472 1 97.06 152 LYS B O 1
ATOM 2735 N N . THR B 1 153 ? -14.5 -6.551 -0.13 1 94.56 153 THR B N 1
ATOM 2736 C CA . THR B 1 153 ? -15.867 -6.035 -0.074 1 94.56 153 THR B CA 1
ATOM 2737 C C . THR B 1 153 ? -16.719 -6.617 -1.201 1 94.56 153 THR B C 1
ATOM 2739 O O . THR B 1 153 ? -16.344 -6.523 -2.375 1 94.56 153 THR B O 1
ATOM 2742 N N . PHE B 1 154 ? -17.781 -7.309 -0.838 1 93.25 154 PHE B N 1
ATOM 2743 C CA . PHE B 1 154 ? -18.672 -7.934 -1.804 1 93.25 154 PHE B CA 1
ATOM 2744 C C . PHE B 1 154 ? -19.953 -7.109 -1.97 1 93.25 154 PHE B C 1
ATOM 2746 O O . PHE B 1 154 ? -20.578 -6.715 -0.983 1 93.25 154 PHE B O 1
ATOM 2753 N N . LYS B 1 155 ? -20.281 -6.828 -3.182 1 90.31 155 LYS B N 1
ATOM 2754 C CA . LYS B 1 155 ? -21.531 -6.133 -3.473 1 90.31 155 LYS B CA 1
ATOM 2755 C C . LYS B 1 155 ? -22.672 -7.117 -3.676 1 90.31 155 LYS B C 1
ATOM 2757 O O . LYS B 1 155 ? -22.625 -7.961 -4.574 1 90.31 155 LYS B O 1
ATOM 2762 N N . LYS B 1 156 ? -23.656 -6.93 -2.895 1 87.69 156 LYS B N 1
ATOM 2763 C CA . LYS B 1 156 ? -24.766 -7.887 -2.867 1 87.69 156 LYS B CA 1
ATOM 2764 C C . LYS B 1 156 ? -25.734 -7.633 -4.012 1 87.69 156 LYS B C 1
ATOM 2766 O O . LYS B 1 156 ? -26.5 -8.523 -4.395 1 87.69 156 LYS B O 1
ATOM 2771 N N . VAL B 1 157 ? -25.766 -6.375 -4.445 1 80.5 157 VAL B N 1
ATOM 2772 C CA . VAL B 1 157 ? -26.719 -6.027 -5.5 1 80.5 157 VAL B CA 1
ATOM 2773 C C . VAL B 1 157 ? -26.031 -6.098 -6.859 1 80.5 157 VAL B C 1
ATOM 2775 O O . VAL B 1 157 ? -24.859 -5.723 -6.988 1 80.5 157 VAL B O 1
ATOM 2778 N N . GLU B 1 158 ? -26.703 -6.691 -7.777 1 73.56 158 GLU B N 1
ATOM 2779 C CA . GLU B 1 158 ? -26.156 -6.863 -9.117 1 73.56 158 GLU B CA 1
ATOM 2780 C C . GLU B 1 158 ? -26.312 -5.594 -9.945 1 73.56 158 GLU B C 1
ATOM 2782 O O . GLU B 1 158 ? -27.281 -5.438 -10.672 1 73.56 158 GLU B O 1
ATOM 2787 N N . ASP B 1 159 ? -25.594 -4.66 -9.672 1 73.94 159 ASP B N 1
ATOM 2788 C CA . ASP B 1 159 ? -25.469 -3.484 -10.531 1 73.94 159 ASP B CA 1
ATOM 2789 C C . ASP B 1 159 ? -24 -3.131 -10.773 1 73.94 159 ASP B C 1
ATOM 2791 O O . ASP B 1 159 ? -23.109 -3.779 -10.234 1 73.94 159 ASP B O 1
ATOM 2795 N N . ASN B 1 160 ? -23.703 -2.434 -11.773 1 67.44 160 ASN B N 1
ATOM 2796 C CA . ASN B 1 160 ? -22.312 -2.174 -12.133 1 67.44 160 ASN B CA 1
ATOM 2797 C C . ASN B 1 160 ? -21.828 -0.841 -11.57 1 67.44 160 ASN B C 1
ATOM 2799 O O . ASN B 1 160 ? -20.828 -0.289 -12.047 1 67.44 160 ASN B O 1
ATOM 2803 N N . VAL B 1 161 ? -22.609 -0.471 -10.539 1 68.06 161 VAL B N 1
ATOM 2804 C CA . VAL B 1 161 ? -22.188 0.81 -9.977 1 68.06 161 VAL B CA 1
ATOM 2805 C C . VAL B 1 161 ? -20.984 0.605 -9.055 1 68.06 161 VAL B C 1
ATOM 2807 O O . VAL B 1 161 ? -21 -0.273 -8.188 1 68.06 161 VAL B O 1
ATOM 2810 N N . GLU B 1 162 ? -19.906 1.276 -9.266 1 62.5 162 GLU B N 1
ATOM 2811 C CA . GLU B 1 162 ? -18.641 1.094 -8.555 1 62.5 162 GLU B CA 1
ATOM 2812 C C . GLU B 1 162 ? -18.781 1.487 -7.082 1 62.5 162 GLU B C 1
ATOM 2814 O O . GLU B 1 162 ? -18.344 0.753 -6.195 1 62.5 162 GLU B O 1
ATOM 2819 N N . ILE B 1 163 ? -19.172 2.73 -6.84 1 61.59 163 ILE B N 1
ATOM 2820 C CA . ILE B 1 163 ? -19.234 3.23 -5.469 1 61.59 163 ILE B CA 1
ATOM 2821 C C . ILE B 1 163 ? -20.672 3.664 -5.148 1 61.59 163 ILE B C 1
ATOM 2823 O O . ILE B 1 163 ? -21.234 4.512 -5.84 1 61.59 163 ILE B O 1
ATOM 2827 N N . GLN B 1 164 ? -21.359 2.885 -4.539 1 63.72 164 GLN B N 1
ATOM 2828 C CA . GLN B 1 164 ? -22.641 3.299 -3.971 1 63.72 164 GLN B CA 1
ATOM 2829 C C . GLN B 1 164 ? -22.531 3.465 -2.457 1 63.72 164 GLN B C 1
ATOM 2831 O O . GLN B 1 164 ? -21.953 2.621 -1.771 1 63.72 164 GLN B O 1
ATOM 2836 N N . LEU B 1 165 ? -22.734 4.805 -2.17 1 59.81 165 LEU B N 1
ATOM 2837 C CA . LEU B 1 165 ? -22.781 5.023 -0.729 1 59.81 165 LEU B CA 1
ATOM 2838 C C . LEU B 1 165 ? -23.781 4.086 -0.066 1 59.81 165 LEU B C 1
ATOM 2840 O O . LEU B 1 165 ? -24.922 3.992 -0.5 1 59.81 165 LEU B O 1
ATOM 2844 N N . GLY B 1 166 ? -23.344 2.922 0.312 1 57.5 166 GLY B N 1
ATOM 2845 C CA . GLY B 1 166 ? -24.203 1.979 1.014 1 57.5 166 GLY B CA 1
ATOM 2846 C C . GLY B 1 166 ? -23.516 1.287 2.172 1 57.5 166 GLY B C 1
ATOM 2847 O O . GLY B 1 166 ? -22.297 1.421 2.342 1 57.5 166 GLY B O 1
ATOM 2848 N N . HIS B 1 167 ? -24.297 0.899 3.176 1 64.94 167 HIS B N 1
ATOM 2849 C CA . HIS B 1 167 ? -23.828 0.144 4.332 1 64.94 167 HIS B CA 1
ATOM 2850 C C . HIS B 1 167 ? -24.156 -1.338 4.195 1 64.94 167 HIS B C 1
ATOM 2852 O O . HIS B 1 167 ? -24.125 -1.89 3.092 1 64.94 167 HIS B O 1
ATOM 2858 N N . GLY B 1 168 ? -24.344 -1.94 5.156 1 67 168 GLY B N 1
ATOM 2859 C CA . GLY B 1 168 ? -24.531 -3.369 5.355 1 67 168 GLY B CA 1
ATOM 2860 C C . GLY B 1 168 ? -25.609 -3.959 4.461 1 67 168 GLY B C 1
ATOM 2861 O O . GLY B 1 168 ? -25.594 -5.16 4.176 1 67 168 GLY B O 1
ATOM 2862 N N . ASP B 1 169 ? -26.391 -3.088 3.836 1 78.56 169 ASP B N 1
ATOM 2863 C CA . ASP B 1 169 ? -27.438 -3.615 2.971 1 78.56 169 ASP B CA 1
ATOM 2864 C C . ASP B 1 169 ? -26.906 -3.883 1.564 1 78.56 169 ASP B C 1
ATOM 2866 O O . ASP B 1 169 ? -27.375 -4.805 0.889 1 78.56 169 ASP B O 1
ATOM 2870 N N . LEU B 1 170 ? -25.891 -3.209 1.211 1 85.12 170 LEU B N 1
ATOM 2871 C CA . LEU B 1 170 ? -25.422 -3.293 -0.168 1 85.12 170 LEU B CA 1
ATOM 2872 C C . LEU B 1 170 ? -24.125 -4.09 -0.256 1 85.12 170 LEU B C 1
ATOM 2874 O O . LEU B 1 170 ? -23.812 -4.66 -1.303 1 85.12 170 LEU B O 1
ATOM 2878 N N . TYR B 1 171 ? -23.438 -4.113 0.858 1 90.31 171 TYR B N 1
ATOM 2879 C CA . TYR B 1 171 ? -22.109 -4.723 0.834 1 90.31 171 TYR B CA 1
ATOM 2880 C C . TYR B 1 171 ? -21.922 -5.656 2.025 1 90.31 171 TYR B C 1
ATOM 2882 O O . TYR B 1 171 ? -22.625 -5.531 3.035 1 90.31 171 TYR B O 1
ATOM 2890 N N . GLU B 1 172 ? -21.062 -6.559 1.899 1 93.75 172 GLU B N 1
ATOM 2891 C CA . GLU B 1 172 ? -20.609 -7.398 3.006 1 93.75 172 GLU B CA 1
ATOM 2892 C C . GLU B 1 172 ? -19.172 -7.836 2.811 1 93.75 172 GLU B C 1
ATOM 2894 O O . GLU B 1 172 ? -18.688 -7.938 1.678 1 93.75 172 GLU B O 1
ATOM 2899 N N . PRO B 1 173 ? -18.453 -7.992 3.918 1 96.25 173 PRO B N 1
ATOM 2900 C CA . PRO B 1 173 ? -17.078 -8.5 3.789 1 96.25 173 PRO B CA 1
ATOM 2901 C C . PRO B 1 173 ? -17.047 -9.992 3.473 1 96.25 173 PRO B C 1
ATOM 2903 O O . PRO B 1 173 ? -17.859 -10.766 3.992 1 96.25 173 PRO B O 1
ATOM 2906 N N . ARG B 1 174 ? -16.125 -10.344 2.59 1 96.88 174 ARG B N 1
ATOM 2907 C CA . ARG B 1 174 ? -15.977 -11.758 2.264 1 96.88 174 ARG B CA 1
ATOM 2908 C C . ARG B 1 174 ? -14.508 -12.148 2.146 1 96.88 174 ARG B C 1
ATOM 2910 O O . ARG B 1 174 ? -13.664 -11.312 1.789 1 96.88 174 ARG B O 1
ATOM 2917 N N . CYS B 1 175 ? -14.25 -13.43 2.52 1 97.19 175 CYS B N 1
ATOM 2918 C CA . CYS B 1 175 ? -12.93 -13.992 2.238 1 97.19 175 CYS B CA 1
ATOM 2919 C C . CYS B 1 175 ? -12.734 -14.203 0.741 1 97.19 175 CYS B C 1
ATOM 2921 O O . CYS B 1 175 ? -13.68 -14.055 -0.039 1 97.19 175 CYS B O 1
ATOM 2923 N N . ASN B 1 176 ? -11.57 -14.516 0.354 1 96.44 176 ASN B N 1
ATOM 2924 C CA . ASN B 1 176 ? -11.25 -14.688 -1.059 1 96.44 176 ASN B CA 1
ATOM 2925 C C . ASN B 1 176 ? -12.164 -15.719 -1.715 1 96.44 176 ASN B C 1
ATOM 2927 O O . ASN B 1 176 ? -12.68 -15.492 -2.812 1 96.44 176 ASN B O 1
ATOM 2931 N N . ARG B 1 177 ? -12.383 -16.766 -1.08 1 94.56 177 ARG B N 1
ATOM 2932 C CA . ARG B 1 177 ? -13.18 -17.875 -1.606 1 94.56 177 ARG B CA 1
ATOM 2933 C C . ARG B 1 177 ? -14.617 -17.422 -1.879 1 94.56 177 ARG B C 1
ATOM 2935 O O . ARG B 1 177 ? -15.125 -17.578 -2.99 1 94.56 177 ARG B O 1
ATOM 2942 N N . HIS B 1 178 ? -15.227 -16.812 -0.959 1 95.62 178 HIS B N 1
ATOM 2943 C CA . HIS B 1 178 ? -16.641 -16.484 -1.062 1 95.62 178 HIS B CA 1
ATOM 2944 C C . HIS B 1 178 ? -16.859 -15.211 -1.871 1 95.62 178 HIS B C 1
ATOM 2946 O O . HIS B 1 178 ? -17.969 -14.969 -2.371 1 95.62 178 HIS B O 1
ATOM 2952 N N . TRP B 1 179 ? -15.781 -14.453 -1.971 1 95.94 179 TRP B N 1
ATOM 2953 C CA . TRP B 1 179 ? -15.812 -13.297 -2.867 1 95.94 179 TRP B CA 1
ATOM 2954 C C . TRP B 1 179 ? -15.75 -13.742 -4.324 1 95.94 179 TRP B C 1
ATOM 2956 O O . TRP B 1 179 ? -16.547 -13.297 -5.152 1 95.94 179 TRP B O 1
ATOM 2966 N N . PHE B 1 180 ? -14.875 -14.68 -4.539 1 94 180 PHE B N 1
ATOM 2967 C CA . PHE B 1 180 ? -14.594 -15.102 -5.902 1 94 180 PHE B CA 1
ATOM 2968 C C . PHE B 1 180 ? -15.703 -16 -6.438 1 94 180 PHE B C 1
ATOM 2970 O O . PHE B 1 180 ? -16.062 -15.922 -7.613 1 94 180 PHE B O 1
ATOM 2977 N N . ASP B 1 181 ? -16.359 -16.844 -5.715 1 87.06 181 ASP B N 1
ATOM 2978 C CA . ASP B 1 181 ? -17.422 -17.766 -6.109 1 87.06 181 ASP B CA 1
ATOM 2979 C C . ASP B 1 181 ? -18.656 -17.016 -6.598 1 87.06 181 ASP B C 1
ATOM 2981 O O . ASP B 1 181 ? -19.422 -17.516 -7.418 1 87.06 181 ASP B O 1
ATOM 2985 N N . HIS B 1 182 ? -18.906 -15.906 -6.125 1 73.88 182 HIS B N 1
ATOM 2986 C CA . HIS B 1 182 ? -20.156 -15.211 -6.379 1 73.88 182 HIS B CA 1
ATOM 2987 C C . HIS B 1 182 ? -19.953 -14 -7.281 1 73.88 182 HIS B C 1
ATOM 2989 O O . HIS B 1 182 ? -20.812 -13.125 -7.375 1 73.88 182 HIS B O 1
ATOM 2995 N N . LEU B 1 183 ? -18.719 -13.812 -7.684 1 67.69 183 LEU B N 1
ATOM 2996 C CA . LEU B 1 183 ? -18.547 -12.742 -8.664 1 67.69 183 LEU B CA 1
ATOM 2997 C C . LEU B 1 183 ? -19.328 -13.047 -9.938 1 67.69 183 LEU B C 1
ATOM 2999 O O . LEU B 1 183 ? -19.328 -14.18 -10.422 1 67.69 183 LEU B O 1
ATOM 3003 N N . PRO B 1 184 ? -20.5 -12.43 -10.133 1 53.25 184 PRO B N 1
ATOM 3004 C CA . PRO B 1 184 ? -21.109 -12.758 -11.422 1 53.25 184 PRO B CA 1
ATOM 3005 C C . PRO B 1 184 ? -20.094 -13.062 -12.508 1 53.25 184 PRO B C 1
ATOM 3007 O O . PRO B 1 184 ? -18.969 -12.555 -12.461 1 53.25 184 PRO B O 1
ATOM 3010 N N . LEU B 1 185 ? -20.047 -14.234 -13.062 1 45.81 185 LEU B N 1
ATOM 3011 C CA . LEU B 1 185 ? -19.141 -14.578 -14.148 1 45.81 185 LEU B CA 1
ATOM 3012 C C . LEU B 1 185 ? -18.641 -13.32 -14.859 1 45.81 185 LEU B C 1
ATOM 3014 O O . LEU B 1 185 ? -19.406 -12.656 -15.562 1 45.81 185 LEU B O 1
ATOM 3018 N N . LEU B 1 186 ? -18.109 -12.43 -14.242 1 41.53 186 LEU B N 1
ATOM 3019 C CA . LEU B 1 186 ? -17.453 -11.422 -15.062 1 41.53 186 LEU B CA 1
ATOM 3020 C C . LEU B 1 186 ? -17 -12.008 -16.391 1 41.53 186 LEU B C 1
ATOM 3022 O O . LEU B 1 186 ? -16.438 -13.102 -16.438 1 41.53 186 LEU B O 1
ATOM 3026 N N . SER B 1 187 ? -17.812 -11.914 -17.469 1 37.03 187 SER B N 1
ATOM 3027 C CA . SER B 1 187 ? -17.344 -12.266 -18.812 1 37.03 187 SER B CA 1
ATOM 3028 C C . SER B 1 187 ? -15.828 -12.156 -18.906 1 37.03 187 SER B C 1
ATOM 3030 O O . SER B 1 187 ? -15.281 -11.055 -18.938 1 37.03 187 SER B O 1
ATOM 3032 N N . LEU B 1 188 ? -15.039 -12.773 -18.109 1 37.38 188 LEU B N 1
ATOM 3033 C CA . LEU B 1 188 ? -13.664 -12.883 -18.594 1 37.38 188 LEU B CA 1
ATOM 3034 C C . LEU B 1 188 ? -13.641 -13.055 -20.109 1 37.38 188 LEU B C 1
ATOM 3036 O O . LEU B 1 188 ? -14.109 -14.07 -20.641 1 37.38 188 LEU B O 1
ATOM 3040 N N . SER B 1 189 ? -14.094 -12.164 -20.859 1 34.16 189 SER B N 1
ATOM 3041 C CA . SER B 1 189 ? -14.023 -12.109 -22.312 1 34.16 189 SER B CA 1
ATOM 3042 C C . SER B 1 189 ? -12.828 -12.898 -22.844 1 34.16 189 SER B C 1
ATOM 3044 O O . SER B 1 189 ? -11.68 -12.531 -22.594 1 34.16 189 SER B O 1
ATOM 3046 N N . ARG B 1 190 ? -12.805 -14.289 -22.891 1 35.91 190 ARG B N 1
ATOM 3047 C CA . ARG B 1 190 ? -11.984 -14.914 -23.922 1 35.91 190 ARG B CA 1
ATOM 3048 C C . ARG B 1 190 ? -11.969 -14.078 -25.203 1 35.91 190 ARG B C 1
ATOM 3050 O O . ARG B 1 190 ? -12.992 -13.516 -25.594 1 35.91 190 ARG B O 1
ATOM 3057 N N . ALA B 1 191 ? -10.828 -13.516 -25.734 1 33.25 191 ALA B N 1
ATOM 3058 C CA . ALA B 1 191 ? -10.75 -12.992 -27.094 1 33.25 191 ALA B CA 1
ATOM 3059 C C . ALA B 1 191 ? -11.516 -13.867 -28.078 1 33.25 191 ALA B C 1
ATOM 3061 O O . ALA B 1 191 ? -11.367 -15.094 -28.062 1 33.25 191 ALA B O 1
ATOM 3062 N N . PRO B 1 192 ? -12.594 -13.445 -28.625 1 28.72 192 PRO B N 1
ATOM 3063 C CA . PRO B 1 192 ? -13.242 -14.211 -29.688 1 28.72 192 PRO B CA 1
ATOM 3064 C C . PRO B 1 192 ? -12.242 -14.82 -30.672 1 28.72 192 PRO B C 1
ATOM 3066 O O . PRO B 1 192 ? -11.234 -14.188 -31 1 28.72 192 PRO B O 1
ATOM 3069 N N . ALA B 1 193 ? -12.055 -16.094 -30.719 1 29.81 193 ALA B N 1
ATOM 3070 C CA . ALA B 1 193 ? -11.414 -16.781 -31.844 1 29.81 193 ALA B CA 1
ATOM 3071 C C . ALA B 1 193 ? -11.805 -16.141 -33.156 1 29.81 193 ALA B C 1
ATOM 3073 O O . ALA B 1 193 ? -12.945 -15.719 -33.344 1 29.81 193 ALA B O 1
ATOM 3074 N N . GLU B 1 194 ? -10.797 -15.75 -34.031 1 28.22 194 GLU B N 1
ATOM 3075 C CA . GLU B 1 194 ? -10.938 -15.32 -35.438 1 28.22 194 GLU B CA 1
ATOM 3076 C C . GLU B 1 194 ? -12.148 -15.984 -36.094 1 28.22 194 GLU B C 1
ATOM 3078 O O . GLU B 1 194 ? -12.648 -17 -35.594 1 28.22 194 GLU B O 1
ATOM 3083 N N . GLY B 1 195 ? -12.516 -15.406 -37.25 1 27.27 195 GLY B N 1
ATOM 3084 C CA . GLY B 1 195 ? -13.461 -15.461 -38.375 1 27.27 195 GLY B CA 1
ATOM 3085 C C . GLY B 1 195 ? -13.625 -16.859 -38.938 1 27.27 195 GLY B C 1
ATOM 3086 O O . GLY B 1 195 ? -12.633 -17.531 -39.25 1 27.27 195 GLY B O 1
ATOM 3087 N N . GLU B 1 196 ? -14.602 -17.594 -38.562 1 28.23 196 GLU B N 1
ATOM 3088 C CA . GLU B 1 196 ? -15.164 -18.641 -39.406 1 28.23 196 GLU B CA 1
ATOM 3089 C C . GLU B 1 196 ? -15.141 -18.234 -40.875 1 28.23 196 GLU B C 1
ATOM 3091 O O . GLU B 1 196 ? -15.758 -17.25 -41.281 1 28.23 196 GLU B O 1
ATOM 3096 N N . ILE B 1 197 ? -13.984 -18.359 -41.656 1 28.36 197 ILE B N 1
ATOM 3097 C CA . ILE B 1 197 ? -14 -18.469 -43.094 1 28.36 197 ILE B CA 1
ATOM 3098 C C . ILE B 1 197 ? -15.117 -19.422 -43.531 1 28.36 197 ILE B C 1
ATOM 3100 O O . ILE B 1 197 ? -15.102 -20.609 -43.188 1 28.36 197 ILE B O 1
ATOM 3104 N N . SER B 1 198 ? -16.281 -18.922 -43.406 1 24.97 198 SER B N 1
ATOM 3105 C CA . SER B 1 198 ? -17.406 -19.531 -44.125 1 24.97 198 SER B CA 1
ATOM 3106 C C . SER B 1 198 ? -17.031 -19.891 -45.562 1 24.97 198 SER B C 1
ATOM 3108 O O . SER B 1 198 ? -16.609 -19.016 -46.312 1 24.97 198 SER B O 1
ATOM 3110 N N . ASN B 1 199 ? -16.578 -21.047 -45.781 1 25.25 199 ASN B N 1
ATOM 3111 C CA . ASN B 1 199 ? -16.672 -21.828 -47 1 25.25 199 ASN B CA 1
ATOM 3112 C C . ASN B 1 199 ? -18.047 -21.688 -47.656 1 25.25 199 ASN B C 1
ATOM 3114 O O . ASN B 1 199 ? -19.016 -22.281 -47.188 1 25.25 199 ASN B O 1
ATOM 3118 N N . VAL B 1 200 ? -18.484 -20.375 -47.781 1 21.5 200 VAL B N 1
ATOM 3119 C CA . VAL B 1 200 ? -19.266 -20.25 -49 1 21.5 200 VAL B CA 1
ATOM 3120 C C . VAL B 1 200 ? -18.328 -20.062 -50.188 1 21.5 200 VAL B C 1
ATOM 3122 O O . VAL B 1 200 ? -17.281 -19.422 -50.062 1 21.5 200 VAL B O 1
#

Nearest PDB structures (foldseek):
  1w4r-assembly1_B  TM=9.378E-01  e=1.903E-15  Homo sapiens
  1xbt-assembly2_H  TM=9.528E-01  e=3.322E-15  Homo sapiens
  2orv-assembly1_B  TM=9.363E-01  e=2.759E-15  Homo sapiens
  1w4r-assembly1_A  TM=9.066E-01  e=2.935E-15  Homo sapiens
  1w4r-assembly2_E  TM=9.461E-01  e=7.901E-15  Homo sapiens

Radius of gyration: 22.78 Å; Cα contacts (8 Å, |Δi|>4): 847; chains: 2; bounding box: 55×80×74 Å

Organism: Asticcacaulis excentricus (strain ATCC 15261 / DSM 4724 / KCTC 12464 / NCIMB 9791 / VKM B-1370 / CB 48) (NCBI:txid573065)